Protein AF-A7RIS9-F1 (afdb_monomer)

InterPro domains:
  IPR000306 FYVE zinc finger [PF01363] (2-61)
  IPR000306 FYVE zinc finger [SM00064] (1-63)
  IPR011011 Zinc finger, FYVE/PHD-type [SSF57903] (1-67)
  IPR013083 Zinc finger, RING/FYVE/PHD-type [G3DSA:3.30.40.10] (2-71)
  IPR017455 Zinc finger, FYVE-related [PS50178] (3-62)
  IPR028730 Zinc finger FYVE domain-containing protein 26 [PTHR46591] (2-724)
  IPR057946 ZFYVE26-like, TPR repeats [PF25569] (591-714)

Sequence (731 aa):
MPDAQATACVICTEPFGMFNRRHHCRRCGRVVCSVCSPHSCVVHGYGKALVRVCSTCYERIYRSMAQESLTGSFTGSSYAHEQEAEDETPEIQWKLQLDPAANAAVREQFYYEQAPSSSLCMAILDLYSDNSACGRLILELCNTLSQILVPLLPGVRNEELDHNLIISMIRYLLFNAKLKMIKAGETQGLELCDTYLGHVDLMKFLVESNCGDIPSLQDLLHPESARRLRDRFIEDERLSLAMEVSTKCGLDPSGVWAAAGFASLSCGDFAAAREKFARCIKKVLDIIQTSPLISFTQVTVTPWLIPPQPTYNWLFMWICYYFLLAVLLCQTVSPGSFLDSRRFDECLYYLSAYGSSSAVVSFYVRHGHVKLACRYILDKKCSAEVFVESLLMRLVSRGSLSVLKSQLELTDPTLHSWVPYMTAACRYLHKKGYLNLLYDLQLFMRDYFRAAQTCIRFYESGATSYVELHSRLEHLNKACRHIEAIIAEKRPSGSKRNKEDSPNVPLTLSDLNNHLNTINLQVEVTKFMHKCAADAGSTSQLSPGDDGRLPTLFGNGQMRGEVATQVLLAGTSIQDGFTLTCRIIQDYNLPAARVYINTGRALARQYRYQHIQQLLRCVSDTGLVTDKCHDEIILACVRIISSDDSQTKHVDSLIRLLRNDSNKVNAYLLCGKLRSAYLIAVKEKRVEAIEQIAEEAMKVGQKKTLELCKKWLAQYQTMQESQHRKPEPKR

pLDDT: mean 72.2, std 16.54, range [22.92, 91.56]

Structure (mmCIF, N/CA/C/O backbone):
data_AF-A7RIS9-F1
#
_entry.id   AF-A7RIS9-F1
#
loop_
_atom_site.group_PDB
_atom_site.id
_atom_site.type_symbol
_atom_site.label_atom_id
_atom_site.label_alt_id
_atom_site.label_comp_id
_atom_site.label_asym_id
_atom_site.label_entity_id
_atom_site.label_seq_id
_atom_site.pdbx_PDB_ins_code
_atom_site.Cartn_x
_atom_site.Cartn_y
_atom_site.Cartn_z
_atom_site.occupancy
_atom_site.B_iso_or_equiv
_atom_site.auth_seq_id
_atom_site.auth_comp_id
_atom_site.auth_asym_id
_atom_site.auth_atom_id
_atom_site.pdbx_PDB_model_num
ATOM 1 N N . MET A 1 1 ? 42.365 1.903 -67.611 1.00 46.59 1 MET A N 1
ATOM 2 C CA . MET A 1 1 ? 42.159 0.445 -67.479 1.00 46.59 1 MET A CA 1
ATOM 3 C C . MET A 1 1 ? 43.367 -0.125 -66.752 1.00 46.59 1 MET A C 1
ATOM 5 O O . MET A 1 1 ? 44.463 0.073 -67.262 1.00 46.59 1 MET A O 1
ATOM 9 N N . PRO A 1 2 ? 43.215 -0.742 -65.569 1.00 54.41 2 PRO A N 1
ATOM 10 C CA . PRO A 1 2 ? 44.290 -1.501 -64.931 1.00 54.41 2 PRO A CA 1
ATOM 11 C C . PRO A 1 2 ? 44.664 -2.719 -65.793 1.00 54.41 2 PRO A C 1
ATOM 13 O O . PRO A 1 2 ? 43.774 -3.389 -66.319 1.00 54.41 2 PRO A O 1
ATOM 16 N N . ASP A 1 3 ? 45.958 -3.030 -65.916 1.00 54.91 3 ASP A N 1
ATOM 17 C CA . ASP A 1 3 ? 46.492 -4.092 -66.795 1.00 54.91 3 ASP A CA 1
ATOM 18 C C . ASP A 1 3 ? 45.830 -5.470 -66.615 1.00 54.91 3 ASP A C 1
ATOM 20 O O . ASP A 1 3 ? 45.756 -6.259 -67.558 1.00 54.91 3 ASP A O 1
ATOM 24 N N . ALA A 1 4 ? 45.328 -5.757 -65.411 1.00 58.53 4 ALA A N 1
ATOM 25 C CA . ALA A 1 4 ? 44.749 -7.045 -65.043 1.00 58.53 4 ALA A CA 1
ATOM 26 C C . ALA A 1 4 ? 43.381 -7.341 -65.692 1.00 58.53 4 ALA A C 1
ATOM 28 O O . ALA A 1 4 ? 42.964 -8.495 -65.701 1.00 58.53 4 ALA A O 1
ATOM 29 N N . GLN A 1 5 ? 42.684 -6.336 -66.237 1.00 61.19 5 GLN A N 1
ATOM 30 C CA . GLN A 1 5 ? 41.325 -6.498 -66.780 1.00 61.19 5 GLN A CA 1
ATOM 31 C C . GLN A 1 5 ? 41.279 -6.669 -68.309 1.00 61.19 5 GLN A C 1
ATOM 33 O O . GLN A 1 5 ? 40.258 -7.088 -68.848 1.00 61.19 5 GLN A O 1
ATOM 38 N N . ALA A 1 6 ? 42.372 -6.388 -69.028 1.00 75.69 6 ALA A N 1
ATOM 39 C CA . ALA A 1 6 ? 42.424 -6.536 -70.483 1.00 75.69 6 ALA A CA 1
ATOM 40 C C . ALA A 1 6 ? 42.952 -7.927 -70.880 1.00 75.69 6 ALA A C 1
ATOM 42 O O . ALA A 1 6 ? 44.151 -8.217 -70.765 1.00 75.69 6 ALA A O 1
ATOM 43 N N . THR A 1 7 ? 42.055 -8.790 -71.365 1.00 82.31 7 THR A N 1
ATOM 44 C CA . THR A 1 7 ? 42.371 -10.152 -71.837 1.00 82.31 7 THR A CA 1
ATOM 45 C C . THR A 1 7 ? 42.801 -10.200 -73.306 1.00 82.31 7 THR A C 1
ATOM 47 O O . THR A 1 7 ? 43.525 -11.117 -73.687 1.00 82.31 7 THR A O 1
ATOM 50 N N . ALA A 1 8 ? 42.444 -9.192 -74.110 1.00 87.31 8 ALA A N 1
ATOM 51 C CA . ALA A 1 8 ? 42.768 -9.098 -75.535 1.00 87.31 8 ALA A CA 1
ATOM 52 C C . ALA A 1 8 ? 43.017 -7.650 -75.997 1.00 87.31 8 ALA A C 1
ATOM 54 O O . ALA A 1 8 ? 42.636 -6.688 -75.325 1.00 87.31 8 ALA A O 1
ATOM 55 N N . CYS A 1 9 ? 43.668 -7.483 -77.151 1.00 87.56 9 CYS A N 1
ATOM 56 C CA . CYS A 1 9 ? 43.938 -6.177 -77.743 1.00 87.56 9 CYS A CA 1
ATOM 57 C C . CYS A 1 9 ? 42.643 -5.458 -78.144 1.00 87.56 9 CYS A C 1
ATOM 59 O O . CYS A 1 9 ? 41.841 -5.993 -78.896 1.00 87.56 9 CYS A O 1
ATOM 61 N N . VAL A 1 10 ? 42.483 -4.191 -77.749 1.00 85.94 10 VAL A N 1
ATOM 62 C CA . VAL A 1 10 ? 41.276 -3.398 -78.070 1.00 85.94 10 VAL A CA 1
ATOM 63 C C . VAL A 1 10 ? 41.119 -3.095 -79.576 1.00 85.94 10 VAL A C 1
ATOM 65 O O . VAL A 1 10 ? 40.052 -2.671 -80.001 1.00 85.94 10 VAL A O 1
ATOM 68 N N . ILE A 1 11 ? 42.167 -3.280 -80.391 1.00 85.12 11 ILE A N 1
ATOM 69 C CA . ILE A 1 11 ? 42.140 -2.985 -81.837 1.00 85.12 11 ILE A CA 1
ATOM 70 C C . ILE A 1 11 ? 41.965 -4.257 -82.667 1.00 85.12 11 ILE A C 1
ATOM 72 O O . ILE A 1 11 ? 41.025 -4.331 -83.447 1.00 85.12 11 ILE A O 1
ATOM 76 N N . CYS A 1 12 ? 42.848 -5.249 -82.515 1.00 88.25 12 CYS A N 1
ATOM 77 C CA . CYS A 1 12 ? 42.775 -6.487 -83.300 1.00 88.25 12 CYS A CA 1
ATOM 78 C C . CYS A 1 12 ? 42.045 -7.636 -82.593 1.00 88.25 12 CYS A C 1
ATOM 80 O O . CYS A 1 12 ? 41.894 -8.699 -83.181 1.00 88.25 12 CYS A O 1
ATOM 82 N N . THR A 1 13 ? 41.615 -7.461 -81.340 1.00 86.81 13 THR A N 1
ATOM 83 C CA . THR A 1 13 ? 40.936 -8.480 -80.513 1.00 86.81 13 THR A CA 1
ATOM 84 C C . THR A 1 13 ? 41.734 -9.759 -80.232 1.00 86.81 13 THR A C 1
ATOM 86 O O . THR A 1 13 ? 41.214 -10.669 -79.593 1.00 86.81 13 THR A O 1
ATOM 89 N N . GLU A 1 14 ? 43.017 -9.825 -80.608 1.00 86.75 14 GLU A N 1
ATOM 90 C CA . GLU A 1 14 ? 43.866 -10.969 -80.264 1.00 86.75 14 GLU A CA 1
ATOM 91 C C . GLU A 1 14 ? 44.142 -11.050 -78.754 1.00 86.75 14 GLU A C 1
ATOM 93 O O . GLU A 1 14 ? 44.455 -10.023 -78.134 1.00 86.75 14 GLU A O 1
ATOM 98 N N . PRO A 1 15 ? 44.086 -12.254 -78.156 1.00 87.12 15 PRO A N 1
ATOM 99 C CA . PRO A 1 15 ? 44.341 -12.448 -76.736 1.00 87.12 15 PRO A CA 1
ATOM 100 C C . PRO A 1 15 ? 45.796 -12.133 -76.373 1.00 87.12 15 PRO A C 1
ATOM 102 O O . PRO A 1 15 ? 46.733 -12.393 -77.135 1.00 87.12 15 PRO A O 1
ATOM 105 N N . PHE A 1 16 ? 45.998 -11.581 -75.178 1.00 88.50 16 PHE A N 1
ATOM 106 C CA . PHE A 1 16 ? 47.336 -11.360 -74.634 1.00 88.50 16 PHE A CA 1
ATOM 107 C C . PHE A 1 16 ? 47.902 -12.653 -74.037 1.00 88.50 16 PHE A C 1
ATOM 109 O O . PHE A 1 16 ? 47.196 -13.414 -73.380 1.00 88.50 16 PHE A O 1
ATOM 116 N N . GLY A 1 17 ? 49.202 -12.878 -74.217 1.00 80.94 17 GLY A N 1
ATOM 117 C CA . GLY A 1 17 ? 49.898 -14.086 -73.770 1.00 80.94 17 GLY A CA 1
ATOM 118 C C . GLY A 1 17 ? 51.409 -13.872 -73.681 1.00 80.94 17 GLY A C 1
ATOM 119 O O . GLY A 1 17 ? 51.885 -12.741 -73.743 1.00 80.94 17 GLY A O 1
ATOM 120 N N . MET A 1 18 ? 52.192 -14.949 -73.560 1.00 77.00 18 MET A N 1
ATOM 121 C CA . MET A 1 18 ? 53.656 -14.841 -73.413 1.00 77.00 18 MET A CA 1
ATOM 122 C C . MET A 1 18 ? 54.337 -14.145 -74.607 1.00 77.00 18 MET A C 1
ATOM 124 O O . MET A 1 18 ? 55.297 -13.396 -74.412 1.00 77.00 18 MET A O 1
ATOM 128 N N . PHE A 1 19 ? 53.812 -14.344 -75.821 1.00 78.12 19 PHE A N 1
ATOM 129 C CA . PHE A 1 19 ? 54.336 -13.753 -77.060 1.00 78.12 19 PHE A CA 1
ATOM 130 C C . PHE A 1 19 ? 53.626 -12.454 -77.477 1.00 78.12 19 PHE A C 1
ATOM 132 O O . PHE A 1 19 ? 54.200 -11.657 -78.212 1.00 78.12 19 PHE A O 1
ATOM 139 N N . ASN A 1 20 ? 52.419 -12.197 -76.961 1.00 85.56 20 ASN A N 1
ATOM 140 C CA . ASN A 1 20 ? 51.638 -10.991 -77.239 1.00 85.56 20 ASN A CA 1
ATOM 141 C C . ASN A 1 20 ? 51.472 -10.166 -75.953 1.00 85.56 20 ASN A C 1
ATOM 143 O O . ASN A 1 20 ? 50.570 -10.417 -75.149 1.00 85.56 20 ASN A O 1
ATOM 147 N N . ARG A 1 21 ? 52.388 -9.216 -75.726 1.00 83.44 21 ARG A N 1
ATOM 148 C CA . ARG A 1 21 ? 52.455 -8.411 -74.495 1.00 83.44 21 ARG A CA 1
ATOM 149 C C . ARG A 1 21 ? 51.532 -7.188 -74.552 1.00 83.44 21 ARG A C 1
ATOM 151 O O . ARG A 1 21 ? 51.236 -6.651 -75.6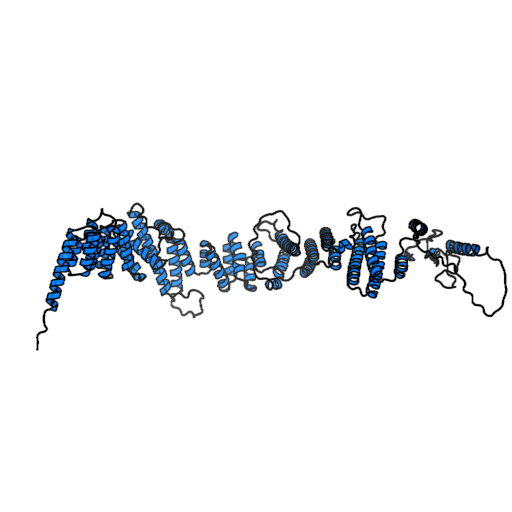18 1.00 83.44 21 ARG A O 1
ATOM 158 N N . ARG A 1 22 ? 51.113 -6.721 -73.373 1.00 86.56 22 ARG A N 1
ATOM 159 C CA . ARG A 1 22 ? 50.252 -5.541 -73.196 1.00 86.56 22 ARG A CA 1
ATOM 160 C C . ARG A 1 22 ? 51.051 -4.242 -73.332 1.00 86.56 22 ARG A C 1
ATOM 162 O O . ARG A 1 22 ? 52.110 -4.094 -72.723 1.00 86.56 22 ARG A O 1
ATOM 169 N N . HIS A 1 23 ? 50.521 -3.275 -74.082 1.00 88.81 23 HIS A N 1
ATOM 170 C CA . HIS A 1 23 ? 51.065 -1.920 -74.191 1.00 88.81 23 HIS A CA 1
ATOM 171 C C . HIS A 1 23 ? 49.965 -0.864 -74.067 1.00 88.81 23 HIS A C 1
ATOM 173 O O . HIS A 1 23 ? 48.875 -1.033 -74.593 1.00 88.81 23 HIS A O 1
ATOM 179 N N . HIS A 1 24 ? 50.265 0.271 -73.439 1.00 86.94 24 HIS A N 1
ATOM 180 C CA . HIS A 1 24 ? 49.320 1.385 -73.327 1.00 86.94 24 HIS A CA 1
ATOM 181 C C . HIS A 1 24 ? 49.509 2.416 -74.444 1.00 86.94 24 HIS A C 1
ATOM 183 O O . HIS A 1 24 ? 50.634 2.826 -74.738 1.00 86.94 24 HIS A O 1
ATOM 189 N N . CYS A 1 25 ? 48.422 2.909 -75.028 1.00 89.25 25 CYS A N 1
ATOM 190 C CA . CYS A 1 25 ? 48.464 4.131 -75.830 1.00 89.25 25 CYS A CA 1
ATOM 191 C C . CYS A 1 25 ? 48.510 5.350 -74.898 1.00 89.25 25 CYS A C 1
ATOM 193 O O . CYS A 1 25 ? 47.582 5.556 -74.122 1.00 89.25 25 CYS A O 1
ATOM 195 N N . ARG A 1 26 ? 49.550 6.188 -74.984 1.00 86.44 26 ARG A N 1
ATOM 196 C CA . ARG A 1 26 ? 49.711 7.357 -74.092 1.00 86.44 26 ARG A CA 1
ATOM 197 C C . ARG A 1 26 ? 48.765 8.518 -74.423 1.00 86.44 26 ARG A C 1
ATOM 199 O O . ARG A 1 26 ? 48.638 9.433 -73.626 1.00 86.44 26 ARG A O 1
ATOM 206 N N . ARG A 1 27 ? 48.063 8.455 -75.563 1.00 83.62 27 ARG A N 1
ATOM 207 C CA . ARG A 1 27 ? 47.027 9.428 -75.949 1.00 83.62 27 ARG A CA 1
ATOM 208 C C . ARG A 1 27 ? 45.626 9.051 -75.468 1.00 83.62 27 ARG A C 1
ATOM 210 O O . ARG A 1 27 ? 44.899 9.918 -75.012 1.00 83.62 27 ARG A O 1
ATOM 217 N N . CYS A 1 28 ? 45.221 7.786 -75.610 1.00 86.19 28 CYS A N 1
ATOM 218 C CA . CYS A 1 28 ? 43.846 7.350 -75.310 1.00 86.19 28 CYS A CA 1
ATOM 219 C C . CYS A 1 28 ? 43.731 6.330 -74.169 1.00 86.19 28 CYS A C 1
ATOM 221 O O . CYS A 1 28 ? 42.631 5.887 -73.858 1.00 86.19 28 CYS A O 1
ATOM 223 N N . GLY A 1 29 ? 44.848 5.896 -73.580 1.00 84.88 29 GLY A N 1
ATOM 224 C CA . GLY A 1 29 ? 44.879 4.987 -72.430 1.00 84.88 29 GLY A CA 1
ATOM 225 C C . GLY A 1 29 ? 44.504 3.525 -72.713 1.00 84.88 29 GLY A C 1
ATOM 226 O O . GLY A 1 29 ? 44.507 2.718 -71.786 1.00 84.88 29 GLY A O 1
ATOM 227 N N . ARG A 1 30 ? 44.182 3.152 -73.961 1.00 86.38 30 ARG A N 1
ATOM 228 C CA . ARG A 1 30 ? 43.795 1.775 -74.336 1.00 86.38 30 ARG A CA 1
ATOM 229 C C . ARG A 1 30 ? 44.973 0.798 -74.258 1.00 86.38 30 ARG A C 1
ATOM 231 O O . ARG A 1 30 ? 46.097 1.171 -74.603 1.00 86.38 30 ARG A O 1
ATOM 238 N N . VAL A 1 31 ? 44.681 -0.454 -73.890 1.00 90.38 31 VAL A N 1
ATOM 239 C CA . VAL A 1 31 ? 45.638 -1.572 -73.899 1.00 90.38 31 VAL A CA 1
ATOM 240 C C . VAL A 1 31 ? 45.637 -2.241 -75.279 1.00 90.38 31 VAL A C 1
ATOM 242 O O . VAL A 1 31 ? 44.607 -2.690 -75.782 1.00 90.38 31 VAL A O 1
ATOM 245 N N . VAL A 1 32 ? 46.796 -2.273 -75.923 1.00 90.94 32 VAL A N 1
ATOM 246 C CA . VAL A 1 32 ? 46.996 -2.694 -77.312 1.00 90.94 32 VAL A CA 1
ATOM 247 C C . VAL A 1 32 ? 48.234 -3.582 -77.438 1.00 90.94 32 VAL A C 1
ATOM 249 O O . VAL A 1 32 ? 49.138 -3.507 -76.607 1.00 90.94 32 VAL A O 1
ATOM 252 N N . CYS A 1 33 ? 48.281 -4.435 -78.462 1.00 91.56 33 CYS A N 1
ATOM 253 C CA . CYS A 1 33 ? 49.483 -5.201 -78.789 1.00 91.56 33 CYS A CA 1
ATOM 254 C C . CYS A 1 33 ? 50.537 -4.316 -79.477 1.00 9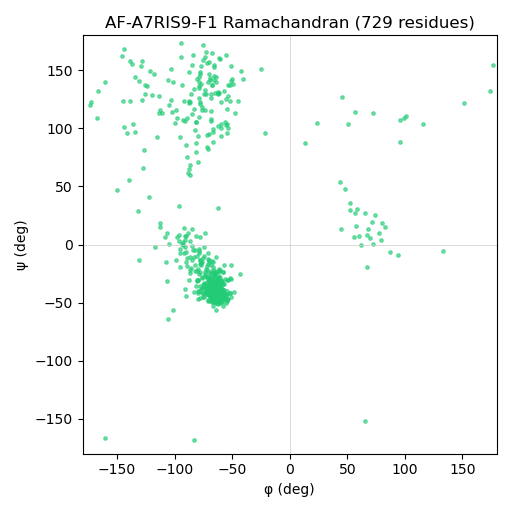1.56 33 CYS A C 1
ATOM 256 O O . CYS A 1 33 ? 50.282 -3.158 -79.835 1.00 91.56 33 CYS A O 1
ATOM 258 N N . SER A 1 34 ? 51.741 -4.858 -79.665 1.00 88.56 34 SER A N 1
ATOM 259 C CA . SER A 1 34 ? 52.840 -4.165 -80.346 1.00 88.56 34 SER A CA 1
ATOM 260 C C . SER A 1 34 ? 52.489 -3.822 -81.797 1.00 88.56 34 SER A C 1
ATOM 262 O O . SER A 1 34 ? 52.789 -2.716 -82.240 1.00 88.56 34 SER A O 1
ATOM 264 N N . VAL A 1 35 ? 51.785 -4.724 -82.490 1.00 89.94 35 VAL A N 1
ATOM 265 C CA . VAL A 1 35 ? 51.363 -4.576 -83.894 1.00 89.94 35 VAL A CA 1
ATOM 266 C C . VAL A 1 35 ? 50.367 -3.428 -84.071 1.00 89.94 35 VAL A C 1
ATOM 268 O O . VAL A 1 35 ? 50.471 -2.661 -85.020 1.00 89.94 35 VAL A O 1
ATOM 271 N N . CYS A 1 36 ? 49.439 -3.245 -83.128 1.00 90.06 36 CYS A N 1
ATOM 272 C CA . CYS A 1 36 ? 48.457 -2.155 -83.167 1.00 90.06 36 CYS A CA 1
ATOM 273 C C . CYS A 1 36 ? 48.964 -0.837 -82.546 1.00 90.06 36 CYS A C 1
ATOM 275 O O . CYS A 1 36 ? 48.206 0.132 -82.429 1.00 90.06 36 CYS A O 1
ATOM 277 N N . SER A 1 37 ? 50.227 -0.789 -82.111 1.00 91.19 37 SER A N 1
ATOM 278 C CA . SER A 1 37 ? 50.882 0.418 -81.591 1.00 91.19 37 SER A CA 1
ATOM 279 C C . SER A 1 37 ? 52.336 0.575 -82.055 1.00 91.19 37 SER A C 1
ATOM 281 O O . SER A 1 37 ? 53.233 0.706 -81.216 1.00 91.19 37 SER A O 1
ATOM 283 N N . PRO A 1 38 ? 52.601 0.573 -83.374 1.00 88.44 38 PRO A N 1
ATOM 284 C CA . PRO A 1 38 ? 53.966 0.638 -83.888 1.00 88.44 38 PRO A CA 1
ATOM 285 C C . PRO A 1 38 ? 54.561 2.054 -83.816 1.00 88.44 38 PRO A C 1
ATOM 287 O O . PRO A 1 38 ? 55.774 2.212 -83.923 1.00 88.44 38 PRO A O 1
ATOM 290 N N . HIS A 1 39 ? 53.735 3.085 -83.621 1.00 88.81 39 HIS A N 1
ATOM 291 C CA . HIS A 1 39 ? 54.153 4.482 -83.712 1.00 88.81 39 HIS A CA 1
ATOM 292 C C . HIS A 1 39 ? 54.328 5.151 -82.343 1.00 88.81 39 HIS A C 1
ATOM 294 O O . HIS A 1 39 ? 53.628 4.846 -81.372 1.00 88.81 39 HIS A O 1
ATOM 300 N N . SER A 1 40 ? 55.226 6.135 -82.300 1.00 88.94 40 SER A N 1
ATOM 301 C CA . SER A 1 40 ? 55.393 7.061 -81.180 1.00 88.94 40 SER A CA 1
ATOM 302 C C . SER A 1 40 ? 55.294 8.497 -81.689 1.00 88.94 40 SER A C 1
ATOM 304 O O . SER A 1 40 ? 55.853 8.815 -82.735 1.00 88.94 40 SER A O 1
ATOM 306 N N . CYS A 1 41 ? 54.589 9.365 -80.967 1.00 84.44 41 CYS A N 1
ATOM 307 C CA . CYS A 1 41 ? 54.424 10.776 -81.321 1.00 84.44 41 CYS A CA 1
ATOM 308 C C . CYS A 1 41 ? 54.407 11.653 -80.065 1.00 84.44 41 CYS A C 1
ATOM 310 O O . CYS A 1 41 ? 54.297 11.150 -78.945 1.00 84.44 41 CYS A O 1
ATOM 312 N N . VAL A 1 42 ? 54.510 12.967 -80.251 1.00 82.31 42 VAL A N 1
ATOM 313 C CA . VAL A 1 42 ? 54.355 13.931 -79.158 1.00 82.31 42 VAL A CA 1
ATOM 314 C C . VAL A 1 42 ? 52.875 14.003 -78.779 1.00 82.31 42 VAL A C 1
ATOM 316 O O . VAL A 1 42 ? 52.009 14.128 -79.645 1.00 82.31 42 VAL A O 1
ATOM 319 N N . VAL A 1 43 ? 52.575 13.875 -77.488 1.00 80.44 43 VAL A N 1
ATOM 320 C CA . VAL A 1 43 ? 51.211 13.920 -76.941 1.00 80.44 43 VAL A CA 1
ATOM 321 C C . VAL A 1 43 ? 51.157 15.009 -75.874 1.00 80.44 43 VAL A C 1
ATOM 323 O O . VAL A 1 43 ? 52.067 15.125 -75.052 1.00 80.44 43 VAL A O 1
ATOM 326 N N . HIS A 1 44 ? 50.090 15.810 -75.880 1.00 72.88 44 HIS A N 1
ATOM 327 C CA . HIS A 1 44 ? 49.889 16.873 -74.897 1.00 72.88 44 HIS A CA 1
ATOM 328 C C . HIS A 1 44 ? 49.894 16.302 -73.464 1.00 72.88 44 HIS A C 1
ATOM 330 O O . HIS A 1 44 ? 49.278 15.270 -73.207 1.00 72.88 44 HIS A O 1
ATOM 336 N N . GLY A 1 45 ? 50.646 16.933 -72.555 1.00 71.69 45 GLY A N 1
ATOM 337 C CA . GLY A 1 45 ? 50.873 16.445 -71.185 1.00 71.69 45 GLY A CA 1
ATOM 338 C C . GLY A 1 45 ? 52.145 15.606 -70.973 1.00 71.69 45 GLY A C 1
ATOM 339 O O . GLY A 1 45 ? 52.510 15.367 -69.828 1.00 71.69 45 GLY A O 1
ATOM 340 N N . TYR A 1 46 ? 52.866 15.216 -72.035 1.00 69.31 46 TYR A N 1
ATOM 341 C CA . TYR A 1 46 ? 54.131 14.455 -71.952 1.00 69.31 46 TYR A CA 1
ATOM 342 C C . TYR A 1 46 ? 55.374 15.247 -72.421 1.00 69.31 46 TYR A C 1
ATOM 344 O O . TYR A 1 46 ? 56.437 14.675 -72.668 1.00 69.31 46 TYR A O 1
ATOM 352 N N . GLY A 1 47 ? 55.263 16.575 -72.542 1.00 73.50 47 GLY A N 1
ATOM 353 C CA . GLY A 1 47 ? 56.336 17.437 -73.056 1.00 73.50 47 GLY A CA 1
ATOM 354 C C . GLY A 1 47 ? 56.658 17.165 -74.533 1.00 73.50 47 GLY A C 1
ATOM 355 O O . GLY A 1 47 ? 55.794 16.723 -75.281 1.00 73.50 47 GLY A O 1
ATOM 356 N N . LYS A 1 48 ? 57.907 17.412 -74.961 1.00 75.31 48 LYS A N 1
ATOM 357 C CA . LYS A 1 48 ? 58.393 17.138 -76.337 1.00 75.31 48 LYS A CA 1
ATOM 358 C C . LYS A 1 48 ? 58.805 15.669 -76.571 1.00 75.31 48 LYS A C 1
ATOM 360 O O . LYS A 1 48 ? 59.376 15.354 -77.611 1.00 75.31 48 LYS A O 1
ATOM 365 N N . ALA A 1 49 ? 58.568 14.770 -75.613 1.00 77.62 49 ALA A N 1
ATOM 366 C CA . ALA A 1 49 ? 58.991 13.375 -75.710 1.00 77.62 49 ALA A CA 1
ATOM 367 C C . ALA A 1 49 ? 58.073 12.557 -76.637 1.00 77.62 49 ALA A C 1
ATOM 369 O O . ALA A 1 49 ? 56.847 12.670 -76.583 1.00 77.62 49 ALA A O 1
ATOM 370 N N . LEU A 1 50 ? 58.668 11.691 -77.465 1.00 84.62 50 LEU A N 1
ATOM 371 C CA . LEU A 1 50 ? 57.926 10.744 -78.299 1.00 84.62 50 LEU A CA 1
ATOM 372 C C . LEU A 1 50 ? 57.416 9.586 -77.437 1.00 84.62 50 LEU A C 1
ATOM 374 O O . LEU A 1 50 ? 58.200 8.801 -76.904 1.00 84.62 50 LEU A O 1
ATOM 378 N N . VAL A 1 51 ? 56.096 9.454 -77.332 1.00 87.69 51 VAL A N 1
ATOM 379 C CA . VAL A 1 51 ? 55.440 8.405 -76.543 1.00 87.69 51 VAL A CA 1
ATOM 380 C C . VAL A 1 51 ? 54.596 7.493 -77.429 1.00 87.69 51 VAL A C 1
ATOM 382 O O . VAL A 1 51 ? 54.019 7.928 -78.423 1.00 87.69 51 VAL A O 1
ATOM 385 N N . ARG A 1 52 ? 54.517 6.207 -77.066 1.00 90.88 52 ARG A N 1
ATOM 386 C CA . ARG A 1 52 ? 53.801 5.183 -77.844 1.00 90.88 52 ARG A CA 1
ATOM 387 C C . ARG A 1 52 ? 52.312 5.507 -77.968 1.00 90.88 52 ARG A C 1
ATOM 389 O O . ARG A 1 52 ? 51.624 5.699 -76.959 1.00 90.88 52 ARG A O 1
ATOM 396 N N . VAL A 1 53 ? 51.799 5.444 -79.192 1.00 91.06 53 VAL A N 1
ATOM 397 C CA . VAL A 1 53 ? 50.380 5.614 -79.516 1.00 91.06 53 VAL A CA 1
ATOM 398 C C . VAL A 1 53 ? 49.870 4.467 -80.386 1.00 91.06 53 VAL A C 1
ATOM 400 O O . VAL A 1 53 ? 50.631 3.813 -81.093 1.00 91.06 53 VAL A O 1
ATOM 403 N N . CYS A 1 54 ? 48.570 4.183 -80.318 1.00 91.44 54 CYS A N 1
ATOM 404 C CA . CYS A 1 54 ? 47.957 3.216 -81.225 1.00 91.44 54 CYS A CA 1
ATOM 405 C C . CYS A 1 54 ? 47.775 3.798 -82.634 1.00 91.44 54 CYS A C 1
ATOM 407 O O . CYS A 1 54 ? 47.693 5.020 -82.787 1.00 91.44 54 CYS A O 1
ATOM 409 N N . SER A 1 55 ? 47.652 2.935 -83.645 1.00 88.94 55 SER A N 1
ATOM 410 C CA . SER A 1 55 ? 47.551 3.348 -85.056 1.00 88.94 55 SER A CA 1
ATOM 411 C C . SER A 1 55 ? 46.413 4.350 -85.302 1.00 88.94 55 SER A C 1
ATOM 413 O O . SER A 1 55 ? 46.628 5.393 -85.910 1.00 88.94 55 SER A O 1
ATOM 415 N N . THR A 1 56 ? 45.239 4.135 -84.696 1.00 86.31 56 THR A N 1
ATOM 416 C CA . THR A 1 56 ? 44.095 5.064 -84.783 1.00 86.31 56 THR A CA 1
ATOM 417 C C . THR A 1 56 ? 44.406 6.455 -84.217 1.00 86.31 56 THR A C 1
ATOM 419 O O . THR A 1 56 ? 43.941 7.472 -84.729 1.00 86.31 56 THR A O 1
ATOM 422 N N . CYS A 1 57 ? 45.175 6.524 -83.126 1.00 86.56 57 CYS A N 1
ATOM 423 C CA . CYS A 1 57 ? 45.574 7.794 -82.524 1.00 86.56 57 CYS A CA 1
ATOM 424 C C . CYS A 1 57 ? 46.652 8.500 -83.344 1.00 86.56 57 CYS A C 1
ATOM 426 O O . CYS A 1 57 ? 46.645 9.730 -83.376 1.00 86.56 57 CYS A O 1
ATOM 428 N N . TYR A 1 58 ? 47.546 7.742 -83.977 1.00 87.75 58 TYR A N 1
ATOM 429 C CA . TYR A 1 58 ? 48.594 8.269 -84.842 1.00 87.75 58 TYR A CA 1
ATOM 430 C C . TYR A 1 58 ? 48.006 8.911 -86.107 1.00 87.75 58 TYR A C 1
ATOM 432 O O . TYR A 1 58 ? 48.272 10.081 -86.372 1.00 87.75 58 TYR A O 1
ATOM 440 N N . GLU A 1 59 ? 47.107 8.217 -86.813 1.00 85.81 59 GLU A N 1
ATOM 441 C CA . GLU A 1 59 ? 46.443 8.744 -88.018 1.00 85.81 59 GLU A CA 1
ATOM 442 C C . GLU A 1 59 ? 45.672 10.042 -87.753 1.00 85.81 59 GLU A C 1
ATOM 444 O O . GLU A 1 59 ? 45.715 10.972 -88.554 1.00 85.81 59 GLU A O 1
ATOM 449 N N . ARG A 1 60 ? 44.996 10.141 -86.601 1.00 82.19 60 ARG A N 1
ATOM 450 C CA . ARG A 1 60 ? 44.268 11.358 -86.215 1.00 82.19 60 ARG A CA 1
ATOM 451 C C . ARG A 1 60 ? 45.186 12.557 -85.962 1.00 82.19 60 ARG A C 1
ATOM 453 O O . ARG A 1 60 ? 44.753 13.673 -86.203 1.00 82.19 60 ARG A O 1
ATOM 460 N N . ILE A 1 61 ? 46.405 12.346 -85.451 1.00 79.44 61 ILE A N 1
ATOM 461 C CA . ILE A 1 61 ? 47.396 13.432 -85.282 1.00 79.44 61 ILE A CA 1
ATOM 462 C C . ILE A 1 61 ? 47.950 13.841 -86.643 1.00 79.44 61 ILE A C 1
ATOM 464 O O . ILE A 1 61 ? 48.081 15.023 -86.936 1.00 79.44 61 ILE A O 1
ATOM 468 N N . TYR A 1 62 ? 48.246 12.863 -87.496 1.00 74.75 62 TYR A N 1
ATOM 469 C CA . TYR A 1 62 ? 48.796 13.150 -88.812 1.00 74.75 62 TYR A CA 1
ATOM 470 C C . TYR A 1 62 ? 47.791 13.893 -89.708 1.00 74.75 62 TYR A C 1
ATOM 472 O O . TYR A 1 62 ? 48.164 14.832 -90.403 1.00 74.75 62 TYR A O 1
ATOM 480 N N . ARG A 1 63 ? 46.494 13.549 -89.637 1.00 71.19 63 ARG A N 1
ATOM 481 C CA . ARG A 1 63 ? 45.438 14.280 -90.360 1.00 71.19 63 ARG A CA 1
ATOM 482 C C . ARG A 1 63 ? 45.263 15.725 -89.890 1.00 71.19 63 ARG A C 1
ATOM 484 O O . ARG A 1 63 ? 45.010 16.568 -90.740 1.00 71.19 63 ARG A O 1
ATOM 491 N N . SER A 1 64 ? 45.411 16.021 -88.594 1.00 61.19 64 SER A N 1
ATOM 492 C CA . SER A 1 64 ? 45.324 17.410 -88.116 1.00 61.19 64 SER A CA 1
ATOM 493 C C . SER A 1 64 ? 46.523 18.246 -88.578 1.00 61.19 64 SER A C 1
ATOM 495 O O . SER A 1 64 ? 46.342 19.382 -88.988 1.00 61.19 64 SER A O 1
ATOM 497 N N . MET A 1 65 ? 47.728 17.662 -88.617 1.00 61.59 65 MET A N 1
ATOM 498 C CA . MET A 1 65 ? 48.935 18.336 -89.130 1.00 61.59 65 MET A CA 1
ATOM 499 C C . MET A 1 65 ? 48.902 18.561 -90.652 1.00 61.59 65 MET A C 1
ATOM 501 O O . MET A 1 65 ? 49.456 19.538 -91.143 1.00 61.59 65 MET A O 1
ATOM 505 N N . ALA A 1 66 ? 48.241 17.681 -91.411 1.00 54.44 66 ALA A N 1
ATOM 506 C CA . ALA A 1 66 ? 48.091 17.822 -92.863 1.00 54.44 66 ALA A CA 1
ATOM 507 C C . ALA A 1 66 ? 47.043 18.875 -93.284 1.00 54.44 66 ALA A C 1
ATOM 509 O O . ALA A 1 66 ? 47.014 19.265 -94.448 1.00 54.44 66 ALA A O 1
ATOM 510 N N . GLN A 1 67 ? 46.179 19.328 -92.367 1.00 50.97 67 GLN A N 1
ATOM 511 C CA . GLN A 1 67 ? 45.200 20.394 -92.626 1.00 50.97 67 GLN A CA 1
ATOM 512 C C . GLN A 1 67 ? 45.758 21.802 -92.340 1.00 50.97 67 GLN A C 1
ATOM 514 O O . GLN A 1 67 ? 45.247 22.766 -92.899 1.00 50.97 67 GLN A O 1
ATOM 519 N N . GLU A 1 68 ? 46.842 21.922 -91.563 1.00 51.47 68 GLU A N 1
ATOM 520 C CA . GLU A 1 68 ? 47.548 23.190 -91.288 1.00 51.47 68 GLU A CA 1
ATOM 521 C C . GLU A 1 68 ? 48.557 23.587 -92.392 1.00 51.47 68 GLU A C 1
ATOM 523 O O . GLU A 1 68 ? 49.037 24.716 -92.419 1.00 51.47 68 GLU A O 1
ATOM 528 N N . SER A 1 69 ? 48.868 22.694 -93.341 1.00 42.41 69 SER A N 1
ATOM 529 C CA . SER A 1 69 ? 49.874 22.909 -94.398 1.00 42.41 69 SER A CA 1
ATOM 530 C C . SER A 1 69 ? 49.323 23.394 -95.751 1.00 42.41 69 SER A C 1
ATOM 532 O O . SER A 1 69 ? 50.099 23.576 -96.688 1.00 42.41 69 SER A O 1
ATOM 534 N N . LEU A 1 70 ? 48.010 23.646 -95.871 1.00 44.47 70 LEU A N 1
ATOM 535 C CA . LEU A 1 70 ? 47.362 24.135 -97.106 1.00 44.47 70 LEU A CA 1
ATOM 536 C C . LEU A 1 70 ? 46.981 25.626 -97.082 1.00 44.47 70 LEU A C 1
ATOM 538 O O . LEU A 1 70 ? 46.478 26.144 -98.076 1.00 44.47 70 LEU A O 1
ATOM 542 N N . THR A 1 71 ? 47.269 26.342 -95.995 1.00 40.62 71 THR A N 1
ATOM 543 C CA . THR A 1 71 ? 47.045 27.793 -95.887 1.00 40.62 71 THR A CA 1
ATOM 544 C C . THR A 1 71 ? 48.324 28.492 -95.441 1.00 40.62 71 THR A C 1
ATOM 546 O O . THR A 1 71 ? 48.412 29.030 -94.343 1.00 40.62 71 THR A O 1
ATOM 549 N N . GLY A 1 72 ? 49.351 28.454 -96.287 1.00 37.22 72 GLY A N 1
ATOM 550 C CA . GLY A 1 72 ? 50.573 29.225 -96.087 1.00 37.22 72 GLY A CA 1
ATOM 551 C C . GLY A 1 72 ? 51.029 29.868 -97.388 1.00 37.22 72 GLY A C 1
ATOM 552 O O . GLY A 1 72 ? 51.587 29.176 -98.232 1.00 37.22 72 GLY A O 1
ATOM 553 N N . SER A 1 73 ? 50.813 31.179 -97.545 1.00 30.48 73 SER A N 1
ATOM 554 C CA . SER A 1 73 ? 51.669 32.037 -98.377 1.00 30.48 73 SER A CA 1
ATOM 555 C C . SER A 1 73 ? 51.369 33.520 -98.131 1.00 30.48 73 SER A C 1
ATOM 557 O O . SER A 1 73 ? 50.313 33.999 -98.531 1.00 30.48 73 SER A O 1
ATOM 559 N N . PHE A 1 74 ? 52.280 34.248 -97.480 1.00 29.25 74 PHE A N 1
ATOM 560 C CA . PHE A 1 74 ? 53.140 35.231 -98.157 1.00 29.25 74 PHE A CA 1
ATOM 561 C C . PHE A 1 74 ? 54.197 35.795 -97.180 1.00 29.25 74 PHE A C 1
ATOM 563 O O . PHE A 1 74 ? 53.847 36.364 -96.155 1.00 29.25 74 PHE A O 1
ATOM 570 N N . THR A 1 75 ? 55.475 35.582 -97.541 1.00 30.72 75 THR A N 1
ATOM 571 C CA . THR A 1 75 ? 56.689 36.426 -97.350 1.00 30.72 75 THR A CA 1
ATOM 572 C C . THR A 1 75 ? 56.943 37.088 -95.980 1.00 30.72 75 THR A C 1
ATOM 574 O O . THR A 1 75 ? 56.128 37.853 -95.502 1.00 30.72 75 THR A O 1
ATOM 577 N N . GLY A 1 76 ? 58.087 36.966 -95.304 1.00 26.14 76 GLY A N 1
ATOM 578 C CA . GLY A 1 76 ? 59.449 36.711 -95.768 1.00 26.14 76 GLY A CA 1
ATOM 579 C C . GLY A 1 76 ? 60.368 37.907 -95.458 1.00 26.14 76 GLY A C 1
ATOM 580 O O . GLY A 1 76 ? 60.386 38.863 -96.219 1.00 26.14 76 GLY A O 1
ATOM 581 N N . SER A 1 77 ? 61.196 37.749 -94.414 1.00 26.30 77 SER A N 1
ATOM 582 C CA . SER A 1 77 ? 62.516 38.375 -94.178 1.00 26.30 77 SER A CA 1
ATOM 583 C C . SER A 1 77 ? 62.652 39.648 -93.310 1.00 26.30 77 SER A C 1
ATOM 585 O O . SER A 1 77 ? 62.431 40.761 -93.762 1.00 26.30 77 SER A O 1
ATOM 587 N N . SER A 1 78 ? 63.205 39.411 -92.108 1.00 27.88 78 SER A N 1
ATOM 588 C CA . SER A 1 78 ? 64.409 40.030 -91.510 1.00 27.88 78 SER A CA 1
ATOM 589 C C . SER A 1 78 ? 64.487 41.556 -91.356 1.00 27.88 78 SER A C 1
ATOM 591 O O . SER A 1 78 ? 64.704 42.266 -92.326 1.00 27.88 78 SER A O 1
ATOM 593 N N . TYR A 1 79 ? 64.508 42.058 -90.120 1.00 25.84 79 TYR A N 1
ATOM 594 C CA . TYR A 1 79 ? 65.708 42.404 -89.335 1.00 25.84 79 TYR A CA 1
ATOM 595 C C . TYR A 1 79 ? 65.256 43.037 -88.006 1.00 25.84 79 TYR A C 1
ATOM 597 O O . TYR A 1 79 ? 64.143 43.534 -87.883 1.00 25.84 79 TYR A O 1
ATOM 605 N N . ALA A 1 80 ? 66.107 42.932 -86.991 1.00 31.41 80 ALA A N 1
ATOM 606 C CA . ALA A 1 80 ? 65.867 43.396 -85.634 1.00 31.41 80 ALA A CA 1
ATOM 607 C C . ALA A 1 80 ? 65.630 44.917 -85.509 1.00 31.41 80 ALA A C 1
ATOM 609 O O . ALA A 1 80 ? 66.125 45.694 -86.322 1.00 31.41 80 ALA A O 1
ATOM 610 N N . HIS A 1 81 ? 65.015 45.259 -84.370 1.00 26.75 81 HIS A N 1
ATOM 611 C CA . HIS A 1 81 ? 64.837 46.558 -83.705 1.00 26.75 81 HIS A CA 1
ATOM 612 C C . HIS A 1 81 ? 63.483 47.281 -83.861 1.00 26.75 81 HIS A C 1
ATOM 614 O O . HIS A 1 81 ? 63.146 47.801 -84.914 1.00 26.75 81 HIS A O 1
ATOM 620 N N . GLU A 1 82 ? 62.790 47.312 -82.712 1.00 29.12 82 GLU A N 1
ATOM 621 C CA . GLU A 1 82 ? 61.807 48.282 -82.200 1.00 29.12 82 GLU A CA 1
ATOM 622 C C . GLU A 1 82 ? 60.628 48.694 -83.088 1.00 29.12 82 GLU A C 1
ATOM 624 O O . GLU A 1 82 ? 60.733 49.599 -83.908 1.00 29.12 82 GLU A O 1
ATOM 629 N N . GLN A 1 83 ? 59.454 48.138 -82.766 1.00 26.62 83 GLN A N 1
ATOM 630 C CA . GLN A 1 83 ? 58.199 48.888 -82.716 1.00 26.62 83 GLN A CA 1
ATOM 631 C C . GLN A 1 83 ? 57.150 48.151 -81.874 1.00 26.62 83 GLN A C 1
ATOM 633 O O . GLN A 1 83 ? 57.055 46.924 -81.895 1.00 26.62 83 GLN A O 1
ATOM 638 N N . GLU A 1 84 ? 56.412 48.941 -81.097 1.00 40.75 84 GLU A N 1
ATOM 639 C CA . GLU A 1 84 ? 55.208 48.576 -80.359 1.00 40.75 84 GLU A CA 1
ATOM 640 C C . GLU A 1 84 ? 54.184 47.934 -81.304 1.00 40.75 84 GLU A C 1
ATOM 642 O O . GLU A 1 84 ? 53.852 48.500 -82.345 1.00 40.75 84 GLU A O 1
ATOM 647 N N . ALA A 1 85 ? 53.688 46.757 -80.930 1.00 28.53 85 ALA A N 1
ATOM 648 C CA . ALA A 1 85 ? 52.541 46.123 -81.560 1.00 28.53 85 ALA A CA 1
ATOM 649 C C . ALA A 1 85 ? 51.708 45.452 -80.465 1.00 28.53 85 ALA A C 1
ATOM 651 O O . ALA A 1 85 ? 51.994 44.343 -80.006 1.00 28.53 85 ALA A O 1
ATOM 652 N N . GLU A 1 86 ? 50.696 46.191 -80.018 1.00 42.56 86 GLU A N 1
ATOM 653 C CA . GLU A 1 86 ? 49.386 45.614 -79.753 1.00 42.56 86 GLU A CA 1
ATOM 654 C C . GLU A 1 86 ? 49.032 44.709 -80.938 1.00 42.56 86 GLU A C 1
ATOM 656 O O . GLU A 1 86 ? 49.054 45.163 -82.080 1.00 42.56 86 GLU A O 1
ATOM 661 N N . ASP A 1 87 ? 48.745 43.435 -80.677 1.00 29.34 87 ASP A N 1
ATOM 662 C CA . ASP A 1 87 ? 48.060 42.603 -81.659 1.00 29.34 87 ASP A CA 1
ATOM 663 C C . ASP A 1 87 ? 46.954 41.818 -80.958 1.00 29.34 87 ASP A C 1
ATOM 665 O O . ASP A 1 87 ? 47.144 40.815 -80.262 1.00 29.34 87 ASP A O 1
ATOM 669 N N . GLU A 1 88 ? 45.790 42.438 -81.092 1.00 46.31 88 GLU A N 1
ATOM 670 C CA . GLU A 1 88 ? 44.442 41.909 -81.094 1.00 46.31 88 GLU A CA 1
ATOM 671 C C . GLU A 1 88 ? 44.373 40.411 -81.439 1.00 46.31 88 GLU A C 1
ATOM 673 O O . GLU A 1 88 ? 44.220 39.988 -82.583 1.00 46.31 88 GLU A O 1
ATOM 678 N N . THR A 1 89 ? 44.322 39.569 -80.408 1.00 36.12 89 THR A N 1
ATOM 679 C CA . THR A 1 89 ? 43.433 38.409 -80.499 1.00 36.12 89 THR A CA 1
ATOM 680 C C . THR A 1 89 ? 42.013 38.962 -80.626 1.00 36.12 89 THR A C 1
ATOM 682 O O . THR A 1 89 ? 41.674 39.807 -79.792 1.00 36.12 89 THR A O 1
ATOM 685 N N . PRO A 1 90 ? 41.164 38.534 -81.584 1.00 39.53 90 PRO A N 1
ATOM 686 C CA . PRO A 1 90 ? 39.770 38.949 -81.585 1.00 39.53 90 PRO A CA 1
ATOM 687 C C . PRO A 1 90 ? 39.171 38.483 -80.263 1.00 39.53 90 PRO A C 1
ATOM 689 O O . PRO A 1 90 ? 38.945 37.292 -80.040 1.00 39.53 90 PRO A O 1
ATOM 692 N N . GLU A 1 91 ? 38.988 39.430 -79.350 1.00 40.72 91 GLU A N 1
ATOM 693 C CA . GLU A 1 91 ? 38.240 39.237 -78.129 1.00 40.72 91 GLU A CA 1
ATOM 694 C C . GLU A 1 91 ? 36.841 38.844 -78.601 1.00 40.72 91 GLU A C 1
ATOM 696 O O . GLU A 1 91 ? 36.058 39.685 -79.046 1.00 40.72 91 GLU A O 1
ATOM 701 N N . ILE A 1 92 ? 36.516 37.551 -78.581 1.00 49.47 92 ILE A N 1
ATOM 702 C CA . ILE A 1 92 ? 35.127 37.143 -78.735 1.00 49.47 92 ILE A CA 1
ATOM 703 C C . ILE A 1 92 ? 34.446 37.557 -77.429 1.00 49.47 92 ILE A C 1
ATOM 705 O O . ILE A 1 92 ? 34.324 36.781 -76.482 1.00 49.47 92 ILE A O 1
ATOM 709 N N . GLN A 1 93 ? 34.077 38.835 -77.348 1.00 45.56 93 GLN A N 1
ATOM 710 C CA . GLN A 1 93 ? 33.305 39.401 -76.257 1.00 45.56 93 GLN A CA 1
ATOM 711 C C . GLN A 1 93 ? 31.873 38.890 -76.385 1.00 45.56 93 GLN A C 1
ATOM 713 O O . GLN A 1 93 ? 30.988 39.547 -76.933 1.00 45.56 93 GLN A O 1
ATOM 718 N N . TRP A 1 94 ? 31.636 37.695 -75.855 1.00 57.94 94 TRP A N 1
ATOM 719 C CA . TRP A 1 94 ? 30.296 37.185 -75.613 1.00 57.94 94 TRP A CA 1
ATOM 720 C C . TRP A 1 94 ? 29.635 38.030 -74.517 1.00 57.94 94 TRP A C 1
ATOM 722 O O . TRP A 1 94 ? 29.745 37.742 -73.327 1.00 57.94 94 TRP A O 1
ATOM 732 N N . LYS A 1 95 ? 28.979 39.124 -74.911 1.00 59.03 95 LYS A N 1
ATOM 733 C CA . LYS A 1 95 ? 28.236 40.008 -74.007 1.00 59.03 95 LYS A CA 1
ATOM 734 C C . LYS A 1 95 ? 26.744 39.744 -74.156 1.00 59.03 95 LYS A C 1
ATOM 736 O O . LYS A 1 95 ? 26.203 39.844 -75.254 1.00 59.03 95 LYS A O 1
ATOM 741 N N . LEU A 1 96 ? 26.079 39.433 -73.043 1.00 63.47 96 LEU A N 1
ATOM 742 C CA . LEU A 1 96 ? 24.618 39.404 -72.991 1.00 63.47 96 LEU A CA 1
ATOM 743 C C . LEU A 1 96 ? 24.092 40.817 -73.278 1.00 63.47 96 LEU A C 1
ATOM 745 O O . LEU A 1 96 ? 24.556 41.792 -72.686 1.00 63.47 96 LEU A O 1
ATOM 749 N N . GLN A 1 97 ? 23.149 40.924 -74.207 1.00 68.81 97 GLN A N 1
ATOM 750 C CA . GLN A 1 97 ? 22.538 42.185 -74.619 1.00 68.81 97 GLN A CA 1
ATOM 751 C C . GLN A 1 97 ? 21.242 42.439 -73.834 1.00 68.81 97 GLN A C 1
ATOM 753 O O . GLN A 1 97 ? 20.781 41.589 -73.078 1.00 68.81 97 GLN A O 1
ATOM 758 N N . LEU A 1 98 ? 20.628 43.613 -73.990 1.00 70.38 98 LEU A N 1
ATOM 759 C CA . LEU A 1 98 ? 19.328 43.907 -73.366 1.00 70.38 98 LEU A CA 1
ATOM 760 C C . LEU A 1 98 ? 18.159 43.137 -74.004 1.00 70.38 98 LEU A C 1
ATOM 762 O O . LEU A 1 98 ? 17.079 43.107 -73.421 1.00 70.38 98 LEU A O 1
ATOM 766 N N . ASP A 1 99 ? 18.366 42.506 -75.164 1.00 71.81 99 ASP A N 1
ATOM 767 C CA . ASP A 1 99 ? 17.357 41.678 -75.824 1.00 71.81 99 ASP A CA 1
ATOM 768 C C . ASP A 1 99 ? 17.328 40.243 -75.246 1.00 71.81 99 ASP A C 1
ATOM 770 O O . ASP A 1 99 ? 18.312 39.499 -75.370 1.00 71.81 99 ASP A O 1
ATOM 774 N N . PRO A 1 100 ? 16.212 39.808 -74.627 1.00 74.56 100 PRO A N 1
ATOM 775 C CA . PRO A 1 100 ? 16.078 38.461 -74.079 1.00 74.56 100 PRO A CA 1
ATOM 776 C C . PRO A 1 100 ? 16.153 37.361 -75.144 1.00 74.56 100 PRO A C 1
ATOM 778 O O . PRO A 1 100 ? 16.629 36.266 -74.838 1.00 74.56 100 PRO A O 1
ATOM 781 N N . ALA A 1 101 ? 15.705 37.635 -76.375 1.00 72.56 101 ALA A N 1
ATOM 782 C CA . ALA A 1 101 ? 15.657 36.643 -77.446 1.00 72.56 101 ALA A CA 1
ATOM 783 C C . ALA A 1 101 ? 17.056 36.346 -78.007 1.00 72.56 101 ALA A C 1
ATOM 785 O O . ALA A 1 101 ? 17.437 35.179 -78.114 1.00 72.56 101 ALA A O 1
ATOM 786 N N . ALA A 1 102 ? 17.866 37.381 -78.259 1.00 67.44 102 ALA A N 1
ATOM 787 C CA . ALA A 1 102 ? 19.274 37.225 -78.626 1.00 67.44 102 ALA A CA 1
ATOM 788 C C . ALA A 1 102 ? 20.072 36.464 -77.554 1.00 67.44 102 ALA A C 1
ATOM 790 O O . ALA A 1 102 ? 20.841 35.555 -77.863 1.00 67.44 102 ALA A O 1
ATOM 791 N N . ASN A 1 103 ? 19.834 36.765 -76.275 1.00 73.75 103 ASN A N 1
ATOM 792 C CA . ASN A 1 103 ? 20.478 36.058 -75.168 1.00 73.75 103 ASN A CA 1
ATOM 793 C C . ASN A 1 103 ? 20.062 34.584 -75.064 1.00 73.75 103 ASN A C 1
ATOM 795 O O . ASN A 1 103 ? 20.860 33.757 -74.625 1.00 73.75 103 ASN A O 1
ATOM 799 N N . ALA A 1 104 ? 18.819 34.245 -75.417 1.00 71.25 104 ALA A N 1
ATOM 800 C CA . ALA A 1 104 ? 18.355 32.861 -75.467 1.00 71.25 104 ALA A CA 1
ATOM 801 C C . ALA A 1 104 ? 19.012 32.098 -76.627 1.00 71.25 104 ALA A C 1
ATOM 803 O O . ALA A 1 104 ? 19.526 31.004 -76.412 1.00 71.25 104 ALA A O 1
ATOM 804 N N . ALA A 1 105 ? 19.107 32.715 -77.808 1.00 71.00 105 ALA A N 1
ATOM 805 C CA . ALA A 1 105 ? 19.765 32.127 -78.974 1.00 71.00 105 ALA A CA 1
ATOM 806 C C . ALA A 1 105 ? 21.268 31.873 -78.742 1.00 71.00 105 ALA A C 1
ATOM 808 O O . ALA A 1 105 ? 21.774 30.809 -79.092 1.00 71.00 105 ALA A O 1
ATOM 809 N N . VAL A 1 106 ? 21.976 32.806 -78.090 1.00 69.19 106 VAL A N 1
ATOM 810 C CA . VAL A 1 106 ? 23.392 32.626 -77.708 1.00 69.19 106 VAL A CA 1
ATOM 811 C C . VAL A 1 106 ? 23.566 31.456 -76.729 1.00 69.19 106 VAL A C 1
ATOM 813 O O . VAL A 1 106 ? 24.541 30.715 -76.823 1.00 69.19 106 VAL A O 1
ATOM 816 N N . ARG A 1 107 ? 22.611 31.250 -75.812 1.00 67.12 107 ARG A N 1
ATOM 817 C CA . ARG A 1 107 ? 22.629 30.120 -74.866 1.00 67.12 107 ARG A CA 1
ATOM 818 C C . ARG A 1 107 ? 22.282 28.783 -75.525 1.00 67.12 107 ARG A C 1
ATOM 820 O O . ARG A 1 107 ? 22.872 27.776 -75.157 1.00 67.12 107 ARG A O 1
ATOM 827 N N . GLU A 1 108 ? 21.367 28.760 -76.494 1.00 66.31 108 GLU A N 1
ATOM 828 C CA . GLU A 1 108 ? 21.028 27.546 -77.257 1.00 66.31 108 GLU A CA 1
ATOM 829 C C . GLU A 1 108 ? 22.157 27.102 -78.194 1.00 66.31 108 GLU A C 1
ATOM 831 O O . GLU A 1 108 ? 22.390 25.906 -78.358 1.00 66.31 108 GLU A O 1
ATOM 836 N N . GLN A 1 109 ? 22.889 28.050 -78.785 1.00 61.03 109 GLN A N 1
ATOM 837 C CA . GLN A 1 109 ? 24.016 27.747 -79.673 1.00 61.03 109 GLN A CA 1
ATOM 838 C C . GLN A 1 109 ? 25.250 27.215 -78.933 1.00 61.03 109 GLN A C 1
ATOM 840 O O . GLN A 1 109 ? 26.112 26.604 -79.563 1.00 61.03 109 GLN A O 1
ATOM 845 N N . PHE A 1 110 ? 25.345 27.421 -77.615 1.00 55.75 110 PHE A N 1
ATOM 846 C CA . PHE A 1 110 ? 26.502 27.024 -76.818 1.00 55.75 110 PHE A CA 1
ATOM 847 C C . PHE A 1 110 ? 26.091 26.153 -75.624 1.00 55.75 110 PHE A C 1
ATOM 849 O O . PHE A 1 110 ? 25.999 26.614 -74.486 1.00 55.75 110 PHE A O 1
ATOM 856 N N . TYR A 1 111 ? 25.883 24.861 -75.879 1.00 53.91 111 TYR A N 1
ATOM 857 C CA . TYR A 1 111 ? 25.833 23.834 -74.840 1.00 53.91 111 TYR A CA 1
ATOM 858 C C . TYR A 1 111 ? 27.120 23.002 -74.883 1.00 53.91 111 TYR A C 1
ATOM 860 O O . TYR A 1 111 ? 27.659 22.704 -75.948 1.00 53.91 111 TYR A O 1
ATOM 868 N N . TYR A 1 112 ? 27.644 22.625 -73.719 1.00 54.44 112 TYR A N 1
ATOM 869 C CA . TYR A 1 112 ? 28.759 21.684 -73.658 1.00 54.44 112 TYR A CA 1
ATOM 870 C C . TYR A 1 112 ? 28.211 20.274 -73.928 1.00 54.44 112 TYR A C 1
ATOM 872 O O . TYR A 1 112 ? 27.387 19.783 -73.164 1.00 54.44 112 TYR A O 1
ATOM 880 N N . GLU A 1 113 ? 28.667 19.611 -74.999 1.00 47.78 113 GLU A N 1
ATOM 881 C CA . GLU A 1 113 ? 28.283 18.220 -75.327 1.00 47.78 113 GLU A CA 1
ATOM 882 C C . GLU A 1 113 ? 28.668 17.215 -74.224 1.00 47.78 113 GLU A C 1
ATOM 884 O O . GLU A 1 113 ? 28.106 16.124 -74.134 1.00 47.78 113 GLU A O 1
ATOM 889 N N . GLN A 1 114 ? 29.641 17.565 -73.379 1.00 53.31 114 GLN A N 1
ATOM 890 C CA . GLN A 1 114 ? 30.030 16.762 -72.226 1.00 53.31 114 GLN A CA 1
ATOM 891 C C . GLN A 1 114 ? 29.235 17.217 -70.999 1.00 53.31 114 GLN A C 1
ATOM 893 O O . GLN A 1 114 ? 29.275 18.392 -70.641 1.00 53.31 114 GLN A O 1
ATOM 898 N N . ALA A 1 115 ? 28.531 16.250 -70.396 1.00 55.69 115 ALA A N 1
ATOM 899 C CA . ALA A 1 115 ? 27.812 16.265 -69.116 1.00 55.69 115 ALA A CA 1
ATOM 900 C C . ALA A 1 115 ? 28.326 17.302 -68.087 1.00 55.69 115 ALA A C 1
ATOM 902 O O . ALA A 1 115 ? 29.519 17.609 -68.071 1.00 55.69 115 ALA A O 1
ATOM 903 N N . PRO A 1 116 ? 27.462 17.824 -67.192 1.00 62.75 116 PRO A N 1
ATOM 904 C CA . PRO A 1 116 ? 27.718 19.046 -66.427 1.00 62.75 116 PRO A CA 1
ATOM 905 C C . PRO A 1 116 ? 29.110 19.081 -65.778 1.00 62.75 116 PRO A C 1
ATOM 907 O O . PRO A 1 116 ? 29.425 18.313 -64.870 1.00 62.75 116 PRO A O 1
ATOM 910 N N . SER A 1 117 ? 29.952 20.005 -66.247 1.00 71.50 117 SER A N 1
ATOM 911 C CA . SER A 1 117 ? 31.301 20.208 -65.722 1.00 71.50 117 SER A CA 1
ATOM 912 C C . SER A 1 117 ? 31.245 21.053 -64.450 1.00 71.50 117 SER A C 1
ATOM 914 O O . SER A 1 117 ? 31.036 22.268 -64.491 1.00 71.50 117 SER A O 1
ATOM 916 N N . SER A 1 118 ? 31.445 20.413 -63.296 1.00 73.31 118 SER A N 1
ATOM 917 C CA . SER A 1 118 ? 31.489 21.104 -62.003 1.00 73.31 118 SER A CA 1
ATOM 918 C C . SER A 1 118 ? 32.656 22.095 -61.908 1.00 73.31 118 SER A C 1
ATOM 920 O O . SER A 1 118 ? 32.535 23.120 -61.242 1.00 73.31 118 SER A O 1
ATOM 922 N N . SER A 1 119 ? 33.765 21.837 -62.608 1.00 74.88 119 SER A N 1
ATOM 923 C CA . SER A 1 119 ? 34.910 22.750 -62.684 1.00 74.88 119 SER A CA 1
ATOM 924 C C . SER A 1 119 ? 34.604 23.998 -63.509 1.00 74.88 119 SER A C 1
ATOM 926 O O . SER A 1 119 ? 35.009 25.091 -63.123 1.00 74.88 119 SER A O 1
ATOM 928 N N . LEU A 1 120 ? 33.845 23.864 -64.600 1.00 75.25 120 LEU A N 1
ATOM 929 C CA . LEU A 1 120 ? 33.383 25.007 -65.386 1.00 75.25 120 LEU A CA 1
ATOM 930 C C . LEU A 1 120 ? 32.384 25.860 -64.596 1.00 75.25 120 LEU A C 1
ATOM 932 O O . LEU A 1 120 ? 32.486 27.082 -64.605 1.00 75.25 120 LEU A O 1
ATOM 936 N N . CYS A 1 121 ? 31.452 25.219 -63.882 1.00 78.31 121 CYS A N 1
ATOM 937 C CA . CYS A 1 121 ? 30.529 25.914 -62.984 1.00 78.31 121 CYS A CA 1
ATOM 938 C C . CYS A 1 121 ? 31.299 26.771 -61.967 1.00 78.31 121 CYS A C 1
ATOM 940 O O . CYS A 1 121 ? 31.017 27.959 -61.832 1.00 78.31 121 CYS A O 1
ATOM 942 N N . MET A 1 122 ? 32.335 26.209 -61.334 1.00 80.19 122 MET A N 1
ATOM 943 C CA . MET A 1 122 ? 33.184 26.965 -60.411 1.00 80.19 122 MET A CA 1
ATOM 944 C C . MET A 1 122 ? 33.966 28.089 -61.096 1.00 80.19 122 MET A C 1
ATOM 946 O O . MET A 1 122 ? 34.008 29.188 -60.556 1.00 80.19 122 MET A O 1
ATOM 950 N N . ALA A 1 123 ? 34.513 27.860 -62.293 1.00 77.88 123 ALA A N 1
ATOM 951 C CA . ALA A 1 123 ? 35.224 28.893 -63.047 1.00 77.88 123 ALA A CA 1
ATOM 952 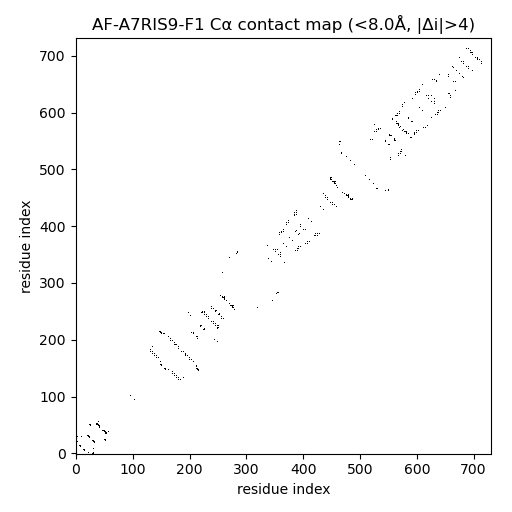C C . ALA A 1 123 ? 34.325 30.096 -63.388 1.00 77.88 123 ALA A C 1
ATOM 954 O O . ALA A 1 123 ? 34.775 31.234 -63.306 1.00 77.88 123 ALA A O 1
ATOM 955 N N . ILE A 1 124 ? 33.048 29.863 -63.713 1.00 77.81 124 ILE A N 1
ATOM 956 C CA . ILE A 1 124 ? 32.061 30.931 -63.946 1.00 77.81 124 ILE A CA 1
ATOM 957 C C . ILE A 1 124 ? 31.736 31.660 -62.636 1.00 77.81 124 ILE A C 1
ATOM 959 O O . ILE A 1 124 ? 31.689 32.887 -62.597 1.00 77.81 124 ILE A O 1
ATOM 963 N N . LEU A 1 125 ? 31.536 30.915 -61.549 1.00 77.62 125 LEU A N 1
ATOM 964 C CA . LEU A 1 125 ? 31.227 31.471 -60.232 1.00 77.62 125 LEU A CA 1
ATOM 965 C C . LEU A 1 125 ? 32.400 32.235 -59.598 1.00 77.62 125 LEU A C 1
ATOM 967 O O . LEU A 1 125 ? 32.178 33.116 -58.769 1.00 77.62 125 LEU A O 1
ATOM 971 N N . ASP A 1 126 ? 33.636 31.926 -59.990 1.00 76.25 126 ASP A N 1
ATOM 972 C CA . ASP A 1 126 ? 34.843 32.652 -59.592 1.00 76.25 126 ASP A CA 1
ATOM 973 C C . ASP A 1 126 ? 34.969 34.026 -60.268 1.00 76.25 126 ASP A C 1
ATOM 975 O O . ASP A 1 126 ? 35.649 34.897 -59.727 1.00 76.25 126 ASP A O 1
ATOM 979 N N . LEU A 1 127 ? 34.282 34.252 -61.396 1.00 77.81 127 LEU A N 1
ATOM 980 C CA . LEU A 1 127 ? 34.190 35.567 -62.047 1.00 77.81 127 LEU A CA 1
ATOM 981 C C . LEU A 1 127 ? 33.191 36.505 -61.348 1.00 77.81 127 LEU A C 1
ATOM 983 O O . LEU A 1 127 ? 33.176 37.705 -61.625 1.00 77.81 127 LEU A O 1
ATOM 987 N N . TYR A 1 128 ? 32.352 35.981 -60.448 1.00 74.56 128 TYR A N 1
ATOM 988 C CA . TYR A 1 128 ? 31.407 36.774 -59.664 1.00 74.56 128 TYR A CA 1
ATOM 989 C C . TYR A 1 128 ? 32.094 37.374 -58.427 1.00 74.56 128 TYR A C 1
ATOM 991 O O . TYR A 1 128 ? 32.810 36.687 -57.699 1.00 74.56 128 TYR A O 1
ATOM 999 N N . SER A 1 129 ? 31.871 38.662 -58.168 1.00 64.00 129 SER A N 1
ATOM 1000 C CA . SER A 1 129 ? 32.602 39.429 -57.149 1.00 64.00 129 SER A CA 1
ATOM 1001 C C . SER A 1 129 ? 32.124 39.205 -55.706 1.00 64.00 129 SER A C 1
ATOM 1003 O O . SER A 1 129 ? 32.898 39.433 -54.777 1.00 64.00 129 SER A O 1
ATOM 1005 N N . ASP A 1 130 ? 30.892 38.730 -55.490 1.00 81.31 130 ASP A N 1
ATOM 1006 C CA . ASP A 1 130 ? 30.355 38.461 -54.147 1.00 81.31 130 ASP A CA 1
ATOM 1007 C C . ASP A 1 130 ? 30.471 36.975 -53.757 1.00 81.31 130 ASP A C 1
ATOM 1009 O O . ASP A 1 130 ? 29.746 36.107 -54.254 1.00 81.31 130 ASP A O 1
ATOM 1013 N N . ASN A 1 131 ? 31.372 36.687 -52.812 1.00 81.00 131 ASN A N 1
ATOM 1014 C CA . ASN A 1 131 ? 31.614 35.339 -52.294 1.00 81.00 131 ASN A CA 1
ATOM 1015 C C . ASN A 1 131 ? 30.440 34.781 -51.463 1.00 81.00 131 ASN A C 1
ATOM 1017 O O . ASN A 1 131 ? 30.253 33.564 -51.446 1.00 81.00 131 ASN A O 1
ATOM 1021 N N . SER A 1 132 ? 29.648 35.631 -50.797 1.00 80.25 132 SER A N 1
ATOM 1022 C CA . SER A 1 132 ? 28.528 35.199 -49.943 1.00 80.25 132 SER A CA 1
ATOM 1023 C C . SER A 1 132 ? 27.310 34.806 -50.788 1.00 80.25 132 SER A C 1
ATOM 1025 O O . SER A 1 132 ? 26.746 33.722 -50.612 1.00 80.25 132 SER A O 1
ATOM 1027 N N . ALA A 1 133 ? 26.947 35.620 -51.788 1.00 81.88 133 ALA A N 1
ATOM 1028 C CA . ALA A 1 133 ? 25.911 35.251 -52.758 1.00 81.88 133 ALA A CA 1
ATOM 1029 C C . ALA A 1 133 ? 26.291 34.002 -53.569 1.00 81.88 133 ALA A C 1
ATOM 1031 O O . ALA A 1 133 ? 25.448 33.129 -53.775 1.00 81.88 133 ALA A O 1
ATOM 1032 N N . CYS A 1 134 ? 27.563 33.880 -53.961 1.00 82.50 134 CYS A N 1
ATOM 1033 C CA . CYS A 1 134 ? 28.091 32.694 -54.635 1.00 82.50 134 CYS A CA 1
ATOM 1034 C C . CYS A 1 134 ? 27.933 31.431 -53.770 1.00 82.50 134 CYS A C 1
ATOM 1036 O O . CYS A 1 134 ? 27.403 30.424 -54.236 1.00 82.50 134 CYS A O 1
ATOM 1038 N N . GLY A 1 135 ? 28.295 31.497 -52.485 1.00 82.50 135 GLY A N 1
ATOM 1039 C CA . GLY A 1 135 ? 28.097 30.388 -51.551 1.00 82.50 135 GLY A CA 1
ATOM 1040 C C . GLY A 1 135 ? 26.626 29.967 -51.413 1.00 82.50 135 GLY A C 1
ATOM 1041 O O . GLY A 1 135 ? 26.333 28.772 -51.450 1.00 82.50 135 GLY A O 1
ATOM 1042 N N . ARG A 1 136 ? 25.691 30.925 -51.302 1.00 83.94 136 ARG A N 1
ATOM 1043 C CA . ARG A 1 136 ? 24.243 30.637 -51.222 1.00 83.94 136 ARG A CA 1
ATOM 1044 C C . ARG A 1 136 ? 23.697 30.000 -52.499 1.00 83.94 136 ARG A C 1
ATOM 1046 O O . ARG A 1 136 ? 22.944 29.035 -52.417 1.00 83.94 136 ARG A O 1
ATOM 1053 N N . LEU A 1 137 ? 24.121 30.488 -53.663 1.00 84.69 137 LEU A N 1
ATOM 1054 C CA . LEU A 1 137 ? 23.721 29.931 -54.954 1.00 84.69 137 LEU A CA 1
ATOM 1055 C C . LEU A 1 137 ? 24.230 28.493 -55.138 1.00 84.69 137 LEU A C 1
ATOM 1057 O O . LEU A 1 137 ? 23.500 27.635 -55.628 1.00 84.69 137 LEU A O 1
ATOM 1061 N N . ILE A 1 138 ? 25.456 28.193 -54.695 1.00 85.44 138 ILE A N 1
ATOM 1062 C CA . ILE A 1 138 ? 25.978 26.820 -54.735 1.00 85.44 138 ILE A CA 1
ATOM 1063 C C . ILE A 1 138 ? 25.160 25.894 -53.822 1.00 85.44 138 ILE A C 1
ATOM 1065 O O . ILE A 1 138 ? 24.892 24.754 -54.200 1.00 85.44 138 ILE A O 1
ATOM 1069 N N . LEU A 1 139 ? 24.728 26.362 -52.646 1.00 85.25 139 LEU A N 1
ATOM 1070 C CA . LEU A 1 139 ? 23.857 25.586 -51.753 1.00 85.25 139 LEU A CA 1
ATOM 1071 C C . LEU A 1 139 ? 22.485 25.304 -52.381 1.00 85.25 139 LEU A C 1
ATOM 1073 O O . LEU A 1 139 ? 21.986 24.183 -52.282 1.00 85.25 139 LEU A O 1
ATOM 1077 N N . GLU A 1 140 ? 21.894 26.288 -53.059 1.00 85.44 140 GLU A N 1
ATOM 1078 C CA . GLU A 1 140 ? 20.649 26.113 -53.811 1.00 85.44 140 GLU A CA 1
ATOM 1079 C C . GLU A 1 140 ? 20.822 25.100 -54.950 1.00 85.44 140 GLU A C 1
ATOM 1081 O O . GLU A 1 140 ? 20.025 24.172 -55.078 1.00 85.44 140 GLU A O 1
ATOM 1086 N N . LEU A 1 141 ? 21.926 25.186 -55.699 1.00 84.31 141 LEU A N 1
ATOM 1087 C CA . LEU A 1 141 ? 22.263 24.220 -56.743 1.00 84.31 141 LEU A CA 1
ATOM 1088 C C . LEU A 1 141 ? 22.432 22.801 -56.179 1.00 84.31 141 LEU A C 1
ATOM 1090 O O . LEU A 1 141 ? 21.941 21.842 -56.770 1.00 84.31 141 LEU A O 1
ATOM 1094 N N . CYS A 1 142 ? 23.083 22.654 -55.021 1.00 85.94 142 CYS A N 1
ATOM 1095 C CA . CYS A 1 142 ? 23.224 21.364 -54.342 1.00 85.94 142 CYS A CA 1
ATOM 1096 C C . CYS A 1 142 ? 21.866 20.784 -53.923 1.00 85.94 142 CYS A C 1
ATOM 1098 O O . CYS A 1 142 ? 21.657 19.579 -54.060 1.00 85.94 142 CYS A O 1
ATOM 1100 N N . ASN A 1 143 ? 20.926 21.622 -53.472 1.00 84.81 143 ASN A N 1
ATOM 1101 C CA . ASN A 1 143 ? 19.562 21.189 -53.167 1.00 84.81 143 ASN A CA 1
ATOM 1102 C C . ASN A 1 143 ? 18.835 20.700 -54.424 1.00 84.81 143 ASN A C 1
ATOM 1104 O O . ASN A 1 143 ? 18.282 19.601 -54.403 1.00 84.81 143 ASN A O 1
ATOM 1108 N N . THR A 1 144 ? 18.897 21.451 -55.526 1.00 83.88 144 THR A N 1
ATOM 1109 C CA . THR A 1 144 ? 18.292 21.061 -56.810 1.00 83.88 144 THR A CA 1
ATOM 1110 C C . THR A 1 144 ? 18.876 19.748 -57.329 1.00 83.88 144 THR A C 1
ATOM 1112 O O . THR A 1 144 ? 18.136 18.844 -57.708 1.00 83.88 144 THR A O 1
ATOM 1115 N N . LEU A 1 145 ? 20.201 19.584 -57.267 1.00 83.62 145 LEU A N 1
ATOM 1116 C CA . LEU A 1 145 ? 20.863 18.326 -57.629 1.00 83.62 145 LEU A CA 1
ATOM 1117 C C . LEU A 1 145 ? 20.441 17.168 -56.714 1.00 83.62 145 LEU A C 1
ATOM 1119 O O . LEU A 1 145 ? 20.292 16.042 -57.181 1.00 83.62 145 LEU A O 1
ATOM 1123 N N . SER A 1 146 ? 20.210 17.429 -55.424 1.00 84.56 146 SER A N 1
ATOM 1124 C CA . SER A 1 146 ? 19.730 16.406 -54.490 1.00 84.56 146 SER A CA 1
ATOM 1125 C C . SER A 1 146 ? 18.275 15.992 -54.733 1.00 84.56 146 SER A C 1
ATOM 1127 O O . SER A 1 146 ? 17.931 14.848 -54.466 1.00 84.56 146 SER A O 1
ATOM 1129 N N . GLN A 1 147 ? 17.433 16.876 -55.279 1.00 83.12 147 GLN A N 1
ATOM 1130 C CA . GLN A 1 147 ? 16.049 16.549 -55.648 1.00 83.12 147 GLN A CA 1
ATOM 1131 C C . GLN A 1 147 ? 15.986 15.604 -56.853 1.00 83.12 147 GLN A C 1
ATOM 1133 O O . GLN A 1 147 ? 15.104 14.756 -56.915 1.00 83.12 147 GLN A O 1
ATOM 1138 N N . ILE A 1 148 ? 16.955 15.688 -57.770 1.00 79.25 148 ILE A N 1
ATOM 1139 C CA . ILE A 1 148 ? 17.076 14.773 -58.920 1.00 79.25 148 ILE A CA 1
ATOM 1140 C C . ILE A 1 148 ? 17.390 13.334 -58.466 1.00 79.25 148 ILE A C 1
ATOM 1142 O O . ILE A 1 148 ? 17.049 12.372 -59.151 1.00 79.25 148 ILE A O 1
ATOM 1146 N N . LEU A 1 149 ? 18.020 13.178 -57.296 1.00 75.19 149 LEU A N 1
ATOM 1147 C CA . LEU A 1 149 ? 18.320 11.874 -56.696 1.00 75.19 149 LEU A CA 1
ATOM 1148 C C . LEU A 1 149 ? 17.109 11.221 -56.013 1.00 75.19 149 LEU A C 1
ATOM 1150 O O . LEU A 1 149 ? 17.177 10.034 -55.694 1.00 75.19 149 LEU A O 1
ATOM 1154 N N . VAL A 1 150 ? 16.022 11.964 -55.784 1.00 75.50 150 VAL A N 1
ATOM 1155 C CA . VAL A 1 150 ? 14.802 11.420 -55.178 1.00 75.50 150 VAL A CA 1
ATOM 1156 C C . VAL A 1 150 ? 14.076 10.557 -56.218 1.00 75.50 150 VAL A C 1
ATOM 1158 O O . VAL A 1 150 ? 13.861 11.005 -57.350 1.00 75.50 150 VAL A O 1
ATOM 1161 N N . PRO A 1 151 ? 13.699 9.312 -55.886 1.00 70.00 151 PRO A N 1
ATOM 1162 C CA . PRO A 1 151 ? 13.027 8.437 -56.835 1.00 70.00 151 PRO A CA 1
ATOM 1163 C C . PRO A 1 151 ? 11.609 8.931 -57.145 1.00 70.00 151 PRO A C 1
ATOM 1165 O O . PRO A 1 151 ? 10.888 9.405 -56.265 1.00 70.00 151 PRO A O 1
ATOM 1168 N N . LEU A 1 152 ? 11.185 8.782 -58.403 1.00 64.50 152 LEU A N 1
ATOM 1169 C CA . LEU A 1 152 ? 9.841 9.171 -58.856 1.00 64.50 152 LEU A CA 1
ATOM 1170 C C . LEU A 1 152 ? 8.736 8.259 -58.287 1.00 64.50 152 LEU A C 1
ATOM 1172 O O . LEU A 1 152 ? 7.587 8.684 -58.163 1.00 64.50 152 LEU A O 1
ATOM 1176 N N . LEU A 1 153 ? 9.081 7.018 -57.924 1.00 56.81 153 LEU A N 1
ATOM 1177 C CA . LEU A 1 153 ? 8.231 6.092 -57.174 1.00 56.81 153 LEU A CA 1
ATOM 1178 C C . LEU A 1 153 ? 9.007 5.490 -55.992 1.00 56.81 153 LEU A C 1
ATOM 1180 O O . LEU A 1 153 ? 10.166 5.114 -56.171 1.00 56.81 153 LEU A O 1
ATOM 1184 N N . PRO A 1 154 ? 8.375 5.311 -54.815 1.00 60.41 154 PRO A N 1
ATOM 1185 C CA . PRO A 1 154 ? 9.015 4.666 -53.671 1.00 60.41 154 PRO A CA 1
ATOM 1186 C C . PRO A 1 154 ? 9.552 3.274 -54.036 1.00 60.41 154 PRO A C 1
ATOM 1188 O O . PRO A 1 154 ? 8.808 2.423 -54.524 1.00 60.41 154 PRO A O 1
ATOM 1191 N N . GLY A 1 155 ? 10.839 3.038 -53.794 1.00 59.03 155 GLY A N 1
ATOM 1192 C CA . GLY A 1 155 ? 11.517 1.759 -53.994 1.00 59.03 155 GLY A CA 1
ATOM 1193 C C . GLY A 1 155 ? 12.082 1.509 -55.396 1.00 59.03 155 GLY A C 1
ATOM 1194 O O . GLY A 1 155 ? 12.792 0.518 -55.571 1.00 59.03 155 GLY A O 1
ATOM 1195 N N . VAL A 1 156 ? 11.831 2.383 -56.380 1.00 61.47 156 VAL A N 1
ATOM 1196 C CA . VAL A 1 156 ? 12.345 2.231 -57.754 1.00 61.47 156 VAL A CA 1
ATOM 1197 C C . VAL A 1 156 ? 13.498 3.202 -57.989 1.00 61.47 156 VAL A C 1
ATOM 1199 O O . VAL A 1 156 ? 13.333 4.413 -57.893 1.00 61.47 156 VAL A O 1
ATOM 1202 N N . ARG A 1 157 ? 14.680 2.668 -58.314 1.00 61.44 157 ARG A N 1
ATOM 1203 C CA . ARG A 1 157 ? 15.850 3.482 -58.674 1.00 61.44 157 ARG A CA 1
ATOM 1204 C C . ARG A 1 157 ? 15.646 4.122 -60.044 1.00 61.44 157 ARG A C 1
ATOM 1206 O O . ARG A 1 157 ? 15.191 3.456 -60.969 1.00 61.44 157 ARG A O 1
ATOM 1213 N N . ASN A 1 158 ? 16.057 5.378 -60.194 1.00 67.88 158 ASN A N 1
ATOM 1214 C CA . ASN A 1 158 ? 16.087 6.043 -61.495 1.00 67.88 158 ASN A CA 1
ATOM 1215 C C . ASN A 1 158 ? 17.216 5.420 -62.349 1.00 67.88 158 ASN A C 1
ATOM 1217 O O . ASN A 1 158 ? 18.378 5.791 -62.202 1.00 67.88 158 ASN A O 1
ATOM 1221 N N . GLU A 1 159 ? 16.899 4.441 -63.204 1.00 59.97 159 GLU A N 1
ATOM 1222 C CA . GLU A 1 159 ? 17.890 3.668 -63.985 1.00 59.97 159 GLU A CA 1
ATOM 1223 C C . GLU A 1 159 ? 18.733 4.526 -64.947 1.00 59.97 159 GLU A C 1
ATOM 1225 O O . GLU A 1 159 ? 19.844 4.144 -65.310 1.00 59.97 159 GLU A O 1
ATOM 1230 N N . GLU A 1 160 ? 18.243 5.711 -65.315 1.00 65.12 160 GLU A N 1
ATOM 1231 C CA . GLU A 1 160 ? 18.901 6.638 -66.244 1.00 65.12 160 GLU A CA 1
ATOM 1232 C C . GLU A 1 160 ? 19.950 7.551 -65.576 1.00 65.12 160 GLU A C 1
ATOM 1234 O O . GLU A 1 160 ? 20.642 8.303 -66.264 1.00 65.12 160 GLU A O 1
ATOM 1239 N N . LEU A 1 161 ? 20.093 7.502 -64.243 1.00 71.88 161 LEU A N 1
ATOM 1240 C CA . LEU A 1 161 ? 20.952 8.413 -63.480 1.00 71.88 161 LEU A CA 1
ATOM 1241 C C . LEU A 1 161 ? 22.145 7.700 -62.827 1.00 71.88 161 LEU A C 1
ATOM 1243 O O . LEU A 1 161 ? 21.990 6.769 -62.030 1.00 71.88 161 LEU A O 1
ATOM 1247 N N . ASP A 1 162 ? 23.355 8.218 -63.063 1.00 76.62 162 ASP A N 1
ATOM 1248 C CA . ASP A 1 162 ? 24.530 7.853 -62.266 1.00 76.62 162 ASP A CA 1
ATOM 1249 C C . ASP A 1 162 ? 24.519 8.620 -60.934 1.00 76.62 162 ASP A C 1
ATOM 1251 O O . ASP A 1 162 ? 25.000 9.751 -60.806 1.00 76.62 162 ASP A O 1
ATOM 1255 N N . HIS A 1 163 ? 23.958 7.972 -59.917 1.00 76.75 163 HIS A N 1
ATOM 1256 C CA . HIS A 1 163 ? 23.826 8.527 -58.575 1.00 76.75 163 HIS A CA 1
ATOM 1257 C C . HIS A 1 163 ? 25.195 8.836 -57.940 1.00 76.75 163 HIS A C 1
ATOM 1259 O O . HIS A 1 163 ? 25.319 9.814 -57.205 1.00 76.75 163 HIS A O 1
ATOM 1265 N N . ASN A 1 164 ? 26.245 8.063 -58.251 1.00 80.62 164 ASN A N 1
ATOM 1266 C CA . ASN A 1 164 ? 27.589 8.302 -57.714 1.00 80.62 164 ASN A CA 1
ATOM 1267 C C . ASN A 1 164 ? 28.227 9.553 -58.321 1.00 80.62 164 ASN A C 1
ATOM 1269 O O . ASN A 1 164 ? 28.917 10.297 -57.615 1.00 80.62 164 ASN A O 1
ATOM 1273 N N . LEU A 1 165 ? 27.987 9.801 -59.611 1.00 81.44 165 LEU A N 1
ATOM 1274 C CA . LEU A 1 165 ? 28.453 11.007 -60.288 1.00 81.44 165 LEU A CA 1
ATOM 1275 C C . LEU A 1 165 ? 27.795 12.255 -59.690 1.00 81.44 165 LEU A C 1
ATOM 1277 O O . LEU A 1 165 ? 28.500 13.187 -59.308 1.00 81.44 165 LEU A O 1
ATOM 1281 N N . ILE A 1 166 ? 26.470 12.246 -59.523 1.00 82.75 166 ILE A N 1
ATOM 1282 C CA . ILE A 1 166 ? 25.725 13.381 -58.955 1.00 82.75 166 ILE A CA 1
ATOM 1283 C C . ILE A 1 166 ? 26.144 13.637 -57.499 1.00 82.75 166 ILE A C 1
ATOM 1285 O O . ILE A 1 166 ? 26.441 14.774 -57.140 1.00 82.75 166 ILE A O 1
ATOM 1289 N N . ILE A 1 167 ? 26.263 12.596 -56.667 1.00 84.44 167 ILE A N 1
ATOM 1290 C CA . ILE A 1 167 ? 26.758 12.719 -55.283 1.00 84.44 167 ILE A CA 1
ATOM 1291 C C . ILE A 1 167 ? 28.179 13.304 -55.253 1.00 84.44 167 ILE A C 1
ATOM 1293 O O . ILE A 1 167 ? 28.480 14.169 -54.428 1.00 84.44 167 ILE A O 1
ATOM 1297 N N . SER A 1 168 ? 29.051 12.888 -56.177 1.00 84.69 168 SER A N 1
ATOM 1298 C CA . SER A 1 168 ? 30.415 13.427 -56.290 1.00 84.69 168 SER A CA 1
ATOM 1299 C C . SER A 1 168 ? 30.423 14.899 -56.712 1.00 84.69 168 SER A C 1
ATOM 1301 O O . SER A 1 168 ? 31.213 15.684 -56.183 1.00 84.69 168 SER A O 1
ATOM 1303 N N . MET A 1 169 ? 29.520 15.293 -57.613 1.00 83.62 169 MET A N 1
ATOM 1304 C CA . MET A 1 169 ? 29.330 16.688 -58.012 1.00 83.62 169 MET A CA 1
ATOM 1305 C C . MET A 1 169 ? 28.830 17.545 -56.847 1.00 83.62 169 MET A C 1
ATOM 1307 O O . MET A 1 169 ? 29.418 18.591 -56.581 1.00 83.62 169 MET A O 1
ATOM 1311 N N . ILE A 1 170 ? 27.810 17.087 -56.111 1.00 86.31 170 ILE A N 1
ATOM 1312 C CA . ILE A 1 170 ? 27.286 17.778 -54.923 1.00 86.31 170 ILE A CA 1
ATOM 1313 C C . ILE A 1 170 ? 28.396 17.938 -53.877 1.00 86.31 170 ILE A C 1
ATOM 1315 O O . ILE A 1 170 ? 28.604 19.036 -53.368 1.00 86.31 170 ILE A O 1
ATOM 1319 N N . ARG A 1 171 ? 29.178 16.885 -53.597 1.00 88.75 171 ARG A N 1
ATOM 1320 C CA . ARG A 1 171 ? 30.312 16.955 -52.658 1.00 88.75 171 ARG A CA 1
ATOM 1321 C C . ARG A 1 171 ? 31.349 17.999 -53.081 1.00 88.75 171 ARG A C 1
ATOM 1323 O O . ARG A 1 171 ? 31.825 18.764 -52.244 1.00 88.75 171 ARG A O 1
ATOM 1330 N N . TYR A 1 172 ? 31.709 18.028 -54.365 1.00 87.31 172 TYR A N 1
ATOM 1331 C CA . TYR A 1 172 ? 32.671 18.992 -54.904 1.00 87.31 172 TYR A CA 1
ATOM 1332 C C . TYR A 1 172 ? 32.149 20.432 -54.813 1.00 87.31 172 TYR A C 1
ATOM 1334 O O . TYR A 1 172 ? 32.883 21.329 -54.396 1.00 87.31 172 TYR A O 1
ATOM 1342 N N . LEU A 1 173 ? 30.879 20.653 -55.155 1.00 87.12 173 LEU A N 1
ATOM 1343 C CA . LEU A 1 173 ? 30.230 21.958 -55.065 1.00 87.12 173 LEU A CA 1
ATOM 1344 C C . LEU A 1 173 ? 30.135 22.438 -53.609 1.00 87.12 173 LEU A C 1
ATOM 1346 O O . LEU A 1 173 ? 30.564 23.550 -53.315 1.00 87.12 173 LEU A O 1
ATOM 1350 N N . LEU A 1 174 ? 29.701 21.588 -52.673 1.00 88.19 174 LEU A N 1
ATOM 1351 C CA . LEU A 1 174 ? 29.646 21.916 -51.242 1.00 88.19 174 LEU A CA 1
ATOM 1352 C C . LEU A 1 174 ? 31.022 22.239 -50.649 1.00 88.19 174 LEU A C 1
ATOM 1354 O O . LEU A 1 174 ? 31.144 23.158 -49.841 1.00 88.19 174 LEU A O 1
ATOM 1358 N N . PHE A 1 175 ? 32.075 21.528 -51.061 1.00 87.69 175 PHE A N 1
ATOM 1359 C CA . PHE A 1 175 ? 33.435 21.834 -50.614 1.00 87.69 175 PHE A CA 1
ATOM 1360 C C . PHE A 1 175 ? 33.887 23.226 -51.078 1.00 87.69 175 PHE A C 1
ATOM 1362 O O . PHE A 1 175 ? 34.488 23.979 -50.311 1.00 87.69 175 PHE A O 1
ATOM 1369 N N . ASN A 1 176 ? 33.556 23.607 -52.312 1.00 85.81 176 ASN A N 1
ATOM 1370 C CA . ASN A 1 176 ? 33.853 24.943 -52.821 1.00 85.81 176 ASN A CA 1
ATOM 1371 C C . ASN A 1 176 ? 32.967 26.027 -52.183 1.00 85.81 176 ASN A C 1
ATOM 1373 O O . ASN A 1 176 ? 33.475 27.100 -51.856 1.00 85.81 176 ASN A O 1
ATOM 1377 N N . ALA A 1 177 ? 31.686 25.739 -51.925 1.00 86.31 177 ALA A N 1
ATOM 1378 C CA . ALA A 1 177 ? 30.800 26.621 -51.164 1.00 86.31 177 ALA A CA 1
ATOM 1379 C C . ALA A 1 177 ? 31.379 26.900 -49.773 1.00 86.31 177 ALA A C 1
ATOM 1381 O O . ALA A 1 177 ? 31.502 28.057 -49.380 1.00 86.31 177 ALA A O 1
ATOM 1382 N N . LYS A 1 178 ? 31.855 25.859 -49.077 1.00 87.62 178 LYS A N 1
ATOM 1383 C CA . LYS A 1 178 ? 32.544 25.984 -47.788 1.00 87.62 178 LYS A CA 1
ATOM 1384 C C . LYS A 1 178 ? 33.739 26.941 -47.867 1.00 87.62 178 LYS A C 1
ATOM 1386 O O . LYS A 1 178 ? 33.859 27.838 -47.036 1.00 87.62 178 LYS A O 1
ATOM 1391 N N . LEU A 1 179 ? 34.600 26.803 -48.879 1.00 86.19 179 LEU A N 1
ATOM 1392 C CA . LEU A 1 179 ? 35.747 27.701 -49.081 1.00 86.19 179 LEU A CA 1
ATOM 1393 C C . LEU A 1 179 ? 35.324 29.156 -49.346 1.00 86.19 179 LEU A C 1
ATOM 1395 O O . LEU A 1 179 ? 35.981 30.080 -48.864 1.00 86.19 179 LEU A O 1
ATOM 1399 N N . LYS A 1 180 ? 34.238 29.374 -50.095 1.00 84.00 180 LYS A N 1
ATOM 1400 C CA . LYS A 1 180 ? 33.686 30.710 -50.376 1.00 84.00 180 LYS A CA 1
ATOM 1401 C C . LYS A 1 180 ? 33.060 31.349 -49.131 1.00 84.00 180 LYS A C 1
ATOM 1403 O O . LYS A 1 180 ? 33.332 32.519 -48.871 1.00 84.00 180 LYS A O 1
ATOM 1408 N N . MET A 1 181 ? 32.339 30.579 -48.313 1.00 84.75 181 MET A N 1
ATOM 1409 C CA . MET A 1 181 ? 31.769 31.045 -47.039 1.00 84.75 181 MET A CA 1
ATOM 1410 C C . MET A 1 181 ? 32.853 31.420 -46.019 1.00 84.75 181 MET A C 1
ATOM 1412 O O . MET A 1 181 ? 32.730 32.440 -45.342 1.00 84.75 181 MET A O 1
ATOM 1416 N N . ILE A 1 182 ? 33.963 30.668 -45.966 1.00 86.56 182 ILE A N 1
ATOM 1417 C CA . ILE A 1 182 ? 35.130 31.013 -45.133 1.00 86.56 182 ILE A CA 1
ATOM 1418 C C . ILE A 1 182 ? 35.734 32.353 -45.572 1.00 86.56 182 ILE A C 1
ATOM 1420 O O . ILE A 1 182 ? 36.031 33.197 -44.730 1.00 86.56 182 ILE A O 1
ATOM 1424 N N . LYS A 1 183 ? 35.884 32.576 -46.885 1.00 83.50 183 LYS A N 1
ATOM 1425 C CA . LYS A 1 183 ? 36.387 33.848 -47.434 1.00 83.50 183 LYS A CA 1
ATOM 1426 C C . LYS A 1 183 ? 35.444 35.027 -47.168 1.00 83.50 183 LYS A C 1
ATOM 1428 O O . LYS A 1 183 ? 35.916 36.155 -47.079 1.00 83.50 183 LYS A O 1
ATOM 1433 N N . ALA A 1 184 ? 34.141 34.774 -47.049 1.00 82.31 184 ALA A N 1
ATOM 1434 C CA . ALA A 1 184 ? 33.124 35.779 -46.741 1.00 82.31 184 ALA A CA 1
ATOM 1435 C C . ALA A 1 184 ? 32.920 36.023 -45.230 1.00 82.31 184 ALA A C 1
ATOM 1437 O O . ALA A 1 184 ? 32.237 36.975 -44.863 1.00 82.31 184 ALA A O 1
ATOM 1438 N N . GLY A 1 185 ? 33.493 35.189 -44.352 1.00 80.88 185 GLY A N 1
ATOM 1439 C CA . GLY A 1 185 ? 33.308 35.286 -42.898 1.00 80.88 185 GLY A CA 1
ATOM 1440 C C . GLY A 1 185 ? 31.913 34.875 -42.400 1.00 80.88 185 GLY A C 1
ATOM 1441 O O . GLY A 1 185 ? 31.527 35.252 -41.296 1.00 80.88 185 GLY A O 1
ATOM 1442 N N . GLU A 1 186 ? 31.146 34.115 -43.190 1.00 82.50 186 GLU A N 1
ATOM 1443 C CA . GLU A 1 186 ? 29.765 33.720 -42.877 1.00 82.50 186 GLU A CA 1
ATOM 1444 C C . GLU A 1 186 ? 29.731 32.397 -42.087 1.00 82.50 186 GLU A C 1
ATOM 1446 O O . GLU A 1 186 ? 30.011 31.323 -42.621 1.00 82.50 186 GLU A O 1
ATOM 1451 N N . THR A 1 187 ? 29.385 32.458 -40.797 1.00 82.94 187 THR A N 1
ATOM 1452 C CA . THR A 1 187 ? 29.421 31.295 -39.888 1.00 82.94 187 THR A CA 1
ATOM 1453 C C . THR A 1 187 ? 28.242 30.336 -40.076 1.00 82.94 187 THR A C 1
ATOM 1455 O O . THR A 1 187 ? 28.432 29.124 -40.057 1.00 82.94 187 THR A O 1
ATOM 1458 N N . GLN A 1 188 ? 27.036 30.852 -40.328 1.00 81.31 188 GLN A N 1
ATOM 1459 C CA . GLN A 1 188 ? 25.831 30.028 -40.520 1.00 81.31 188 GLN A CA 1
ATOM 1460 C C . GLN A 1 188 ? 25.910 29.170 -41.793 1.00 81.31 188 GLN A C 1
ATOM 1462 O O . GLN A 1 188 ? 25.568 27.989 -41.781 1.00 81.31 188 GLN A O 1
ATOM 1467 N N . GLY A 1 189 ? 26.417 29.742 -42.891 1.00 80.50 189 GLY A N 1
ATOM 1468 C CA . GLY A 1 189 ? 26.636 29.008 -44.140 1.00 80.50 189 GLY A CA 1
ATOM 1469 C C . GLY A 1 189 ? 27.695 27.910 -44.007 1.00 80.50 189 GLY A C 1
ATOM 1470 O O . GLY A 1 189 ? 27.582 26.866 -44.648 1.00 80.50 189 GLY A O 1
ATOM 1471 N N . LEU A 1 190 ? 28.697 28.112 -43.146 1.00 85.31 190 LEU A N 1
ATOM 1472 C CA . LEU A 1 190 ? 29.750 27.136 -42.869 1.00 85.31 190 LEU A CA 1
ATOM 1473 C C . LEU A 1 190 ? 29.210 25.893 -42.140 1.00 85.31 190 LEU A C 1
ATOM 1475 O O . LEU A 1 190 ? 29.474 24.774 -42.578 1.00 85.31 190 LEU A O 1
ATOM 1479 N N . GLU A 1 191 ? 28.414 26.084 -41.085 1.00 83.69 191 GLU A N 1
ATOM 1480 C CA . GLU A 1 191 ? 27.774 24.989 -40.335 1.00 83.69 191 GLU A CA 1
ATOM 1481 C C . GLU A 1 191 ? 26.811 24.173 -41.214 1.00 83.69 191 GLU A C 1
ATOM 1483 O O . GLU A 1 191 ? 26.780 22.938 -41.150 1.00 83.69 191 GLU A O 1
ATOM 1488 N N . LEU A 1 192 ? 26.064 24.852 -42.090 1.00 84.94 192 LEU A N 1
ATOM 1489 C CA . LEU A 1 192 ? 25.171 24.200 -43.047 1.00 84.94 192 LEU A CA 1
ATOM 1490 C C . LEU A 1 192 ? 25.949 23.370 -44.079 1.00 84.94 192 LEU A C 1
ATOM 1492 O O . LEU A 1 192 ? 25.555 22.244 -44.376 1.00 84.94 192 LEU A O 1
ATOM 1496 N N . CYS A 1 193 ? 27.078 23.882 -44.587 1.00 85.44 193 CYS A N 1
ATOM 1497 C CA . CYS A 1 193 ? 27.952 23.127 -45.489 1.00 85.44 193 CYS A CA 1
ATOM 1498 C C . CYS A 1 193 ? 28.500 21.859 -44.821 1.00 85.44 193 CYS A C 1
ATOM 1500 O O . CYS A 1 193 ? 28.535 20.807 -45.455 1.00 85.44 193 CYS A O 1
ATOM 1502 N N . ASP A 1 194 ? 28.907 21.936 -43.551 1.00 85.38 194 ASP A N 1
ATOM 1503 C CA . ASP A 1 194 ? 29.413 20.776 -42.809 1.00 85.38 194 ASP A CA 1
ATOM 1504 C C . ASP A 1 194 ? 28.322 19.729 -42.548 1.00 85.38 194 ASP A C 1
ATOM 1506 O O . ASP A 1 194 ? 28.556 18.530 -42.726 1.00 85.38 194 ASP A O 1
ATOM 1510 N N . THR A 1 195 ? 27.105 20.176 -42.233 1.00 86.12 195 THR A N 1
ATOM 1511 C CA . THR A 1 195 ? 25.931 19.301 -42.097 1.00 86.12 195 THR A CA 1
ATOM 1512 C C . THR A 1 195 ? 25.595 18.615 -43.425 1.00 86.12 195 THR A C 1
ATOM 1514 O O . THR A 1 195 ? 25.441 17.394 -43.480 1.00 86.12 195 THR A O 1
ATOM 1517 N N . TYR A 1 196 ? 25.558 19.369 -44.529 1.00 87.06 196 TYR A N 1
ATOM 1518 C CA . TYR A 1 196 ? 25.297 18.818 -45.860 1.00 87.06 196 TYR A CA 1
ATOM 1519 C C . TYR A 1 196 ? 26.391 17.865 -46.332 1.00 87.06 196 TYR A C 1
ATOM 1521 O O . TYR A 1 196 ? 26.067 16.841 -46.921 1.00 87.06 196 TYR A O 1
ATOM 1529 N N . LEU A 1 197 ? 27.667 18.119 -46.034 1.00 86.44 197 LEU A N 1
ATOM 1530 C CA . LEU A 1 197 ? 28.735 17.157 -46.322 1.00 86.44 197 LEU A CA 1
ATOM 1531 C C . LEU A 1 197 ? 28.525 15.835 -45.566 1.00 86.44 197 LEU A C 1
ATOM 1533 O O . LEU A 1 197 ? 28.693 14.768 -46.157 1.00 86.44 197 LEU A O 1
ATOM 1537 N N . GLY A 1 198 ? 28.084 15.894 -44.304 1.00 85.31 198 GLY A N 1
ATOM 1538 C CA . GLY A 1 198 ? 27.685 14.710 -43.538 1.00 85.31 198 GLY A CA 1
ATOM 1539 C C . GLY A 1 198 ? 26.505 13.956 -44.164 1.00 85.31 198 GLY A C 1
ATOM 1540 O O . GLY A 1 198 ? 26.537 12.727 -44.248 1.00 85.31 198 GLY A O 1
ATOM 1541 N N . HIS A 1 199 ? 25.497 14.676 -44.663 1.00 87.25 199 HIS A N 1
ATOM 1542 C CA . HIS A 1 199 ? 24.349 14.093 -45.366 1.00 87.25 199 HIS A CA 1
ATOM 1543 C C . HIS A 1 199 ? 24.731 13.485 -46.721 1.00 87.25 199 HIS A C 1
ATOM 1545 O O . HIS A 1 199 ? 24.240 12.416 -47.064 1.00 87.25 199 HIS A O 1
ATOM 1551 N N . VAL A 1 200 ? 25.643 14.104 -47.473 1.00 87.06 200 VAL A N 1
ATOM 1552 C CA . VAL A 1 200 ? 26.153 13.558 -48.741 1.00 87.06 200 VAL A CA 1
ATOM 1553 C C . VAL A 1 200 ? 26.928 12.261 -48.514 1.00 87.06 200 VAL A C 1
ATOM 1555 O O . VAL A 1 200 ? 26.785 11.321 -49.296 1.00 87.06 200 VAL A O 1
ATOM 1558 N N . ASP A 1 201 ? 27.704 12.168 -47.432 1.00 85.31 201 ASP A N 1
ATOM 1559 C CA . ASP A 1 201 ? 28.371 10.920 -47.051 1.00 85.31 201 ASP A CA 1
ATOM 1560 C C . ASP A 1 201 ? 27.352 9.819 -46.706 1.00 85.31 201 ASP A C 1
ATOM 1562 O O . ASP A 1 201 ? 27.521 8.675 -47.132 1.00 85.31 201 ASP A O 1
ATOM 1566 N N . LEU A 1 202 ? 26.254 10.167 -46.021 1.00 85.38 202 LEU A N 1
ATOM 1567 C CA . LEU A 1 202 ? 25.136 9.250 -45.781 1.00 85.38 202 LEU A CA 1
ATOM 1568 C C . LEU A 1 202 ? 24.465 8.820 -47.098 1.00 85.38 202 LEU A C 1
ATOM 1570 O O . LEU A 1 202 ? 24.254 7.630 -47.307 1.00 85.38 202 LEU A O 1
ATOM 1574 N N . MET A 1 203 ? 24.179 9.749 -48.016 1.00 84.19 203 MET A N 1
ATOM 1575 C CA . MET A 1 203 ? 23.603 9.439 -49.334 1.00 84.19 203 MET A CA 1
ATOM 1576 C C . MET A 1 203 ? 24.508 8.501 -50.138 1.00 84.19 203 MET A C 1
ATOM 1578 O O . MET A 1 203 ? 24.026 7.542 -50.740 1.00 84.19 203 MET A O 1
ATOM 1582 N N . LYS A 1 204 ? 25.827 8.722 -50.100 1.00 83.94 204 LYS A N 1
ATOM 1583 C CA . LYS A 1 204 ? 26.808 7.828 -50.721 1.00 83.94 204 LYS A CA 1
ATOM 1584 C C . LYS A 1 204 ? 26.741 6.426 -50.116 1.00 83.94 204 LYS A C 1
ATOM 1586 O O . LYS A 1 204 ? 26.661 5.445 -50.851 1.00 83.94 204 LYS A O 1
ATOM 1591 N N . PHE A 1 205 ? 26.703 6.334 -48.788 1.00 81.94 205 PHE A N 1
ATOM 1592 C CA . PHE A 1 205 ? 26.592 5.062 -48.077 1.00 81.94 205 PHE A CA 1
ATOM 1593 C C . PHE A 1 205 ? 25.278 4.321 -48.391 1.00 81.94 205 PHE A C 1
ATOM 1595 O O . PHE A 1 205 ? 25.275 3.097 -48.538 1.00 81.94 205 PHE A O 1
ATOM 1602 N N . LEU A 1 206 ? 24.167 5.048 -48.564 1.00 82.25 206 LEU A N 1
ATOM 1603 C CA . LEU A 1 206 ? 22.879 4.493 -48.999 1.00 82.25 206 LEU A CA 1
ATOM 1604 C C . LEU A 1 206 ? 22.951 3.918 -50.422 1.00 82.25 206 LEU A C 1
ATOM 1606 O O . LEU A 1 206 ? 22.431 2.826 -50.668 1.00 82.25 206 LEU A O 1
ATOM 1610 N N . VAL A 1 207 ? 23.626 4.610 -51.346 1.00 81.56 207 VAL A N 1
ATOM 1611 C CA . VAL A 1 207 ? 23.837 4.132 -52.722 1.00 81.56 207 VAL A CA 1
ATOM 1612 C C . VAL A 1 207 ? 24.699 2.872 -52.741 1.00 81.56 207 VAL A C 1
ATOM 1614 O O . VAL A 1 207 ? 24.289 1.878 -53.348 1.00 81.56 207 VAL A O 1
ATOM 1617 N N . GLU A 1 208 ? 25.836 2.887 -52.033 1.00 81.69 208 GLU A N 1
ATOM 1618 C CA . GLU A 1 208 ? 26.752 1.744 -51.883 1.00 81.69 208 GLU A CA 1
ATOM 1619 C C . GLU A 1 208 ? 26.053 0.529 -51.250 1.00 81.69 208 GLU A C 1
ATOM 1621 O O . GLU A 1 208 ? 26.307 -0.613 -51.629 1.00 81.69 208 GLU A O 1
ATOM 1626 N N . SER A 1 209 ? 25.108 0.772 -50.337 1.00 78.50 209 SER A N 1
ATOM 1627 C CA . SER A 1 209 ? 24.310 -0.258 -49.662 1.00 78.50 209 SER A CA 1
ATOM 1628 C C . SER A 1 209 ? 23.075 -0.709 -50.451 1.00 78.50 209 SER A C 1
ATOM 1630 O O . SER A 1 209 ? 22.202 -1.380 -49.899 1.00 78.50 209 SER A O 1
ATOM 1632 N N . ASN A 1 210 ? 22.964 -0.368 -51.735 1.00 74.50 210 ASN A N 1
ATOM 1633 C CA . ASN A 1 210 ? 21.838 -0.741 -52.592 1.00 74.50 210 ASN A CA 1
ATOM 1634 C C . ASN A 1 210 ? 20.447 -0.262 -52.115 1.00 74.50 210 ASN A C 1
ATOM 1636 O O . ASN A 1 210 ? 19.438 -0.905 -52.396 1.00 74.50 210 ASN A O 1
ATOM 1640 N N . CYS A 1 211 ? 20.358 0.874 -51.416 1.00 68.38 211 CYS A N 1
ATOM 1641 C CA . CYS A 1 211 ? 19.066 1.474 -51.072 1.00 68.38 211 CYS A CA 1
ATOM 1642 C C . CYS A 1 211 ? 18.414 2.111 -52.313 1.00 68.38 211 CYS A C 1
ATOM 1644 O O . CYS A 1 211 ? 19.085 2.804 -53.084 1.00 68.38 211 CYS A O 1
ATOM 1646 N N . GLY A 1 212 ? 17.123 1.837 -52.527 1.00 64.81 212 GLY A N 1
ATOM 1647 C CA . GLY A 1 212 ? 16.336 2.408 -53.629 1.00 64.81 212 GLY A CA 1
ATOM 1648 C C . GLY A 1 212 ? 15.835 3.828 -53.356 1.00 64.81 212 GLY A C 1
ATOM 1649 O O . GLY A 1 212 ? 15.775 4.631 -54.277 1.00 64.81 212 GLY A O 1
ATOM 1650 N N . ASP A 1 213 ? 15.560 4.150 -52.089 1.00 70.00 213 ASP A N 1
ATOM 1651 C CA . ASP A 1 213 ? 15.061 5.463 -51.676 1.00 70.00 213 ASP A CA 1
ATOM 1652 C C . ASP A 1 213 ? 16.190 6.325 -51.124 1.00 70.00 213 ASP A C 1
ATOM 1654 O O . ASP A 1 213 ? 16.661 6.112 -50.003 1.00 70.00 213 ASP A O 1
ATOM 1658 N N . ILE A 1 214 ? 16.629 7.295 -51.923 1.00 78.50 214 ILE A N 1
ATOM 1659 C CA . ILE A 1 214 ? 17.634 8.277 -51.523 1.00 78.50 214 ILE A CA 1
ATOM 1660 C C . ILE A 1 214 ? 16.892 9.584 -51.205 1.00 78.50 214 ILE A C 1
ATOM 1662 O O . ILE A 1 214 ? 16.276 10.160 -52.101 1.00 78.50 214 ILE A O 1
ATOM 1666 N N . PRO A 1 215 ? 16.895 10.043 -49.942 1.00 80.00 215 PRO A N 1
ATOM 1667 C CA . PRO A 1 215 ? 16.253 11.299 -49.557 1.00 80.00 215 PRO A CA 1
ATOM 1668 C C . PRO A 1 215 ? 17.039 12.507 -50.084 1.00 80.00 215 PRO A C 1
ATOM 1670 O O . PRO A 1 215 ? 18.251 12.419 -50.292 1.00 80.00 215 PRO A O 1
ATOM 1673 N N . SER A 1 216 ? 16.373 13.653 -50.253 1.00 82.69 216 SER A N 1
ATOM 1674 C CA . SER A 1 216 ? 17.061 14.901 -50.606 1.00 82.69 216 SER A CA 1
ATOM 1675 C C . SER A 1 216 ? 17.864 15.465 -49.423 1.00 82.69 216 SER A C 1
ATOM 1677 O O . SER A 1 216 ? 17.664 15.087 -48.263 1.00 82.69 216 SER A O 1
ATOM 1679 N N . LEU A 1 217 ? 18.757 16.428 -49.690 1.00 79.31 217 LEU A N 1
ATOM 1680 C CA . LEU A 1 217 ? 19.506 17.113 -48.626 1.00 79.31 217 LEU A CA 1
ATOM 1681 C C . LEU A 1 217 ? 18.587 17.882 -47.665 1.00 79.31 217 LEU A C 1
ATOM 1683 O O . LEU A 1 217 ? 18.886 17.968 -46.473 1.00 79.31 217 LEU A O 1
ATOM 1687 N N . GLN A 1 218 ? 17.462 18.395 -48.172 1.00 79.94 218 GLN A N 1
ATOM 1688 C CA . GLN A 1 218 ? 16.441 19.083 -47.379 1.00 79.94 218 GLN A CA 1
ATOM 1689 C C . GLN A 1 218 ? 15.649 18.100 -46.510 1.00 79.94 218 GLN A C 1
ATOM 1691 O O . GLN A 1 218 ? 15.390 18.382 -45.341 1.00 79.94 218 GLN A O 1
ATOM 1696 N N . ASP A 1 219 ? 15.345 16.909 -47.030 1.00 80.56 219 ASP A N 1
ATOM 1697 C CA . ASP A 1 219 ? 14.671 15.865 -46.254 1.00 80.56 219 ASP A CA 1
ATOM 1698 C C . ASP A 1 219 ? 15.552 15.361 -45.110 1.00 80.56 219 ASP A C 1
ATOM 1700 O O . ASP A 1 219 ? 15.052 15.110 -44.019 1.00 80.56 219 ASP A O 1
ATOM 1704 N N . LEU A 1 220 ? 16.865 15.239 -45.307 1.00 81.56 220 LEU A N 1
ATOM 1705 C CA . LEU A 1 220 ? 17.791 14.839 -44.240 1.00 81.56 220 LEU A CA 1
ATOM 1706 C C . LEU A 1 220 ? 18.009 15.934 -43.185 1.00 81.56 220 LEU A C 1
ATOM 1708 O O . LEU A 1 220 ? 18.382 15.623 -42.055 1.00 81.56 220 LEU A O 1
ATOM 1712 N N . LEU A 1 221 ? 17.754 17.202 -43.526 1.00 81.94 221 LEU A N 1
ATOM 1713 C CA . LEU A 1 221 ? 17.793 18.315 -42.573 1.00 81.94 221 LEU A CA 1
ATOM 1714 C C . LEU A 1 221 ? 16.622 18.260 -41.582 1.00 81.94 221 LEU A C 1
ATOM 1716 O O . LEU A 1 221 ? 16.752 18.688 -40.433 1.00 81.94 221 LEU A O 1
ATOM 1720 N N . HIS A 1 222 ? 15.480 17.709 -42.000 1.00 82.00 222 HIS A N 1
ATOM 1721 C CA . HIS A 1 222 ? 14.336 17.524 -41.122 1.00 82.00 222 HIS A CA 1
ATOM 1722 C C . HIS A 1 222 ? 14.539 16.301 -40.200 1.00 82.00 222 HIS A C 1
ATOM 1724 O O . HIS A 1 222 ? 14.696 15.167 -40.659 1.00 82.00 222 HIS A O 1
ATOM 1730 N N . PRO A 1 223 ? 14.481 16.473 -38.865 1.00 78.69 223 PRO A N 1
ATOM 1731 C CA . PRO A 1 223 ? 14.743 15.377 -37.931 1.00 78.69 223 PRO A CA 1
ATOM 1732 C C . PRO A 1 223 ? 13.666 14.281 -37.967 1.00 78.69 223 PRO A C 1
ATOM 1734 O O . PRO A 1 223 ? 13.927 13.151 -37.564 1.00 78.69 223 PRO A O 1
ATOM 1737 N N . GLU A 1 224 ? 12.446 14.582 -38.422 1.00 78.25 224 GLU A N 1
ATOM 1738 C CA . GLU A 1 224 ? 11.343 13.613 -38.490 1.00 78.25 224 GLU A CA 1
ATOM 1739 C C . GLU A 1 224 ? 11.483 12.625 -39.652 1.00 78.25 224 GLU A C 1
ATOM 1741 O O . GLU A 1 224 ? 11.267 11.428 -39.469 1.00 78.25 224 GLU A O 1
ATOM 1746 N N . SER A 1 225 ? 11.881 13.094 -40.830 1.00 81.50 225 SER A N 1
ATOM 1747 C CA . SER A 1 225 ? 12.195 12.265 -42.001 1.00 81.50 225 SER A CA 1
ATOM 1748 C C . SER A 1 225 ? 13.413 11.387 -41.738 1.00 81.50 225 SER A C 1
ATOM 1750 O O . SER A 1 225 ? 13.360 10.189 -42.013 1.00 81.50 225 SER A O 1
ATOM 1752 N N . ALA A 1 226 ? 14.461 11.931 -41.110 1.00 81.75 226 ALA A N 1
ATOM 1753 C CA . ALA A 1 226 ? 15.615 11.142 -40.681 1.00 81.75 226 ALA A CA 1
ATOM 1754 C C . ALA A 1 226 ? 15.221 10.037 -39.674 1.00 81.75 226 ALA A C 1
ATOM 1756 O O . ALA A 1 226 ? 15.696 8.905 -39.780 1.00 81.75 226 ALA A O 1
ATOM 1757 N N . ARG A 1 227 ? 14.299 10.316 -38.734 1.00 81.88 227 ARG A N 1
ATOM 1758 C CA . ARG A 1 227 ? 13.750 9.290 -37.821 1.00 81.88 227 ARG A CA 1
ATOM 1759 C C . ARG A 1 227 ? 12.962 8.218 -38.564 1.00 81.88 227 ARG A C 1
ATOM 1761 O O . ARG A 1 227 ? 13.214 7.045 -38.329 1.00 81.88 227 ARG A O 1
ATOM 1768 N N . ARG A 1 228 ? 12.061 8.597 -39.476 1.00 81.19 228 ARG A N 1
ATOM 1769 C CA . ARG A 1 228 ? 11.285 7.634 -40.282 1.00 81.19 228 ARG A CA 1
ATOM 1770 C C . ARG A 1 228 ? 12.195 6.726 -41.105 1.00 81.19 228 ARG A C 1
ATOM 1772 O O . ARG A 1 228 ? 11.963 5.525 -41.162 1.00 81.19 228 ARG A O 1
ATOM 1779 N N . LEU A 1 229 ? 13.245 7.290 -41.701 1.00 81.31 229 LEU A N 1
ATOM 1780 C CA . LEU A 1 229 ? 14.237 6.531 -42.458 1.00 81.31 229 LEU A CA 1
ATOM 1781 C C . LEU A 1 229 ? 14.994 5.539 -41.565 1.00 81.31 229 LEU A C 1
ATOM 1783 O O . LEU A 1 229 ? 15.131 4.370 -41.916 1.00 81.31 229 LEU A O 1
ATOM 1787 N N . ARG A 1 230 ? 15.450 5.989 -40.390 1.00 84.00 230 ARG A N 1
ATOM 1788 C CA . ARG A 1 230 ? 16.089 5.125 -39.390 1.00 84.00 230 ARG A CA 1
ATOM 1789 C C . ARG A 1 230 ? 15.160 3.995 -38.950 1.00 84.00 230 ARG A C 1
ATOM 1791 O O . ARG A 1 230 ? 15.595 2.851 -38.908 1.00 84.00 230 ARG A O 1
ATOM 1798 N N . ASP A 1 231 ? 13.914 4.311 -38.617 1.00 80.06 231 ASP A N 1
ATOM 1799 C CA . ASP A 1 231 ? 12.946 3.342 -38.100 1.00 80.06 231 ASP A CA 1
ATOM 1800 C C . ASP A 1 231 ? 12.594 2.299 -39.174 1.00 80.06 231 ASP A C 1
ATOM 1802 O O . ASP A 1 231 ? 12.570 1.110 -38.872 1.00 80.06 231 ASP A O 1
ATOM 1806 N N . ARG A 1 232 ? 12.498 2.701 -40.449 1.00 80.50 232 ARG A N 1
ATOM 1807 C CA . ARG A 1 232 ? 12.372 1.761 -41.573 1.00 80.50 232 ARG A CA 1
ATOM 1808 C C . ARG A 1 232 ? 13.574 0.820 -41.691 1.00 80.50 232 ARG A C 1
ATOM 1810 O O . ARG A 1 232 ? 13.401 -0.376 -41.873 1.00 80.50 232 ARG A O 1
ATOM 1817 N N . PHE A 1 233 ? 14.802 1.322 -41.535 1.00 81.62 233 PHE A N 1
ATOM 1818 C CA . PHE A 1 233 ? 15.987 0.453 -41.532 1.00 81.62 233 PHE A CA 1
ATOM 1819 C C . PHE A 1 233 ? 16.061 -0.476 -40.319 1.00 81.62 233 PHE A C 1
ATOM 1821 O O . PHE A 1 233 ? 16.671 -1.539 -40.414 1.00 81.62 233 PHE A O 1
ATOM 1828 N N . ILE A 1 234 ? 15.470 -0.087 -39.188 1.00 78.06 234 ILE A N 1
ATOM 1829 C CA . ILE A 1 234 ? 15.317 -0.970 -38.030 1.00 78.06 234 ILE A CA 1
ATOM 1830 C C . ILE A 1 234 ? 14.326 -2.095 -38.358 1.00 78.06 234 ILE A C 1
ATOM 1832 O O . ILE A 1 234 ? 14.628 -3.249 -38.065 1.00 78.06 234 ILE A O 1
ATOM 1836 N N . GLU A 1 235 ? 13.189 -1.772 -38.982 1.00 75.50 235 GLU A N 1
ATOM 1837 C CA . GLU A 1 235 ? 12.185 -2.750 -39.432 1.00 75.50 235 GLU A CA 1
ATOM 1838 C C . GLU A 1 235 ? 12.746 -3.719 -40.486 1.00 75.50 235 GLU A C 1
ATOM 1840 O O . GLU A 1 235 ? 12.500 -4.918 -40.402 1.00 75.50 235 GLU A O 1
ATOM 1845 N N . ASP A 1 236 ? 13.577 -3.224 -41.408 1.00 76.81 236 ASP A N 1
ATOM 1846 C CA . ASP A 1 236 ? 14.258 -4.022 -42.441 1.00 76.81 236 ASP A CA 1
ATOM 1847 C C . ASP A 1 236 ? 15.486 -4.807 -41.909 1.00 76.81 236 ASP A C 1
ATOM 1849 O O . ASP A 1 236 ? 16.256 -5.367 -42.692 1.00 76.81 236 ASP A O 1
ATOM 1853 N N . GLU A 1 237 ? 15.739 -4.800 -40.593 1.00 75.81 237 GLU A N 1
ATOM 1854 C CA . GLU A 1 237 ? 16.906 -5.404 -39.919 1.00 75.81 237 GLU A CA 1
ATOM 1855 C C . GLU A 1 237 ? 18.286 -4.892 -40.403 1.00 75.81 237 GLU A C 1
ATOM 1857 O O . GLU A 1 237 ? 19.341 -5.454 -40.088 1.00 75.81 237 GLU A O 1
ATOM 1862 N N . ARG A 1 238 ? 18.333 -3.758 -41.113 1.00 81.69 238 ARG A N 1
ATOM 1863 C CA . ARG A 1 238 ? 19.568 -3.133 -41.622 1.00 81.69 238 ARG A CA 1
ATOM 1864 C C . ARG A 1 238 ? 20.174 -2.176 -40.593 1.00 81.69 238 ARG A C 1
ATOM 1866 O O . ARG A 1 238 ? 20.340 -0.978 -40.824 1.00 81.69 238 ARG A O 1
ATOM 1873 N N . LEU A 1 239 ? 20.549 -2.720 -39.439 1.00 82.75 239 LEU A N 1
ATOM 1874 C CA . LEU A 1 239 ? 20.964 -1.958 -38.251 1.00 82.75 239 LEU A CA 1
ATOM 1875 C C . LEU A 1 239 ? 22.217 -1.081 -38.452 1.00 82.75 239 LEU A C 1
ATOM 1877 O O . LEU A 1 239 ? 22.360 -0.058 -37.785 1.00 82.75 239 LEU A O 1
ATOM 1881 N N . SER A 1 240 ? 23.117 -1.447 -39.372 1.00 83.50 240 SER A N 1
ATOM 1882 C CA . SER A 1 240 ? 24.286 -0.626 -39.727 1.00 83.50 240 SER A CA 1
ATOM 1883 C C . SER A 1 240 ? 23.890 0.672 -40.435 1.00 83.50 240 SER A C 1
ATOM 1885 O O . SER A 1 240 ? 24.439 1.725 -40.121 1.00 83.50 240 SER A O 1
ATOM 1887 N N . LEU A 1 241 ? 22.898 0.615 -41.331 1.00 82.69 241 LEU A N 1
ATOM 1888 C CA . LEU A 1 241 ? 22.346 1.793 -42.005 1.00 82.69 241 LEU A CA 1
ATOM 1889 C C . LEU A 1 241 ? 21.593 2.680 -41.020 1.00 82.69 241 LEU A C 1
ATOM 1891 O O . LEU A 1 241 ? 21.790 3.890 -41.013 1.00 82.69 241 LEU A O 1
ATOM 1895 N N . ALA A 1 242 ? 20.793 2.079 -40.136 1.00 83.94 242 ALA A N 1
ATOM 1896 C CA . ALA A 1 242 ? 20.108 2.816 -39.080 1.00 83.94 242 ALA A CA 1
ATOM 1897 C C . ALA A 1 242 ? 21.095 3.560 -38.158 1.00 83.94 242 ALA A C 1
ATOM 1899 O O . ALA A 1 242 ? 20.829 4.696 -37.763 1.00 83.94 242 ALA A O 1
ATOM 1900 N N . MET A 1 243 ? 22.249 2.954 -37.845 1.00 85.06 243 MET A N 1
ATOM 1901 C CA . MET A 1 243 ? 23.293 3.597 -37.042 1.00 85.06 243 MET A CA 1
ATOM 1902 C C . MET A 1 243 ? 23.905 4.800 -37.763 1.00 85.06 243 MET A C 1
ATOM 1904 O O . MET A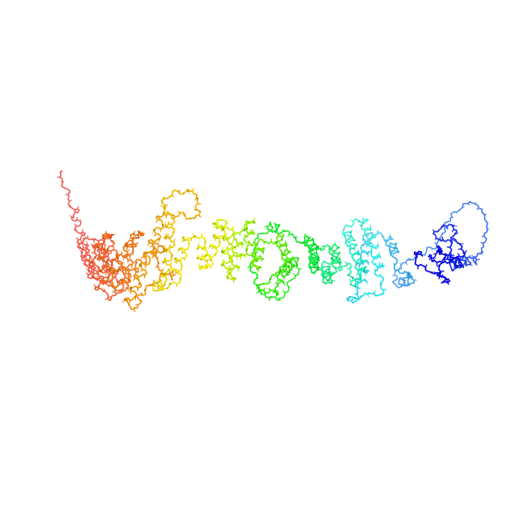 1 243 ? 24.050 5.853 -37.149 1.00 85.06 243 MET A O 1
ATOM 1908 N N . GLU A 1 244 ? 24.216 4.668 -39.053 1.00 84.06 244 GLU A N 1
ATOM 1909 C CA . GLU A 1 244 ? 24.805 5.755 -39.842 1.00 84.06 244 GLU A CA 1
ATOM 1910 C C . GLU A 1 244 ? 23.832 6.932 -40.021 1.00 84.06 244 GLU A C 1
ATOM 1912 O O . GLU A 1 244 ? 24.227 8.090 -39.906 1.00 84.06 244 GLU A O 1
ATOM 1917 N N . VAL A 1 245 ? 22.534 6.659 -40.206 1.00 84.62 245 VAL A N 1
ATOM 1918 C CA . VAL A 1 245 ? 21.494 7.705 -40.201 1.00 84.62 245 VAL A CA 1
ATOM 1919 C C . VAL A 1 245 ? 21.461 8.416 -38.845 1.00 84.62 245 VAL A C 1
ATOM 1921 O O . VAL A 1 245 ? 21.412 9.643 -38.786 1.00 84.62 245 VAL A O 1
ATOM 1924 N N . SER A 1 246 ? 21.536 7.667 -37.741 1.00 84.75 246 SER A N 1
ATOM 1925 C CA . SER A 1 246 ? 21.555 8.252 -36.399 1.00 84.75 246 SER A CA 1
ATOM 1926 C C . SER A 1 246 ? 22.774 9.146 -36.152 1.00 84.75 246 SER A C 1
ATOM 1928 O O . SER A 1 246 ? 22.618 10.253 -35.640 1.00 84.75 246 SER A O 1
ATOM 1930 N N . THR A 1 247 ? 23.977 8.707 -36.527 1.00 85.88 247 THR A N 1
ATOM 1931 C CA . THR A 1 247 ? 25.217 9.463 -36.287 1.00 85.88 247 THR A CA 1
ATOM 1932 C C . THR A 1 247 ? 25.332 10.696 -37.179 1.00 85.88 247 THR A C 1
ATOM 1934 O O . THR A 1 247 ? 25.755 11.746 -36.698 1.00 85.88 247 THR A O 1
ATOM 1937 N N . LYS A 1 248 ? 24.938 10.599 -38.456 1.00 82.25 248 LYS A N 1
ATOM 1938 C CA . LYS A 1 248 ? 25.070 11.690 -39.434 1.00 82.25 248 LYS A CA 1
ATOM 1939 C C . LYS A 1 248 ? 23.964 12.738 -39.338 1.00 82.25 248 LYS A C 1
ATOM 1941 O O . LYS A 1 248 ? 24.246 13.903 -39.585 1.00 82.25 248 LYS A O 1
ATOM 1946 N N . CYS A 1 249 ? 22.754 12.357 -38.923 1.00 82.56 249 CYS A N 1
ATOM 1947 C CA . CYS A 1 249 ? 21.632 13.286 -38.726 1.00 82.56 249 CYS A CA 1
ATOM 1948 C C . CYS A 1 249 ? 21.468 13.748 -37.263 1.00 82.56 249 CYS A C 1
ATOM 1950 O O . CYS A 1 249 ? 20.462 14.367 -36.921 1.00 82.56 249 CYS A O 1
ATOM 1952 N N . GLY A 1 250 ? 22.415 13.418 -36.373 1.00 77.00 250 GLY A N 1
ATOM 1953 C CA . GLY A 1 250 ? 22.387 13.844 -34.967 1.00 77.00 250 GLY A CA 1
ATOM 1954 C C . GLY A 1 250 ? 21.219 13.271 -34.150 1.00 77.00 250 GLY A C 1
ATOM 1955 O O . GLY A 1 250 ? 20.765 13.898 -33.192 1.00 77.00 250 GLY A O 1
ATOM 1956 N N . LEU A 1 251 ? 20.702 12.097 -34.522 1.00 81.94 251 LEU A N 1
ATOM 1957 C CA . LEU A 1 251 ? 19.639 11.415 -33.782 1.00 81.94 251 LEU A CA 1
ATOM 1958 C C . LEU A 1 251 ? 20.230 10.527 -32.684 1.00 81.94 251 LEU A C 1
ATOM 1960 O O . LEU A 1 251 ? 21.278 9.910 -32.862 1.00 81.94 251 LEU A O 1
ATOM 1964 N N . ASP A 1 252 ? 19.507 10.372 -31.575 1.00 77.88 252 ASP A N 1
ATOM 1965 C CA . ASP A 1 252 ? 19.914 9.461 -30.506 1.00 77.88 252 ASP A CA 1
ATOM 1966 C C . ASP A 1 252 ? 20.032 8.006 -31.020 1.00 77.88 252 ASP A C 1
ATOM 1968 O O . ASP A 1 252 ? 19.055 7.461 -31.558 1.00 77.88 252 ASP A O 1
ATOM 1972 N N . PRO A 1 253 ? 21.209 7.361 -30.883 1.00 77.75 253 PRO A N 1
ATOM 1973 C CA . PRO A 1 253 ? 21.440 5.997 -31.354 1.00 77.75 253 PRO A CA 1
ATOM 1974 C C . PRO A 1 253 ? 20.863 4.925 -30.417 1.00 77.75 253 PRO A C 1
ATOM 1976 O O . PRO A 1 253 ? 20.916 3.739 -30.749 1.00 77.75 253 PRO A O 1
ATOM 1979 N N . SER A 1 254 ? 20.323 5.296 -29.249 1.00 75.69 254 SER A N 1
ATOM 1980 C CA . SER A 1 254 ? 19.823 4.344 -28.244 1.00 75.69 254 SER A CA 1
ATOM 1981 C C . SER A 1 254 ? 18.788 3.352 -28.801 1.00 75.69 254 SER A C 1
ATOM 1983 O O . SER A 1 254 ? 18.867 2.158 -28.505 1.00 75.69 254 SER A O 1
ATOM 1985 N N . GLY A 1 255 ? 17.875 3.814 -29.664 1.00 72.62 255 GLY A N 1
ATOM 1986 C CA . GLY A 1 255 ? 16.857 2.976 -30.307 1.00 72.62 255 GLY A CA 1
ATOM 1987 C C . GLY A 1 255 ? 17.446 1.912 -31.240 1.00 72.62 255 GLY A C 1
ATOM 1988 O O . GLY A 1 255 ? 16.983 0.773 -31.243 1.00 72.62 255 GLY A O 1
ATOM 1989 N N . VAL A 1 256 ? 18.523 2.245 -31.960 1.00 75.81 256 VAL A N 1
ATOM 1990 C CA . VAL A 1 256 ? 19.223 1.307 -32.856 1.00 75.81 256 VAL A CA 1
ATOM 1991 C C . VAL A 1 256 ? 19.976 0.252 -32.046 1.00 75.81 256 VAL A C 1
ATOM 1993 O O . VAL A 1 256 ? 19.910 -0.936 -32.358 1.00 75.81 256 VAL A O 1
ATOM 1996 N N . TRP A 1 257 ? 20.650 0.660 -30.964 1.00 77.50 257 TRP A N 1
ATOM 1997 C CA . TRP A 1 257 ? 21.323 -0.270 -30.049 1.00 77.50 257 TRP A CA 1
ATOM 1998 C C . TRP A 1 257 ? 20.347 -1.245 -29.385 1.00 77.50 257 TRP A C 1
ATOM 2000 O O . TRP A 1 257 ? 20.670 -2.426 -29.257 1.00 77.50 257 TRP A O 1
ATOM 2010 N N . ALA A 1 258 ? 19.150 -0.781 -29.014 1.00 69.81 258 ALA A N 1
ATOM 2011 C CA . ALA A 1 258 ? 18.105 -1.636 -28.460 1.00 69.81 258 ALA A CA 1
ATOM 2012 C C . ALA A 1 258 ? 17.631 -2.682 -29.482 1.00 69.81 258 ALA A C 1
ATOM 2014 O O . ALA A 1 258 ? 17.645 -3.875 -29.177 1.00 69.81 258 ALA A O 1
ATOM 2015 N N . ALA A 1 259 ? 17.293 -2.262 -30.707 1.00 71.88 259 ALA A N 1
ATOM 2016 C CA . ALA A 1 259 ? 16.901 -3.175 -31.784 1.00 71.88 259 ALA A CA 1
ATOM 2017 C C . ALA A 1 259 ? 18.002 -4.205 -32.100 1.00 71.88 259 ALA A C 1
ATOM 2019 O O . ALA A 1 259 ? 17.739 -5.404 -32.193 1.00 71.88 259 ALA A O 1
ATOM 2020 N N . ALA A 1 260 ? 19.262 -3.763 -32.148 1.00 74.19 260 ALA A N 1
ATOM 2021 C CA . ALA A 1 260 ? 20.411 -4.642 -32.337 1.00 74.19 260 ALA A CA 1
ATOM 2022 C C . ALA A 1 260 ? 20.611 -5.635 -31.180 1.00 74.19 260 ALA A C 1
ATOM 2024 O O . ALA A 1 260 ? 21.012 -6.783 -31.402 1.00 74.19 260 ALA A O 1
ATOM 2025 N N . GLY A 1 261 ? 20.335 -5.215 -29.944 1.00 72.50 261 GLY A N 1
ATOM 2026 C CA . GLY A 1 261 ? 20.321 -6.085 -28.770 1.00 72.50 261 GLY A CA 1
ATOM 2027 C C . GLY A 1 261 ? 19.268 -7.188 -28.891 1.00 72.50 261 GLY A C 1
ATOM 2028 O O . GLY A 1 261 ? 19.588 -8.358 -28.683 1.00 72.50 261 GLY A O 1
ATOM 2029 N N . PHE A 1 262 ? 18.046 -6.846 -29.309 1.00 66.75 262 PHE A N 1
ATOM 2030 C CA . PHE A 1 262 ? 16.960 -7.813 -29.515 1.00 66.75 262 PHE A CA 1
ATOM 2031 C C . PHE A 1 262 ? 17.230 -8.800 -30.655 1.00 66.75 262 PHE A C 1
ATOM 2033 O O . PHE A 1 262 ? 16.993 -9.999 -30.488 1.00 66.75 262 PHE A O 1
ATOM 2040 N N . ALA A 1 263 ? 17.787 -8.335 -31.775 1.00 69.81 263 ALA A N 1
ATOM 2041 C CA . ALA A 1 263 ? 18.219 -9.219 -32.857 1.00 69.81 263 ALA A CA 1
ATOM 2042 C C . ALA A 1 263 ? 19.276 -10.225 -32.359 1.00 69.81 263 ALA A C 1
ATOM 2044 O O . ALA A 1 263 ? 19.186 -11.422 -32.616 1.00 69.81 263 ALA A O 1
ATOM 2045 N N . SER A 1 264 ? 20.225 -9.762 -31.537 1.00 71.06 264 SER A N 1
ATOM 2046 C CA . SER A 1 264 ? 21.268 -10.623 -30.954 1.00 71.06 264 SER A CA 1
ATOM 2047 C C . SER A 1 264 ? 20.704 -11.656 -29.969 1.00 71.06 264 SER A C 1
ATOM 2049 O O . SER A 1 264 ? 21.139 -12.806 -29.977 1.00 71.06 264 SER A O 1
ATOM 2051 N N . LEU A 1 265 ? 19.699 -11.278 -29.165 1.00 70.44 265 LEU A N 1
ATOM 2052 C CA . LEU A 1 265 ? 18.978 -12.212 -28.290 1.00 70.44 265 LEU A CA 1
ATOM 2053 C C . LEU A 1 265 ? 18.235 -13.288 -29.087 1.00 70.44 265 LEU A C 1
ATOM 2055 O O . LEU A 1 265 ? 18.262 -14.456 -28.703 1.00 70.44 265 LEU A O 1
ATOM 2059 N N . SER A 1 266 ? 17.599 -12.901 -30.193 1.00 69.06 266 SER A N 1
ATOM 2060 C CA . SER A 1 266 ? 16.851 -13.818 -31.063 1.00 69.06 266 SER A CA 1
ATOM 2061 C C . SER A 1 266 ? 17.776 -14.839 -31.735 1.00 69.06 266 SER A C 1
ATOM 2063 O O . SER A 1 266 ? 17.416 -16.006 -31.865 1.00 69.06 266 SER A O 1
ATOM 2065 N N . CYS A 1 267 ? 19.008 -14.432 -32.052 1.00 69.62 267 CYS A N 1
ATOM 2066 C CA . CYS A 1 267 ? 20.066 -15.307 -32.560 1.00 69.62 267 CYS A CA 1
ATOM 2067 C C . CYS A 1 267 ? 20.769 -16.150 -31.475 1.00 69.62 267 CYS A C 1
ATOM 2069 O O . CYS A 1 267 ? 21.625 -16.970 -31.803 1.00 69.62 267 CYS A O 1
ATOM 2071 N N . GLY A 1 268 ? 20.441 -15.967 -30.189 1.00 65.25 268 GLY A N 1
ATOM 2072 C CA . GLY A 1 268 ? 21.046 -16.706 -29.074 1.00 65.25 268 GLY A CA 1
ATOM 2073 C C . GLY A 1 268 ? 22.450 -16.243 -28.660 1.00 65.25 268 GLY A C 1
ATOM 2074 O O . GLY A 1 268 ? 23.091 -16.913 -27.848 1.00 65.25 268 GLY A O 1
ATOM 2075 N N . ASP A 1 269 ? 22.929 -15.104 -29.173 1.00 76.31 269 ASP A N 1
ATOM 2076 C CA . ASP A 1 269 ? 24.209 -14.502 -28.786 1.00 76.31 269 ASP A CA 1
ATOM 2077 C C . ASP A 1 269 ? 24.018 -13.524 -27.617 1.00 76.31 269 ASP A C 1
ATOM 2079 O O . ASP A 1 269 ? 23.844 -12.309 -27.773 1.00 76.31 269 ASP A O 1
ATOM 2083 N N . PHE A 1 270 ? 24.049 -14.081 -26.408 1.00 75.06 270 PHE A N 1
ATOM 2084 C CA . PHE A 1 270 ? 23.858 -13.325 -25.172 1.00 75.06 270 PHE A CA 1
ATOM 2085 C C . PHE A 1 270 ? 25.006 -12.349 -24.881 1.00 75.06 270 PHE A C 1
ATOM 2087 O O . PHE A 1 270 ? 24.775 -11.277 -24.325 1.00 75.06 270 PHE A O 1
ATOM 2094 N N . ALA A 1 271 ? 26.245 -12.668 -25.270 1.00 76.81 271 ALA A N 1
ATOM 2095 C CA . ALA A 1 271 ? 27.390 -11.802 -24.993 1.00 76.81 271 ALA A CA 1
ATOM 2096 C C . ALA A 1 271 ? 27.293 -10.503 -25.801 1.00 76.81 271 ALA A C 1
ATOM 2098 O O . ALA A 1 271 ? 27.392 -9.406 -25.240 1.00 76.81 271 ALA A O 1
ATOM 2099 N N . ALA A 1 272 ? 26.999 -10.628 -27.097 1.00 74.06 272 ALA A N 1
ATOM 2100 C CA . ALA A 1 272 ? 26.814 -9.475 -27.961 1.00 74.06 272 ALA A CA 1
ATOM 2101 C C . ALA A 1 272 ? 25.536 -8.693 -27.616 1.00 74.06 272 ALA A C 1
ATOM 2103 O O . ALA A 1 272 ? 25.513 -7.471 -27.769 1.00 74.06 272 ALA A O 1
ATOM 2104 N N . ALA A 1 273 ? 24.483 -9.354 -27.124 1.00 72.25 273 ALA A N 1
ATOM 2105 C CA . ALA A 1 273 ? 23.290 -8.674 -26.623 1.00 72.25 273 ALA A CA 1
ATOM 2106 C C . ALA A 1 273 ? 23.599 -7.800 -25.394 1.00 72.25 273 ALA A C 1
ATOM 2108 O O . ALA A 1 273 ? 23.209 -6.634 -25.356 1.00 72.25 273 ALA A O 1
ATOM 2109 N N . ARG A 1 274 ? 24.337 -8.318 -24.401 1.00 73.75 274 ARG A N 1
ATOM 2110 C CA . ARG A 1 274 ? 24.716 -7.566 -23.187 1.00 73.75 274 ARG A CA 1
ATOM 2111 C C . ARG A 1 274 ? 25.525 -6.313 -23.500 1.00 73.75 274 ARG A C 1
ATOM 2113 O O . ARG A 1 274 ? 25.237 -5.264 -22.931 1.00 73.75 274 ARG A O 1
ATOM 2120 N N . GLU A 1 275 ? 26.494 -6.400 -24.410 1.00 80.50 275 GLU A N 1
ATOM 2121 C CA . GLU A 1 275 ? 27.281 -5.234 -24.825 1.00 80.50 275 GLU A CA 1
ATOM 2122 C C . GLU A 1 275 ? 26.392 -4.153 -25.455 1.00 80.50 275 GLU A C 1
ATOM 2124 O O . GLU A 1 275 ? 26.482 -2.979 -25.093 1.00 80.50 275 GLU A O 1
ATOM 2129 N N . LYS A 1 276 ? 25.489 -4.552 -26.358 1.00 77.50 276 LYS A N 1
ATOM 2130 C CA . LYS A 1 276 ? 24.565 -3.635 -27.036 1.00 77.50 276 LYS A CA 1
ATOM 2131 C C . LYS A 1 276 ? 23.587 -2.989 -26.050 1.00 77.50 276 LYS A C 1
ATOM 2133 O O . LYS A 1 276 ? 23.430 -1.770 -26.067 1.00 77.50 276 LYS A O 1
ATOM 2138 N N . PHE A 1 277 ? 23.015 -3.765 -25.124 1.00 70.25 277 PHE A N 1
ATOM 2139 C CA . PHE A 1 277 ? 22.135 -3.229 -24.082 1.00 70.25 277 PHE A CA 1
ATOM 2140 C C . PHE A 1 277 ? 22.864 -2.333 -23.077 1.00 70.25 277 PHE A C 1
ATOM 2142 O O . PHE A 1 277 ? 22.281 -1.363 -22.603 1.00 70.25 277 PHE A O 1
ATOM 2149 N N . ALA A 1 278 ? 24.144 -2.576 -22.786 1.00 72.94 278 ALA A N 1
ATOM 2150 C CA . ALA A 1 278 ? 24.930 -1.693 -21.926 1.00 72.94 278 ALA A CA 1
ATOM 2151 C C . ALA A 1 278 ? 25.138 -0.293 -22.528 1.00 72.94 278 ALA A C 1
ATOM 2153 O O . ALA A 1 278 ? 25.313 0.668 -21.781 1.00 72.94 278 ALA A O 1
ATOM 2154 N N . ARG A 1 279 ? 25.087 -0.164 -23.860 1.00 72.50 279 ARG A N 1
ATOM 2155 C CA . ARG A 1 279 ? 25.200 1.125 -24.559 1.00 72.50 279 ARG A CA 1
ATOM 2156 C C . ARG A 1 279 ? 23.891 1.920 -24.571 1.00 72.50 279 ARG A C 1
ATOM 2158 O O . ARG A 1 279 ? 23.948 3.138 -24.710 1.00 72.50 279 ARG A O 1
ATOM 2165 N N . CYS A 1 280 ? 22.732 1.271 -24.407 1.00 70.12 280 CYS A N 1
ATOM 2166 C CA . CYS A 1 280 ? 21.426 1.947 -24.397 1.00 70.12 280 CYS A CA 1
ATOM 2167 C C . CYS A 1 280 ? 20.771 2.047 -23.010 1.00 70.12 280 CYS A C 1
ATOM 2169 O O . CYS A 1 280 ? 20.060 3.014 -22.743 1.00 70.12 280 CYS A O 1
ATOM 2171 N N . ILE A 1 281 ? 21.000 1.086 -22.110 1.00 64.88 281 ILE A N 1
ATOM 2172 C CA . ILE A 1 281 ? 20.380 1.045 -20.781 1.00 64.88 281 ILE A CA 1
ATOM 2173 C C . ILE A 1 281 ? 21.353 1.605 -19.740 1.00 64.88 281 ILE A C 1
ATOM 2175 O O . ILE A 1 281 ? 22.394 1.015 -19.447 1.00 64.88 281 ILE A O 1
ATOM 2179 N N . LYS A 1 282 ? 20.986 2.732 -19.122 1.00 60.75 282 LYS A N 1
ATOM 2180 C CA . LYS A 1 282 ? 21.688 3.268 -17.946 1.00 60.75 282 LYS A CA 1
ATOM 2181 C C . LYS A 1 282 ? 21.270 2.498 -16.688 1.00 60.75 282 LYS A C 1
ATOM 2183 O O . LYS A 1 282 ? 20.112 2.102 -16.552 1.00 60.75 282 LYS A O 1
ATOM 2188 N N . LYS A 1 283 ? 22.200 2.277 -15.750 1.00 52.97 283 LYS A N 1
ATOM 2189 C CA . LYS A 1 283 ? 21.894 1.617 -14.468 1.00 52.97 283 LYS A CA 1
ATOM 2190 C C . LYS A 1 283 ? 20.891 2.469 -13.679 1.00 52.97 283 LYS A C 1
ATOM 2192 O O . LYS A 1 283 ? 21.110 3.658 -13.480 1.00 52.97 283 LYS A O 1
ATOM 2197 N N . VAL A 1 284 ? 19.821 1.845 -13.177 1.00 48.59 284 VAL A N 1
ATOM 2198 C CA . VAL A 1 284 ? 18.711 2.509 -12.453 1.00 48.59 284 VAL A CA 1
ATOM 2199 C C . VAL A 1 284 ? 19.155 3.301 -11.213 1.00 48.59 284 VAL A C 1
ATOM 2201 O O . VAL A 1 284 ? 18.431 4.193 -10.774 1.00 48.59 284 VAL A O 1
ATOM 2204 N N . LEU A 1 285 ? 20.360 3.050 -10.691 1.00 43.06 285 LEU A N 1
ATOM 2205 C CA . LEU A 1 285 ? 20.959 3.839 -9.609 1.00 43.06 285 LEU A CA 1
ATOM 2206 C C . LEU A 1 285 ? 20.996 5.354 -9.907 1.00 43.06 285 LEU A C 1
ATOM 2208 O O . LEU A 1 285 ? 20.819 6.132 -8.973 1.00 43.06 285 LEU A O 1
ATOM 2212 N N . ASP A 1 286 ? 21.104 5.766 -11.175 1.00 32.41 286 ASP A N 1
ATOM 2213 C CA . ASP A 1 286 ? 21.153 7.189 -11.557 1.00 32.41 286 ASP A CA 1
ATOM 2214 C C . ASP A 1 286 ? 19.761 7.835 -11.731 1.00 32.41 286 ASP A C 1
ATOM 2216 O O . ASP A 1 286 ? 19.616 9.055 -11.639 1.00 32.41 286 ASP A O 1
ATOM 2220 N N . ILE A 1 287 ? 18.705 7.039 -11.941 1.00 42.53 287 ILE A N 1
ATOM 2221 C CA . ILE A 1 287 ? 17.336 7.557 -12.149 1.00 42.53 287 ILE A CA 1
ATOM 2222 C C . ILE A 1 287 ? 16.685 7.930 -10.810 1.00 42.53 287 ILE A C 1
ATOM 2224 O O . ILE A 1 287 ? 15.916 8.885 -10.730 1.00 42.53 287 ILE A O 1
ATOM 2228 N N . ILE A 1 288 ? 17.049 7.241 -9.724 1.00 39.66 288 ILE A N 1
ATOM 2229 C CA . ILE A 1 288 ? 16.513 7.515 -8.379 1.00 39.66 288 ILE A CA 1
ATOM 2230 C C . ILE A 1 288 ? 17.005 8.875 -7.835 1.00 39.66 288 ILE A C 1
ATOM 2232 O O . ILE A 1 288 ? 16.386 9.434 -6.934 1.00 39.66 288 ILE A O 1
ATOM 2236 N N . GLN A 1 289 ? 18.071 9.454 -8.401 1.00 34.41 289 GLN A N 1
ATOM 2237 C CA . GLN A 1 289 ? 18.604 10.751 -7.966 1.00 34.41 289 GLN A CA 1
ATOM 2238 C C . GLN A 1 289 ? 18.000 11.969 -8.689 1.00 34.41 289 GLN A C 1
ATOM 2240 O O . GLN A 1 289 ? 18.287 13.095 -8.290 1.00 34.41 289 GLN A O 1
ATOM 2245 N N . THR A 1 290 ? 17.155 11.792 -9.714 1.00 29.81 290 THR A N 1
ATOM 2246 C CA . THR A 1 290 ? 16.704 12.913 -10.571 1.00 29.81 290 THR A CA 1
ATOM 2247 C C . THR A 1 290 ? 15.198 12.983 -10.823 1.00 29.81 290 THR A C 1
ATOM 2249 O O . THR A 1 290 ? 14.760 13.514 -11.839 1.00 29.81 290 THR A O 1
ATOM 2252 N N . SER A 1 291 ? 14.358 12.503 -9.906 1.00 25.09 291 SER A N 1
ATOM 2253 C CA . SER A 1 291 ? 12.956 12.955 -9.856 1.00 25.09 291 SER A CA 1
ATOM 2254 C C . SER A 1 291 ? 12.260 12.543 -8.557 1.00 25.09 291 SER A C 1
ATOM 2256 O O . SER A 1 291 ? 12.325 11.378 -8.162 1.00 25.09 291 SER A O 1
ATOM 2258 N N . PRO A 1 292 ? 11.558 13.467 -7.877 1.00 29.80 292 PRO A N 1
ATOM 2259 C CA . PRO A 1 292 ? 10.626 13.087 -6.838 1.00 29.80 292 PRO A CA 1
ATOM 2260 C C . PRO A 1 292 ? 9.322 12.612 -7.496 1.00 29.80 292 PRO A C 1
ATOM 2262 O O . PRO A 1 292 ? 8.815 13.262 -8.403 1.00 29.80 292 PRO A O 1
ATOM 2265 N N . LEU A 1 293 ? 8.734 11.550 -6.933 1.00 27.91 293 LEU A N 1
ATOM 2266 C CA . LEU A 1 293 ? 7.293 11.256 -6.969 1.00 27.91 293 LEU A CA 1
ATOM 2267 C C . LEU A 1 293 ? 6.684 10.772 -8.314 1.00 27.91 293 LEU A C 1
ATOM 2269 O O . LEU A 1 293 ? 6.496 11.543 -9.242 1.00 27.91 293 LEU A O 1
ATOM 2273 N N . ILE A 1 294 ? 6.230 9.503 -8.343 1.00 26.52 294 ILE A N 1
ATOM 2274 C CA . ILE A 1 294 ? 4.799 9.090 -8.437 1.00 26.52 294 ILE A CA 1
ATOM 2275 C C . ILE A 1 294 ? 4.601 7.721 -9.136 1.00 26.52 294 ILE A C 1
ATOM 2277 O O . ILE A 1 294 ? 4.985 7.494 -10.275 1.00 26.52 294 ILE A O 1
ATOM 2281 N N . SER A 1 295 ? 3.972 6.813 -8.378 1.00 26.27 295 SER A N 1
ATOM 2282 C CA . SER A 1 295 ? 3.151 5.647 -8.757 1.00 26.27 295 SER A CA 1
ATOM 2283 C C . SER A 1 295 ? 3.330 4.999 -10.144 1.00 26.27 295 SER A C 1
ATOM 2285 O O . SER A 1 295 ? 2.707 5.408 -11.119 1.00 26.27 295 SER A O 1
ATOM 2287 N N . PHE A 1 296 ? 3.990 3.841 -10.187 1.00 30.20 296 PHE A N 1
ATOM 2288 C CA . PHE A 1 296 ? 3.818 2.858 -11.272 1.00 30.20 296 PHE A CA 1
ATOM 2289 C C . PHE A 1 296 ? 3.368 1.486 -10.742 1.00 30.20 296 PHE A C 1
ATOM 2291 O O . PHE A 1 296 ? 3.808 0.434 -11.193 1.00 30.20 296 PHE A O 1
ATOM 2298 N N . THR A 1 297 ? 2.454 1.489 -9.768 1.00 25.75 297 THR A N 1
ATOM 2299 C CA . THR A 1 297 ? 1.723 0.290 -9.313 1.00 25.75 297 THR A CA 1
ATOM 2300 C C . THR A 1 297 ? 0.258 0.272 -9.767 1.00 25.75 297 THR A C 1
ATOM 2302 O O . THR A 1 297 ? -0.502 -0.590 -9.336 1.00 25.75 297 THR A O 1
ATOM 2305 N N . GLN A 1 298 ? -0.161 1.180 -10.660 1.00 26.22 298 GLN A N 1
ATOM 2306 C CA . GLN A 1 298 ? -1.578 1.317 -11.018 1.00 26.22 298 GLN A CA 1
ATOM 2307 C C . GLN A 1 298 ? -1.842 1.805 -12.454 1.00 26.22 298 GLN A C 1
ATOM 2309 O O . GLN A 1 298 ? -2.690 2.660 -12.668 1.00 26.22 298 GLN A O 1
ATOM 2314 N N . VAL A 1 299 ? -1.169 1.235 -13.461 1.00 25.80 299 VAL A N 1
ATOM 2315 C CA . VAL A 1 299 ? -1.707 1.281 -14.835 1.00 25.80 299 VAL A CA 1
ATOM 2316 C C . VAL A 1 299 ? -2.474 -0.011 -15.060 1.00 25.80 299 VAL A C 1
ATOM 2318 O O . VAL A 1 299 ? -1.928 -1.069 -15.366 1.00 25.80 299 VAL A O 1
ATOM 2321 N N . THR A 1 300 ? -3.765 0.095 -14.775 1.00 22.92 300 THR A N 1
ATOM 2322 C CA . THR A 1 300 ? -4.803 -0.855 -15.143 1.00 22.92 300 THR A CA 1
ATOM 2323 C C . THR A 1 300 ? -4.738 -1.180 -16.626 1.00 22.92 300 THR A C 1
ATOM 2325 O O . THR A 1 300 ? -4.538 -0.309 -17.467 1.00 22.92 300 THR A O 1
ATOM 2328 N N . VAL A 1 301 ? -4.972 -2.455 -16.916 1.00 27.86 301 VAL A N 1
ATOM 2329 C CA . VAL A 1 301 ? -5.363 -2.975 -18.221 1.00 27.86 301 VAL A CA 1
ATOM 2330 C C . VAL A 1 301 ? -6.594 -2.201 -18.705 1.00 27.86 301 VAL A C 1
ATOM 2332 O O . VAL A 1 301 ? -7.707 -2.485 -18.275 1.00 27.86 301 VAL A O 1
ATOM 2335 N N . THR A 1 302 ? -6.406 -1.232 -19.594 1.00 24.34 302 THR A N 1
ATOM 2336 C CA . THR A 1 302 ? -7.460 -0.730 -20.481 1.00 24.34 302 THR A CA 1
ATOM 2337 C C . THR A 1 302 ? -6.864 -0.504 -21.874 1.00 24.34 302 THR A C 1
ATOM 2339 O O . THR A 1 302 ? -5.882 0.226 -22.008 1.00 24.34 302 THR A O 1
ATOM 2342 N N . PRO A 1 303 ? -7.419 -1.133 -22.925 1.00 33.34 303 PRO A N 1
ATOM 2343 C CA . PRO A 1 303 ? -7.002 -0.903 -24.298 1.00 33.34 303 PRO A CA 1
ATOM 2344 C C . PRO A 1 303 ? -7.693 0.366 -24.800 1.00 33.34 303 PRO A C 1
ATOM 2346 O O . PRO A 1 303 ? -8.893 0.354 -25.060 1.00 33.34 303 PRO A O 1
ATOM 2349 N N . TRP A 1 304 ? -6.952 1.465 -24.918 1.00 25.58 304 TRP A N 1
ATOM 2350 C CA . TRP A 1 304 ? -7.429 2.640 -25.641 1.00 25.58 304 TRP A CA 1
ATOM 2351 C C . TRP A 1 304 ? -6.588 2.860 -26.890 1.00 25.58 304 TRP A C 1
ATOM 2353 O O . TRP A 1 304 ? -5.390 3.129 -26.836 1.00 25.58 304 TRP A O 1
ATOM 2363 N N . LEU A 1 305 ? -7.285 2.678 -28.012 1.00 32.62 305 LEU A N 1
ATOM 2364 C CA . LEU A 1 305 ? -6.956 3.179 -29.331 1.00 32.62 305 LEU A CA 1
ATOM 2365 C C . LEU A 1 305 ? -6.672 4.691 -29.273 1.00 32.62 305 LEU A C 1
ATOM 2367 O O . LEU A 1 305 ? -7.279 5.406 -28.477 1.00 32.62 305 LEU A O 1
ATOM 2371 N N . ILE A 1 306 ? -5.853 5.137 -30.232 1.00 27.30 306 ILE A N 1
ATOM 2372 C CA . ILE A 1 306 ? -5.402 6.504 -30.564 1.00 27.30 306 ILE A CA 1
ATOM 2373 C C . ILE A 1 306 ? -3.994 6.825 -30.009 1.00 27.30 306 ILE A C 1
ATOM 2375 O O . ILE A 1 306 ? -3.830 7.001 -28.802 1.00 27.30 306 ILE A O 1
ATOM 2379 N N . PRO A 1 307 ? -2.964 6.935 -30.876 1.00 28.14 307 PRO A N 1
ATOM 2380 C CA . PRO A 1 307 ? -1.620 7.323 -30.460 1.00 28.14 307 PRO A CA 1
ATOM 2381 C C . PRO A 1 307 ? -1.536 8.849 -30.263 1.00 28.14 307 PRO A C 1
ATOM 2383 O O . PRO A 1 307 ? -1.853 9.595 -31.193 1.00 28.14 307 PRO A O 1
ATOM 2386 N N . PRO A 1 308 ? -1.080 9.355 -29.101 1.00 29.62 308 PRO A N 1
ATOM 2387 C CA . PRO A 1 308 ? -0.581 10.716 -29.017 1.00 29.62 308 PRO A CA 1
ATOM 2388 C C . PRO A 1 308 ? 0.844 10.765 -29.594 1.00 29.62 308 PRO A C 1
ATOM 2390 O O . PRO A 1 308 ? 1.612 9.810 -29.501 1.00 29.62 308 PRO A O 1
ATOM 2393 N N . GLN A 1 309 ? 1.160 11.895 -30.220 1.00 30.38 309 GLN A N 1
ATOM 2394 C CA . GLN A 1 309 ? 2.388 12.222 -30.956 1.00 30.38 309 GLN A CA 1
ATOM 2395 C C . GLN A 1 309 ? 3.708 11.717 -30.313 1.00 30.38 309 GLN A C 1
ATOM 2397 O O . GLN A 1 309 ? 3.873 11.806 -29.090 1.00 30.38 309 GLN A O 1
ATOM 2402 N N . PRO A 1 310 ? 4.692 11.256 -31.116 1.00 36.91 310 PRO A N 1
ATOM 2403 C CA . PRO A 1 310 ? 5.911 10.631 -30.617 1.00 36.91 310 PRO A CA 1
ATOM 2404 C C . PRO A 1 310 ? 6.943 11.689 -30.206 1.00 36.91 310 PRO A C 1
ATOM 2406 O O . PRO A 1 310 ? 7.702 12.219 -31.016 1.00 36.91 310 PRO A O 1
ATOM 2409 N N . THR A 1 311 ? 7.016 11.977 -28.910 1.00 34.72 311 THR A N 1
ATOM 2410 C CA . THR A 1 311 ? 8.195 12.616 -28.302 1.00 34.72 311 THR A CA 1
ATOM 2411 C C . THR A 1 311 ? 9.128 11.548 -27.725 1.00 34.72 311 THR A C 1
ATOM 2413 O O . THR A 1 311 ? 8.709 10.415 -27.496 1.00 34.72 311 THR A O 1
ATOM 2416 N N . TYR A 1 312 ? 10.399 11.900 -27.491 1.00 38.44 312 TYR A N 1
ATOM 2417 C CA . TYR A 1 312 ? 11.498 11.038 -27.002 1.00 38.44 312 TYR A CA 1
ATOM 2418 C C . TYR A 1 312 ? 11.130 10.076 -25.851 1.00 38.44 312 TYR A C 1
ATOM 2420 O O . TYR A 1 312 ? 11.729 9.012 -25.707 1.00 38.44 312 TYR A O 1
ATOM 2428 N N . ASN A 1 313 ? 10.115 10.418 -25.056 1.00 42.06 313 ASN A N 1
ATOM 2429 C CA . ASN A 1 313 ? 9.633 9.595 -23.953 1.00 42.06 313 ASN A CA 1
ATOM 2430 C C . ASN A 1 313 ? 8.833 8.360 -24.408 1.00 42.06 313 ASN A C 1
ATOM 2432 O O . ASN A 1 313 ? 8.768 7.380 -23.673 1.00 42.06 313 ASN A O 1
ATOM 2436 N N . TRP A 1 314 ? 8.248 8.374 -25.610 1.00 42.03 314 TRP A N 1
ATOM 2437 C CA . TRP A 1 314 ? 7.454 7.263 -26.135 1.00 42.03 314 TRP A CA 1
ATOM 2438 C C . TRP A 1 314 ? 8.333 6.090 -26.553 1.00 42.03 314 TRP A C 1
ATOM 2440 O O . TRP A 1 314 ? 8.003 4.975 -26.197 1.00 42.03 314 TRP A O 1
ATOM 2450 N N . LEU A 1 315 ? 9.488 6.310 -27.194 1.00 41.03 315 LEU A N 1
ATOM 2451 C CA . LEU A 1 315 ? 10.397 5.217 -27.567 1.00 41.03 315 LEU A CA 1
ATOM 2452 C C . LEU A 1 315 ? 11.047 4.577 -26.331 1.00 41.03 315 LEU A C 1
ATOM 2454 O O . LEU A 1 315 ? 11.174 3.364 -26.270 1.00 41.03 315 LEU A O 1
ATOM 2458 N N . PHE A 1 316 ? 11.401 5.369 -25.313 1.00 43.28 316 PHE A N 1
ATOM 2459 C CA . PHE A 1 316 ? 11.927 4.849 -24.047 1.00 43.28 316 PHE A CA 1
ATOM 2460 C C . PHE A 1 316 ? 10.850 4.103 -23.247 1.00 43.28 316 PHE A C 1
ATOM 2462 O O . PHE A 1 316 ? 11.095 2.999 -22.771 1.00 43.28 316 PHE A O 1
ATOM 2469 N N . MET A 1 317 ? 9.627 4.641 -23.162 1.00 38.59 317 MET A N 1
ATOM 2470 C CA . MET A 1 317 ? 8.492 3.938 -22.554 1.00 38.59 317 MET A CA 1
ATOM 2471 C C . MET A 1 317 ? 8.064 2.722 -23.370 1.00 38.59 317 MET A C 1
ATOM 2473 O O . MET A 1 317 ? 7.665 1.736 -22.773 1.00 38.59 317 MET A O 1
ATOM 2477 N N . TRP A 1 318 ? 8.186 2.745 -24.696 1.00 43.22 318 TRP A N 1
ATOM 2478 C CA . TRP A 1 318 ? 7.866 1.639 -25.591 1.00 43.22 318 TRP A CA 1
ATOM 2479 C C . TRP A 1 318 ? 8.947 0.566 -25.551 1.00 43.22 318 TRP A C 1
ATOM 2481 O O . TRP A 1 318 ? 8.584 -0.591 -25.495 1.00 43.22 318 TRP A O 1
ATOM 2491 N N . ILE A 1 319 ? 10.236 0.907 -25.439 1.00 43.66 319 ILE A N 1
ATOM 2492 C CA . ILE A 1 319 ? 11.345 -0.032 -25.201 1.00 43.66 319 ILE A CA 1
ATOM 2493 C C . ILE A 1 319 ? 11.281 -0.590 -23.781 1.00 43.66 319 ILE A C 1
ATOM 2495 O O . ILE A 1 319 ? 11.480 -1.779 -23.609 1.00 43.66 319 ILE A O 1
ATOM 2499 N N . CYS A 1 320 ? 10.953 0.194 -22.753 1.00 42.97 320 CYS A N 1
ATOM 2500 C CA . CYS A 1 320 ? 10.723 -0.335 -21.406 1.00 42.97 320 CYS A CA 1
ATOM 2501 C C . CYS A 1 320 ? 9.454 -1.191 -21.348 1.00 42.97 320 CYS A C 1
ATOM 2503 O O . CYS A 1 320 ? 9.466 -2.241 -20.713 1.00 42.97 320 CYS A O 1
ATOM 2505 N N . TYR A 1 321 ? 8.387 -0.786 -22.040 1.00 43.41 321 TYR A N 1
ATOM 2506 C CA . TYR A 1 321 ? 7.151 -1.546 -22.172 1.00 43.41 321 TYR A CA 1
ATOM 2507 C C . TYR A 1 321 ? 7.393 -2.821 -22.960 1.00 43.41 321 TYR A C 1
ATOM 2509 O O . TYR A 1 321 ? 6.964 -3.835 -22.462 1.00 43.41 321 TYR A O 1
ATOM 2517 N N . TYR A 1 322 ? 8.136 -2.828 -24.075 1.00 41.78 322 TYR A N 1
ATOM 2518 C CA . TYR A 1 322 ? 8.483 -4.014 -24.870 1.00 41.78 322 TYR A CA 1
ATOM 2519 C C . TYR A 1 322 ? 9.620 -4.837 -24.277 1.00 41.78 322 TYR A C 1
ATOM 2521 O O . TYR A 1 322 ? 9.664 -6.022 -24.529 1.00 41.78 322 TYR A O 1
ATOM 2529 N N . PHE A 1 323 ? 10.527 -4.288 -23.475 1.00 46.59 323 PHE A N 1
ATOM 2530 C CA . PHE A 1 323 ? 11.517 -5.065 -22.722 1.00 46.59 323 PHE A CA 1
ATOM 2531 C C . PHE A 1 323 ? 10.815 -5.773 -21.566 1.00 46.59 323 PHE A C 1
ATOM 2533 O O . PHE A 1 323 ? 11.012 -6.965 -21.352 1.00 46.59 323 PHE A O 1
ATOM 2540 N N . LEU A 1 324 ? 9.896 -5.080 -20.888 1.00 44.41 324 LEU A N 1
ATOM 2541 C CA . LEU A 1 324 ? 9.002 -5.686 -19.914 1.00 44.41 324 LEU A CA 1
ATOM 2542 C C . LEU A 1 324 ? 8.007 -6.633 -20.599 1.00 44.41 324 LEU A C 1
ATOM 2544 O O . LEU A 1 324 ? 7.781 -7.698 -20.053 1.00 44.41 324 LEU A O 1
ATOM 2548 N N . LEU A 1 325 ? 7.486 -6.318 -21.792 1.00 38.09 325 LEU A N 1
ATOM 2549 C CA . LEU A 1 325 ? 6.560 -7.132 -22.589 1.00 38.09 325 LEU A CA 1
ATOM 2550 C C . LEU A 1 325 ? 7.276 -8.288 -23.272 1.00 38.09 325 LEU A C 1
ATOM 2552 O O . LEU A 1 325 ? 6.628 -9.284 -23.466 1.00 38.09 325 LEU A O 1
ATOM 2556 N N . ALA A 1 326 ? 8.567 -8.220 -23.595 1.00 40.56 326 ALA A N 1
ATOM 2557 C CA . ALA A 1 326 ? 9.379 -9.309 -24.149 1.00 40.56 326 ALA A CA 1
ATOM 2558 C C . ALA A 1 326 ? 9.795 -10.275 -23.035 1.00 40.56 326 ALA A C 1
ATOM 2560 O O . ALA A 1 326 ? 9.701 -11.490 -23.186 1.00 40.56 326 ALA A O 1
ATOM 2561 N N . VAL A 1 327 ? 10.139 -9.730 -21.862 1.00 43.00 327 VAL A N 1
ATOM 2562 C CA . VAL A 1 327 ? 10.262 -10.492 -20.611 1.00 43.00 327 VAL A CA 1
ATOM 2563 C C . VAL A 1 327 ? 8.898 -11.054 -20.176 1.00 43.00 327 VAL A C 1
ATOM 2565 O O . VAL A 1 327 ? 8.837 -12.145 -19.609 1.00 43.00 327 VAL A O 1
ATOM 2568 N N . LEU A 1 328 ? 7.790 -10.359 -20.462 1.00 37.62 328 LEU A N 1
ATOM 2569 C CA . LEU A 1 328 ? 6.430 -10.863 -20.269 1.00 37.62 328 LEU A CA 1
ATOM 2570 C C . LEU A 1 328 ? 5.955 -11.755 -21.422 1.00 37.62 328 LEU A C 1
ATOM 2572 O O . LEU A 1 328 ? 5.106 -12.566 -21.126 1.00 37.62 328 LEU A O 1
ATOM 2576 N N . LEU A 1 329 ? 6.487 -11.702 -22.651 1.00 37.72 329 LEU A N 1
ATOM 2577 C CA . LEU A 1 329 ? 6.093 -12.493 -23.840 1.00 37.72 329 LEU A CA 1
ATOM 2578 C C . LEU A 1 329 ? 6.571 -13.942 -23.726 1.00 37.72 329 LEU A C 1
ATOM 2580 O O . LEU A 1 329 ? 6.115 -14.799 -24.474 1.00 37.72 329 LEU A O 1
ATOM 2584 N N . CYS A 1 330 ? 7.285 -14.269 -22.649 1.00 36.66 330 CYS A N 1
ATOM 2585 C CA . CYS A 1 330 ? 7.104 -15.547 -21.952 1.00 36.66 330 CYS A CA 1
ATOM 2586 C C . CYS A 1 330 ? 5.678 -15.715 -21.349 1.00 36.66 330 CYS A C 1
ATOM 2588 O O . CYS A 1 330 ? 5.509 -16.359 -20.315 1.00 36.66 330 CYS A O 1
ATOM 2590 N N . GLN A 1 331 ? 4.646 -15.134 -21.975 1.00 35.19 331 GLN A N 1
ATOM 2591 C CA . GLN A 1 331 ? 3.238 -15.110 -21.562 1.00 35.19 331 GLN A CA 1
ATOM 2592 C C . GLN A 1 331 ? 2.458 -16.278 -22.163 1.00 35.19 331 GLN A C 1
ATOM 2594 O O . GLN A 1 331 ? 1.312 -16.499 -21.787 1.00 35.19 331 GLN A O 1
ATOM 2599 N N . THR A 1 332 ? 3.066 -17.055 -23.059 1.00 33.12 332 THR A N 1
ATOM 2600 C CA . THR A 1 332 ? 2.469 -18.288 -23.588 1.00 33.12 332 THR A CA 1
ATOM 2601 C C . THR A 1 332 ? 2.828 -19.518 -22.773 1.00 33.12 332 THR A C 1
ATOM 2603 O O . THR A 1 332 ? 2.481 -20.629 -23.170 1.00 33.12 332 THR A O 1
ATOM 2606 N N . VAL A 1 333 ? 3.493 -19.351 -21.626 1.00 35.88 333 VAL A N 1
ATOM 2607 C CA . VAL A 1 333 ? 3.843 -20.489 -20.789 1.00 35.88 333 VAL A CA 1
ATOM 2608 C C . VAL A 1 333 ? 3.046 -20.465 -19.493 1.00 35.88 333 VAL A C 1
ATOM 2610 O O . VAL A 1 333 ? 3.135 -19.558 -18.663 1.00 35.88 333 VAL A O 1
ATOM 2613 N N . SER A 1 334 ? 2.184 -21.474 -19.394 1.00 33.16 334 SER A N 1
ATOM 2614 C CA . SER A 1 334 ? 1.310 -21.792 -18.273 1.00 33.16 334 SER A CA 1
ATOM 2615 C C . SER A 1 334 ? 2.006 -21.633 -16.916 1.00 33.16 334 SER A C 1
ATOM 2617 O O . SER A 1 334 ? 3.202 -21.924 -16.807 1.00 33.16 334 SER A O 1
ATOM 2619 N N . PRO A 1 335 ? 1.273 -21.270 -15.847 1.00 33.59 335 PRO A N 1
ATOM 2620 C CA . PRO A 1 335 ? 1.815 -21.306 -14.493 1.00 33.59 335 PRO A CA 1
ATOM 2621 C C . PRO A 1 335 ? 2.329 -22.724 -14.187 1.00 33.59 335 PRO A C 1
ATOM 2623 O O . PRO A 1 335 ? 1.535 -23.640 -14.004 1.00 33.59 335 PRO A O 1
ATOM 2626 N N . GLY A 1 336 ? 3.654 -22.910 -14.177 1.00 43.03 336 GLY A N 1
ATOM 2627 C CA . GLY A 1 336 ? 4.296 -24.215 -13.960 1.00 43.03 336 GLY A CA 1
ATOM 2628 C C . GLY A 1 336 ? 5.424 -24.583 -14.930 1.00 43.03 336 GLY A C 1
ATOM 2629 O O . GLY A 1 336 ? 6.092 -25.589 -14.715 1.00 43.03 336 GLY A O 1
ATOM 2630 N N . SER A 1 337 ? 5.689 -23.793 -15.970 1.00 42.91 337 SER A N 1
ATOM 2631 C CA . SER A 1 337 ? 6.799 -24.070 -16.885 1.00 42.91 337 SER A CA 1
ATOM 2632 C C . SER A 1 337 ? 8.125 -23.486 -16.403 1.00 42.91 337 SER A C 1
ATOM 2634 O O . SER A 1 337 ? 8.271 -22.271 -16.220 1.00 42.91 337 SER A O 1
ATOM 2636 N N . PHE A 1 338 ? 9.111 -24.358 -16.246 1.00 50.84 338 PHE A N 1
ATOM 2637 C CA . PHE A 1 338 ? 10.497 -23.983 -16.013 1.00 50.84 338 PHE A CA 1
ATOM 2638 C C . PHE A 1 338 ? 11.059 -23.321 -17.279 1.00 50.84 338 PHE A C 1
ATOM 2640 O O . PHE A 1 338 ? 10.962 -23.878 -18.369 1.00 50.84 338 PHE A O 1
ATOM 2647 N N . LEU A 1 339 ? 11.614 -22.113 -17.144 1.00 59.53 339 LEU A N 1
ATOM 2648 C CA . LEU A 1 339 ? 12.474 -21.540 -18.182 1.00 59.53 339 LEU A CA 1
ATOM 2649 C C . LEU A 1 339 ? 13.724 -22.421 -18.309 1.00 59.53 339 LEU A C 1
ATOM 2651 O O . LEU A 1 339 ? 14.239 -22.894 -17.295 1.00 59.53 339 LEU A O 1
ATOM 2655 N N . ASP A 1 340 ? 14.244 -22.588 -19.527 1.00 63.75 340 ASP A N 1
ATOM 2656 C CA . ASP A 1 340 ? 15.565 -23.194 -19.731 1.00 63.75 340 ASP A CA 1
ATOM 2657 C C . ASP A 1 340 ? 16.614 -22.483 -18.864 1.00 63.75 340 ASP A C 1
ATOM 2659 O O . ASP A 1 340 ? 16.644 -21.250 -18.819 1.00 63.75 340 ASP A O 1
ATOM 2663 N N . SER A 1 341 ? 17.511 -23.248 -18.226 1.00 68.12 341 SER A N 1
ATOM 2664 C CA . SER A 1 341 ? 18.518 -22.734 -17.275 1.00 68.12 341 SER A CA 1
ATOM 2665 C C . SER A 1 341 ? 19.275 -21.514 -17.812 1.00 68.12 341 SER A C 1
ATOM 2667 O O . SER A 1 341 ? 19.456 -20.536 -17.099 1.00 68.12 341 SER A O 1
ATOM 2669 N N . ARG A 1 342 ? 19.640 -21.524 -19.102 1.00 65.69 342 ARG A N 1
ATOM 2670 C CA . ARG A 1 342 ? 20.361 -20.413 -19.744 1.00 65.69 342 ARG A CA 1
ATOM 2671 C C . ARG A 1 342 ? 19.518 -19.143 -19.886 1.00 65.69 342 ARG A C 1
ATOM 2673 O O . ARG A 1 342 ? 20.036 -18.050 -19.695 1.00 65.69 342 ARG A O 1
ATOM 2680 N N . ARG A 1 343 ? 18.224 -19.269 -20.205 1.00 63.81 343 ARG A N 1
ATOM 2681 C CA . ARG A 1 343 ? 17.313 -18.115 -20.308 1.00 63.81 343 ARG A CA 1
ATOM 2682 C C . ARG A 1 343 ? 16.990 -17.550 -18.928 1.00 63.81 343 ARG A C 1
ATOM 2684 O O . ARG A 1 343 ? 16.893 -16.338 -18.778 1.00 63.81 343 ARG A O 1
ATOM 2691 N N . PHE A 1 344 ? 16.867 -18.418 -17.924 1.00 67.56 344 PHE A N 1
ATOM 2692 C CA . PHE A 1 344 ? 16.686 -18.006 -16.535 1.00 67.56 344 PHE A CA 1
ATOM 2693 C C . PHE A 1 344 ? 17.871 -17.165 -16.037 1.00 67.56 344 PHE A C 1
ATOM 2695 O O . PHE A 1 344 ? 17.656 -16.071 -15.511 1.00 67.56 344 PHE A O 1
ATOM 2702 N N . ASP A 1 345 ? 19.102 -17.628 -16.270 1.00 69.62 345 ASP A N 1
ATOM 2703 C CA . ASP A 1 345 ? 20.323 -16.907 -15.889 1.00 69.62 345 ASP A CA 1
ATOM 2704 C C . ASP A 1 345 ? 20.455 -15.564 -16.624 1.00 69.62 345 ASP A C 1
ATOM 2706 O O . ASP A 1 345 ? 20.865 -14.565 -16.030 1.00 69.62 345 ASP A O 1
ATOM 2710 N N . GLU A 1 346 ? 20.042 -15.502 -17.893 1.00 69.06 346 GLU A N 1
ATOM 2711 C CA . GLU A 1 346 ? 20.067 -14.263 -18.672 1.00 69.06 346 GLU A CA 1
ATOM 2712 C C . GLU A 1 346 ? 19.044 -13.234 -18.170 1.00 69.06 346 GLU A C 1
ATOM 2714 O O . GLU A 1 346 ? 19.375 -12.065 -17.960 1.00 69.06 346 GLU A O 1
ATOM 2719 N N . CYS A 1 347 ? 17.806 -13.659 -17.892 1.00 69.50 347 CYS A N 1
ATOM 2720 C CA . CYS A 1 347 ? 16.805 -12.790 -17.274 1.00 69.50 347 CYS A CA 1
ATOM 2721 C C . CYS A 1 347 ? 17.293 -12.259 -15.918 1.00 69.50 347 CYS A C 1
ATOM 2723 O O . CYS A 1 347 ? 17.105 -11.082 -15.608 1.00 69.50 347 CYS A O 1
ATOM 2725 N N . LEU A 1 348 ? 17.954 -13.101 -15.123 1.00 70.19 348 LEU A N 1
ATOM 2726 C CA . LEU A 1 348 ? 18.512 -12.732 -13.823 1.00 70.19 348 LEU A CA 1
ATOM 2727 C C . LEU A 1 348 ? 19.667 -11.731 -13.970 1.00 70.19 348 LEU A C 1
ATOM 2729 O O . LEU A 1 348 ? 19.743 -10.772 -13.198 1.00 70.19 348 LEU A O 1
ATOM 2733 N N . TYR A 1 349 ? 20.517 -11.879 -14.989 1.00 71.19 349 TYR A N 1
ATOM 2734 C CA . TYR A 1 349 ? 21.558 -10.904 -15.310 1.00 71.19 349 TYR A CA 1
ATOM 2735 C C . TYR A 1 349 ? 20.956 -9.519 -15.575 1.00 71.19 349 TYR A C 1
ATOM 2737 O O . TYR A 1 349 ? 21.308 -8.562 -14.887 1.00 71.19 349 TYR A O 1
ATOM 2745 N N . TYR A 1 350 ? 19.979 -9.408 -16.479 1.00 66.50 350 TYR A N 1
ATOM 2746 C CA . TYR A 1 350 ? 19.363 -8.112 -16.783 1.00 66.50 350 TYR A CA 1
ATOM 2747 C C . TYR A 1 350 ? 18.575 -7.536 -15.602 1.00 66.50 350 TYR A C 1
ATOM 2749 O O . TYR A 1 350 ? 18.663 -6.339 -15.323 1.00 66.50 350 TYR A O 1
ATOM 2757 N N . LEU A 1 351 ? 17.852 -8.374 -14.856 1.00 68.44 351 LEU A N 1
ATOM 2758 C CA . LEU A 1 351 ? 17.115 -7.941 -13.669 1.00 68.44 351 LEU A CA 1
ATOM 2759 C C . LEU A 1 351 ? 18.045 -7.485 -12.537 1.00 68.44 351 LEU A C 1
ATOM 2761 O O . LEU A 1 351 ? 17.704 -6.549 -11.822 1.00 68.44 351 LEU A O 1
ATOM 2765 N N . SER A 1 352 ? 19.212 -8.107 -12.372 1.00 67.44 352 SER A N 1
ATOM 2766 C CA . SER A 1 352 ? 20.191 -7.697 -11.357 1.00 67.44 352 SER A CA 1
ATOM 2767 C C . SER A 1 352 ? 21.020 -6.481 -11.780 1.00 67.44 352 SER A C 1
ATOM 2769 O O . SER A 1 352 ? 21.409 -5.689 -10.922 1.00 67.44 352 SER A O 1
ATOM 2771 N N . ALA A 1 353 ? 21.272 -6.313 -13.080 1.00 65.75 353 ALA A N 1
ATOM 2772 C CA . ALA A 1 353 ? 22.046 -5.202 -13.625 1.00 65.75 353 ALA A CA 1
ATOM 2773 C C . ALA A 1 353 ? 21.226 -3.910 -13.790 1.00 65.75 353 ALA A C 1
ATOM 2775 O O . ALA A 1 353 ? 21.761 -2.821 -13.569 1.00 65.75 353 ALA A O 1
ATOM 2776 N N . TYR A 1 354 ? 19.944 -4.025 -14.157 1.00 63.09 354 TYR A N 1
ATOM 2777 C CA . TYR A 1 354 ? 19.093 -2.886 -14.526 1.00 63.09 354 TYR A CA 1
ATOM 2778 C C . TYR A 1 354 ? 17.732 -2.858 -13.820 1.00 63.09 354 TYR A C 1
ATOM 2780 O O . TYR A 1 354 ? 17.045 -1.847 -13.876 1.00 63.09 354 TYR A O 1
ATOM 2788 N N . GLY A 1 355 ? 17.302 -3.943 -13.176 1.00 63.19 355 GLY A N 1
ATOM 2789 C CA . GLY A 1 355 ? 15.993 -4.019 -12.527 1.00 63.19 355 GLY A CA 1
ATOM 2790 C C . GLY A 1 355 ? 15.967 -3.439 -11.111 1.00 63.19 355 GLY A C 1
ATOM 2791 O O . GLY A 1 355 ? 16.990 -3.282 -10.445 1.00 63.19 355 GLY A O 1
ATOM 2792 N N . SER A 1 356 ? 14.759 -3.156 -10.617 1.00 70.75 356 SER A N 1
ATOM 2793 C CA . SER A 1 356 ? 14.537 -2.872 -9.197 1.00 70.75 356 SER A CA 1
ATOM 2794 C C . SER A 1 356 ? 14.546 -4.167 -8.376 1.00 70.75 356 SER A C 1
ATOM 2796 O O . SER A 1 356 ? 14.168 -5.235 -8.866 1.00 70.75 356 SER A O 1
ATOM 2798 N N . SER A 1 357 ? 14.889 -4.081 -7.087 1.00 70.44 357 SER A N 1
ATOM 2799 C CA . SER A 1 357 ? 14.853 -5.240 -6.179 1.00 70.44 357 SER A CA 1
ATOM 2800 C C . SER A 1 357 ? 13.468 -5.904 -6.116 1.00 70.44 357 SER A C 1
ATOM 2802 O O . SER A 1 357 ? 13.366 -7.119 -5.948 1.00 70.44 357 SER A O 1
ATOM 2804 N N . SER A 1 358 ? 12.398 -5.123 -6.315 1.00 70.12 358 SER A N 1
ATOM 2805 C CA . SER A 1 358 ? 11.021 -5.618 -6.452 1.00 70.12 358 SER A CA 1
ATOM 2806 C C . SER A 1 358 ? 10.856 -6.542 -7.658 1.00 70.12 358 SER A C 1
ATOM 2808 O O . SER A 1 358 ? 10.307 -7.638 -7.520 1.00 70.12 358 SER A O 1
ATOM 2810 N N . ALA A 1 359 ? 11.382 -6.159 -8.824 1.00 67.81 359 ALA A N 1
ATOM 2811 C CA . ALA A 1 359 ? 11.286 -6.955 -10.045 1.00 67.81 359 ALA A CA 1
ATOM 2812 C C . ALA A 1 359 ? 12.014 -8.303 -9.910 1.00 67.81 359 ALA A C 1
ATOM 2814 O O . ALA A 1 359 ? 11.457 -9.336 -10.284 1.00 67.81 359 ALA A O 1
ATOM 2815 N N . VAL A 1 360 ? 13.203 -8.310 -9.296 1.00 69.88 360 VAL A N 1
ATOM 2816 C CA . VAL A 1 360 ? 13.995 -9.531 -9.049 1.00 69.88 360 VAL A CA 1
ATOM 2817 C C . VAL A 1 360 ? 13.243 -10.510 -8.139 1.00 69.88 360 VAL A C 1
ATOM 2819 O O . VAL A 1 360 ? 13.057 -11.675 -8.489 1.00 69.88 360 VAL A O 1
ATOM 2822 N N . VAL A 1 361 ? 12.747 -10.042 -6.988 1.00 74.69 361 VAL A N 1
ATOM 2823 C CA . VAL A 1 361 ? 11.985 -10.873 -6.035 1.00 74.69 361 VAL A CA 1
ATOM 2824 C C . VAL A 1 361 ? 10.723 -11.433 -6.688 1.00 74.69 361 VAL A C 1
ATOM 2826 O O . VAL A 1 361 ? 10.393 -12.610 -6.552 1.00 74.69 361 VAL A O 1
ATOM 2829 N N . SER A 1 362 ? 10.042 -10.595 -7.459 1.00 71.81 362 SER A N 1
ATOM 2830 C CA . SER A 1 362 ? 8.826 -10.957 -8.176 1.00 71.81 362 SER A CA 1
ATOM 2831 C C . SER A 1 362 ? 9.053 -12.021 -9.245 1.00 71.81 362 SER A C 1
ATOM 2833 O O . SER A 1 362 ? 8.203 -12.894 -9.430 1.00 71.81 362 SER A O 1
ATOM 2835 N N . PHE A 1 363 ? 10.193 -11.958 -9.934 1.00 74.19 363 PHE A N 1
ATOM 2836 C CA . PHE A 1 363 ? 10.612 -12.954 -10.913 1.00 74.19 363 PHE A CA 1
ATOM 2837 C C . PHE A 1 363 ? 10.859 -14.310 -10.243 1.00 74.19 363 PHE A C 1
ATOM 2839 O O . PHE A 1 363 ? 10.260 -15.306 -10.649 1.00 74.19 363 PHE A O 1
ATOM 2846 N N . TYR A 1 364 ? 11.624 -14.348 -9.148 1.00 77.50 364 TYR A N 1
ATOM 2847 C CA . TYR A 1 364 ? 11.847 -15.588 -8.397 1.00 77.50 364 TYR A CA 1
ATOM 2848 C C . TYR A 1 364 ? 10.542 -16.237 -7.921 1.00 77.50 364 TYR A C 1
ATOM 2850 O O . TYR A 1 364 ? 10.366 -17.445 -8.072 1.00 77.50 364 TYR A O 1
ATOM 2858 N N . VAL A 1 365 ? 9.601 -15.445 -7.395 1.00 76.81 365 VAL A N 1
ATOM 2859 C CA . VAL A 1 365 ? 8.285 -15.943 -6.954 1.00 76.81 365 VAL A CA 1
ATOM 2860 C C . VAL A 1 365 ? 7.472 -16.489 -8.123 1.00 76.81 365 VAL A C 1
ATOM 2862 O O . VAL A 1 365 ? 6.812 -17.522 -7.987 1.00 76.81 365 VAL A O 1
ATOM 2865 N N . ARG A 1 366 ? 7.520 -15.827 -9.286 1.00 73.31 366 ARG A N 1
ATOM 2866 C CA . ARG A 1 366 ? 6.794 -16.273 -10.479 1.00 73.31 366 ARG A CA 1
ATOM 2867 C C . ARG A 1 366 ? 7.230 -17.672 -10.907 1.00 73.31 366 ARG A C 1
ATOM 2869 O O . ARG A 1 366 ? 6.345 -18.479 -11.188 1.00 73.31 366 ARG A O 1
ATOM 2876 N N . HIS A 1 367 ? 8.535 -17.939 -10.874 1.00 70.81 367 HIS A N 1
ATOM 2877 C CA . HIS A 1 367 ? 9.156 -19.213 -11.251 1.00 70.81 367 HIS A CA 1
ATOM 2878 C C . HIS A 1 367 ? 9.272 -20.228 -10.097 1.00 70.81 367 HIS A C 1
ATOM 2880 O O . HIS A 1 367 ? 9.924 -21.252 -10.247 1.00 70.81 367 HIS A O 1
ATOM 2886 N N . GLY A 1 368 ? 8.646 -19.973 -8.942 1.00 72.75 368 GLY A N 1
ATOM 2887 C CA . GLY A 1 368 ? 8.600 -20.928 -7.826 1.00 72.75 368 GLY A CA 1
ATOM 2888 C C . GLY A 1 368 ? 9.868 -20.995 -6.964 1.00 72.75 368 GLY A C 1
ATOM 2889 O O . GLY A 1 368 ? 9.922 -21.765 -6.006 1.00 72.75 368 GLY A O 1
ATOM 2890 N N . HIS A 1 369 ? 10.871 -20.153 -7.218 1.00 81.50 369 HIS A N 1
ATOM 2891 C CA . HIS A 1 369 ? 12.128 -20.115 -6.466 1.00 81.50 369 HIS A CA 1
ATOM 2892 C C . HIS A 1 369 ? 12.043 -19.215 -5.221 1.00 81.50 369 HIS A C 1
ATOM 2894 O O . HIS A 1 369 ? 12.805 -18.261 -5.058 1.00 81.50 369 HIS A O 1
ATOM 2900 N N . VAL A 1 370 ? 11.133 -19.537 -4.296 1.00 82.38 370 VAL A N 1
ATOM 2901 C CA . VAL A 1 370 ? 10.903 -18.746 -3.067 1.00 82.38 370 VAL A CA 1
ATOM 2902 C C . VAL A 1 370 ? 12.162 -18.659 -2.189 1.00 82.38 370 VAL A C 1
ATOM 2904 O O . VAL A 1 370 ? 12.455 -17.599 -1.644 1.00 82.38 370 VAL A O 1
ATOM 2907 N N . LYS A 1 371 ? 12.970 -19.727 -2.121 1.00 83.44 371 LYS A N 1
ATOM 2908 C CA . LYS A 1 371 ? 14.239 -19.748 -1.367 1.00 83.44 371 LYS A CA 1
ATOM 2909 C C . LYS A 1 371 ? 15.228 -18.677 -1.842 1.00 83.44 371 LYS A C 1
ATOM 2911 O O . LYS A 1 371 ? 15.831 -17.981 -1.027 1.00 83.44 371 LYS A O 1
ATOM 2916 N N . LEU A 1 372 ? 15.388 -18.538 -3.161 1.00 82.06 372 LEU A N 1
ATOM 2917 C CA . LEU A 1 372 ? 16.281 -17.539 -3.755 1.00 82.06 372 LEU A CA 1
ATOM 2918 C C . LEU A 1 372 ? 15.748 -16.122 -3.525 1.00 82.06 372 LEU A C 1
ATOM 2920 O O . LEU A 1 372 ? 16.529 -15.225 -3.215 1.00 82.06 372 LEU A O 1
ATOM 2924 N N . ALA A 1 373 ? 14.424 -15.939 -3.583 1.00 83.56 373 ALA A N 1
ATOM 2925 C CA . ALA A 1 373 ? 13.782 -14.668 -3.258 1.00 83.56 373 ALA A CA 1
ATOM 2926 C C . ALA A 1 373 ? 14.064 -14.236 -1.808 1.00 83.56 373 ALA A C 1
ATOM 2928 O O . ALA A 1 373 ? 14.475 -13.100 -1.576 1.00 83.56 373 ALA A O 1
ATOM 2929 N N . CYS A 1 374 ? 13.901 -15.148 -0.842 1.00 82.94 374 CYS A N 1
ATOM 2930 C CA . CYS A 1 374 ? 14.170 -14.874 0.570 1.00 82.94 374 CYS A CA 1
ATOM 2931 C C . CYS A 1 374 ? 15.643 -14.524 0.814 1.00 82.94 374 CYS A C 1
ATOM 2933 O O . CYS A 1 374 ? 15.940 -13.526 1.470 1.00 82.94 374 CYS A O 1
ATOM 2935 N N . ARG A 1 375 ? 16.566 -15.299 0.231 1.00 84.69 375 ARG A N 1
ATOM 2936 C CA . ARG A 1 375 ? 18.005 -15.038 0.344 1.00 84.69 375 ARG A CA 1
ATOM 2937 C C . ARG A 1 375 ? 18.392 -13.686 -0.254 1.00 84.69 375 ARG A C 1
ATOM 2939 O O . ARG A 1 375 ? 19.126 -12.937 0.376 1.00 84.69 375 ARG A O 1
ATOM 2946 N N . TYR A 1 376 ? 17.850 -13.338 -1.420 1.00 82.56 376 TYR A N 1
ATOM 2947 C CA . TYR A 1 376 ? 18.116 -12.049 -2.060 1.00 82.56 376 TYR A CA 1
ATOM 2948 C C . TYR A 1 376 ? 17.675 -10.862 -1.191 1.00 82.56 376 TYR A C 1
ATOM 2950 O O . TYR A 1 376 ? 18.404 -9.877 -1.082 1.00 82.56 376 TYR A O 1
ATOM 2958 N N . ILE A 1 377 ? 16.510 -10.959 -0.538 1.00 83.38 377 ILE A N 1
ATOM 2959 C CA . ILE A 1 377 ? 16.000 -9.906 0.354 1.00 83.38 377 ILE A CA 1
ATOM 2960 C C . ILE A 1 377 ? 16.944 -9.678 1.537 1.00 83.38 377 ILE A C 1
ATOM 2962 O O . ILE A 1 377 ? 17.225 -8.520 1.853 1.00 83.38 377 ILE A O 1
ATOM 2966 N N . LEU A 1 378 ? 17.447 -10.754 2.150 1.00 83.75 378 LEU A N 1
ATOM 2967 C CA . LEU A 1 378 ? 18.378 -10.677 3.278 1.00 83.75 378 LEU A CA 1
ATOM 2968 C C . LEU A 1 378 ? 19.765 -10.181 2.844 1.00 83.75 378 LEU A C 1
ATOM 2970 O O . LEU A 1 378 ? 20.276 -9.227 3.430 1.00 83.75 378 LEU A O 1
ATOM 2974 N N . ASP A 1 379 ? 20.338 -10.753 1.780 1.00 83.44 379 ASP A N 1
ATOM 2975 C CA . ASP A 1 379 ? 21.685 -10.418 1.294 1.00 83.44 379 ASP A CA 1
ATOM 2976 C C . ASP A 1 379 ? 21.773 -8.955 0.824 1.00 83.44 379 ASP A C 1
ATOM 2978 O O . ASP A 1 379 ? 22.765 -8.267 1.072 1.00 83.44 379 ASP A O 1
ATOM 2982 N N . LYS A 1 380 ? 20.725 -8.450 0.158 1.00 79.94 380 LYS A N 1
ATOM 2983 C CA . LYS A 1 380 ? 20.660 -7.062 -0.332 1.00 79.94 380 LYS A CA 1
ATOM 2984 C C . LYS A 1 380 ? 19.980 -6.090 0.633 1.00 79.94 380 LYS A C 1
ATOM 2986 O O . LYS A 1 380 ? 19.872 -4.917 0.288 1.00 79.94 380 LYS A O 1
ATOM 2991 N N . LYS A 1 381 ? 19.517 -6.550 1.804 1.00 79.00 381 LYS A N 1
ATOM 2992 C CA . LYS A 1 381 ? 18.758 -5.756 2.792 1.00 79.00 381 LYS A CA 1
ATOM 2993 C C . LYS A 1 381 ? 17.677 -4.892 2.132 1.00 79.00 381 LYS A C 1
ATOM 2995 O O . LYS A 1 381 ? 17.643 -3.673 2.285 1.00 79.00 381 LYS A O 1
ATOM 3000 N N . CYS A 1 382 ? 16.815 -5.528 1.340 1.00 79.25 382 CYS A N 1
ATOM 3001 C CA . CYS A 1 382 ? 15.763 -4.825 0.600 1.00 79.25 382 CYS A CA 1
ATOM 3002 C C . CYS A 1 382 ? 14.797 -4.095 1.550 1.00 79.25 382 CYS A C 1
ATOM 3004 O O . CYS A 1 382 ? 14.700 -4.445 2.727 1.00 79.25 382 CYS A O 1
ATOM 3006 N N . SER A 1 383 ? 14.058 -3.096 1.053 1.00 81.12 383 SER A N 1
ATOM 3007 C CA . SER A 1 383 ? 13.060 -2.394 1.869 1.00 81.12 383 SER A CA 1
ATOM 3008 C C . SER A 1 383 ? 11.907 -3.321 2.267 1.00 81.12 383 SER A C 1
ATOM 3010 O O . SER A 1 383 ? 11.588 -4.299 1.584 1.00 81.12 383 SER A O 1
ATOM 3012 N N . ALA A 1 384 ? 11.249 -3.005 3.383 1.00 81.31 384 ALA A N 1
ATOM 3013 C CA . ALA A 1 384 ? 10.156 -3.829 3.885 1.00 81.31 384 ALA A CA 1
ATOM 3014 C C . ALA A 1 384 ? 8.924 -3.837 2.959 1.00 81.31 384 ALA A C 1
ATOM 3016 O O . ALA A 1 384 ? 8.181 -4.813 2.931 1.00 81.31 384 ALA A O 1
ATOM 3017 N N . GLU A 1 385 ? 8.743 -2.795 2.149 1.00 77.88 385 GLU A N 1
ATOM 3018 C CA . GLU A 1 385 ? 7.674 -2.703 1.147 1.00 77.88 385 GLU A CA 1
ATOM 3019 C C . GLU A 1 385 ? 7.859 -3.722 0.018 1.00 77.88 385 GLU A C 1
ATOM 3021 O O . GLU A 1 385 ? 6.899 -4.382 -0.380 1.00 77.88 385 GLU A O 1
ATOM 3026 N N . VAL A 1 386 ? 9.105 -3.941 -0.427 1.00 79.31 386 VAL A N 1
ATOM 3027 C CA . VAL A 1 386 ? 9.427 -4.973 -1.425 1.00 79.31 386 VAL A CA 1
ATOM 3028 C C . VAL A 1 386 ? 9.024 -6.352 -0.910 1.00 79.31 386 VAL A C 1
ATOM 3030 O O . VAL A 1 386 ? 8.394 -7.117 -1.637 1.00 79.31 386 VAL A O 1
ATOM 3033 N N . PHE A 1 387 ? 9.322 -6.661 0.353 1.00 83.88 387 PHE A N 1
ATOM 3034 C CA . PHE A 1 387 ? 8.907 -7.919 0.972 1.00 83.88 387 PHE A CA 1
ATOM 3035 C C . PHE A 1 387 ? 7.375 -8.074 0.991 1.00 83.88 387 PHE A C 1
ATOM 3037 O O . PHE A 1 387 ? 6.852 -9.117 0.598 1.00 83.88 387 PHE A O 1
ATOM 3044 N N . VAL A 1 388 ? 6.641 -7.037 1.402 1.00 82.25 388 VAL A N 1
ATOM 3045 C CA . VAL A 1 388 ? 5.177 -7.108 1.511 1.00 82.25 388 VAL A CA 1
ATOM 3046 C C . VAL A 1 388 ? 4.517 -7.256 0.140 1.00 82.25 388 VAL A C 1
ATOM 3048 O O . VAL A 1 388 ? 3.734 -8.181 -0.066 1.00 82.25 388 VAL A O 1
ATOM 3051 N N . GLU A 1 389 ? 4.833 -6.383 -0.813 1.00 78.50 389 GLU A N 1
ATOM 3052 C CA . GLU A 1 389 ? 4.139 -6.359 -2.104 1.00 78.50 389 GLU A CA 1
ATOM 3053 C C . GLU A 1 389 ? 4.637 -7.445 -3.061 1.00 78.50 389 GLU A C 1
ATOM 3055 O O . GLU A 1 389 ? 3.842 -8.102 -3.735 1.00 78.50 389 GLU A O 1
ATOM 3060 N N . SER A 1 390 ? 5.954 -7.658 -3.118 1.00 72.19 390 SER A N 1
ATOM 3061 C CA . SER A 1 390 ? 6.569 -8.507 -4.148 1.00 72.19 390 SER A CA 1
ATOM 3062 C C . SER A 1 390 ? 6.629 -9.977 -3.753 1.00 72.19 390 SER A C 1
ATOM 3064 O O . SER A 1 390 ? 6.554 -10.831 -4.638 1.00 72.19 390 SER A O 1
ATOM 3066 N N . LEU A 1 391 ? 6.749 -10.273 -2.453 1.00 81.81 391 LEU A N 1
ATOM 3067 C CA . LEU A 1 391 ? 6.832 -11.638 -1.930 1.00 81.81 391 LEU A CA 1
ATOM 3068 C C . LEU A 1 391 ? 5.520 -12.061 -1.261 1.00 81.81 391 LEU A C 1
ATOM 3070 O O . LEU A 1 391 ? 4.853 -12.969 -1.755 1.00 81.81 391 LEU A O 1
ATOM 3074 N N . LEU A 1 392 ? 5.125 -11.396 -0.170 1.00 83.56 392 LEU A N 1
ATOM 3075 C CA . LEU A 1 392 ? 3.996 -11.833 0.655 1.00 83.56 392 LEU A CA 1
ATOM 3076 C C . LEU A 1 392 ? 2.670 -11.788 -0.115 1.00 83.56 392 LEU A C 1
ATOM 3078 O O . LEU A 1 392 ? 2.016 -12.819 -0.256 1.00 83.56 392 LEU A O 1
ATOM 3082 N N . MET A 1 393 ? 2.284 -10.632 -0.662 1.00 81.50 393 MET A N 1
ATOM 3083 C CA . MET A 1 393 ? 0.985 -10.483 -1.332 1.00 81.50 393 MET A CA 1
ATOM 3084 C C . MET A 1 393 ? 0.860 -11.349 -2.595 1.00 81.50 393 MET A C 1
ATOM 3086 O O . MET A 1 393 ? -0.217 -11.883 -2.858 1.00 81.50 393 MET A O 1
ATOM 3090 N N . ARG A 1 394 ? 1.953 -11.563 -3.345 1.00 77.38 394 ARG A N 1
ATOM 3091 C CA . ARG A 1 394 ? 1.952 -12.473 -4.507 1.00 77.38 394 ARG A CA 1
ATOM 3092 C C . ARG A 1 394 ? 1.815 -13.945 -4.122 1.00 77.38 394 ARG A C 1
ATOM 3094 O O . ARG A 1 394 ? 1.207 -14.713 -4.860 1.00 77.38 394 ARG A O 1
ATOM 3101 N N . LEU A 1 395 ? 2.414 -14.363 -3.009 1.00 79.38 395 LEU A N 1
ATOM 3102 C CA . LEU A 1 395 ? 2.297 -15.745 -2.539 1.00 79.38 395 LEU A CA 1
ATOM 3103 C C . LEU A 1 395 ? 0.925 -16.004 -1.917 1.00 79.38 395 LEU A C 1
ATOM 3105 O O . LEU A 1 395 ? 0.366 -17.081 -2.110 1.00 79.38 395 LEU A O 1
ATOM 3109 N N . VAL A 1 396 ? 0.355 -15.002 -1.246 1.00 81.31 396 VAL A N 1
ATOM 3110 C CA . VAL A 1 396 ? -1.018 -15.042 -0.730 1.00 81.31 396 VAL A CA 1
ATOM 3111 C C . VAL A 1 396 ? -2.023 -15.184 -1.871 1.00 81.31 396 VAL A C 1
ATOM 3113 O O . VAL A 1 396 ? -2.881 -16.058 -1.794 1.00 81.31 396 VAL A O 1
ATOM 3116 N N . SER A 1 397 ? -1.897 -14.412 -2.959 1.00 76.00 397 SER A N 1
ATOM 3117 C CA . SER A 1 397 ? -2.809 -14.538 -4.109 1.00 76.00 397 SER A CA 1
ATOM 3118 C C . SER A 1 397 ? -2.698 -15.882 -4.838 1.00 76.00 397 SER A C 1
ATOM 3120 O O . SER A 1 397 ? -3.645 -16.300 -5.496 1.00 76.00 397 SER A O 1
ATOM 3122 N N . ARG A 1 398 ? -1.568 -16.586 -4.689 1.00 74.56 398 ARG A N 1
ATOM 3123 C CA . ARG A 1 398 ? -1.343 -17.951 -5.196 1.00 74.56 398 ARG A CA 1
ATOM 3124 C C . ARG A 1 398 ? -1.680 -19.055 -4.183 1.00 74.56 398 ARG A C 1
ATOM 3126 O O . ARG A 1 398 ? -1.479 -20.227 -4.483 1.00 74.56 398 ARG A O 1
ATOM 3133 N N . GLY A 1 399 ? -2.125 -18.708 -2.973 1.00 77.62 399 GLY A N 1
ATOM 3134 C CA . GLY A 1 399 ? -2.415 -19.673 -1.905 1.00 77.62 399 GLY A CA 1
ATOM 3135 C C . GLY A 1 399 ? -1.185 -20.399 -1.337 1.00 77.62 399 GLY A C 1
ATOM 3136 O O . GLY A 1 399 ? -1.327 -21.380 -0.617 1.00 77.62 399 GLY A O 1
ATOM 3137 N N . SER A 1 400 ? 0.036 -19.937 -1.626 1.00 79.69 400 SER A N 1
ATOM 3138 C CA . SER A 1 400 ? 1.294 -20.612 -1.254 1.00 79.69 400 SER A CA 1
ATOM 3139 C C . SER A 1 400 ? 1.922 -20.069 0.042 1.00 79.69 400 SER A C 1
ATOM 3141 O O . SER A 1 400 ? 3.145 -20.023 0.181 1.00 79.69 400 SER A O 1
ATOM 3143 N N . LEU A 1 401 ? 1.105 -19.632 1.006 1.00 82.31 401 LEU A N 1
ATOM 3144 C CA . LEU A 1 401 ? 1.590 -19.050 2.268 1.00 82.31 401 LEU A CA 1
ATOM 3145 C C . LEU A 1 401 ? 2.332 -20.070 3.150 1.00 82.31 401 LEU A C 1
ATOM 3147 O O . LEU A 1 401 ? 3.287 -19.707 3.833 1.00 82.31 401 LEU A O 1
ATOM 3151 N N . SER A 1 402 ? 1.926 -21.342 3.124 1.00 81.50 402 SER A N 1
ATOM 3152 C CA . SER A 1 402 ? 2.603 -22.424 3.855 1.00 81.50 402 SER A CA 1
ATOM 3153 C C . SER A 1 402 ? 4.051 -22.597 3.394 1.00 81.50 402 SER A C 1
ATOM 3155 O O . SER A 1 402 ? 4.955 -22.664 4.221 1.00 81.50 402 SER A O 1
ATOM 3157 N N . VAL A 1 403 ? 4.280 -22.557 2.077 1.00 83.38 403 VAL A N 1
ATOM 3158 C CA . VAL A 1 403 ? 5.619 -22.621 1.475 1.00 83.38 403 VAL A CA 1
ATOM 3159 C C . VAL A 1 403 ? 6.471 -21.443 1.937 1.00 83.38 403 VAL A C 1
ATOM 3161 O O . VAL A 1 403 ? 7.635 -21.635 2.275 1.00 83.38 403 VAL A O 1
ATOM 3164 N N . LEU A 1 404 ? 5.898 -20.236 2.008 1.00 84.50 404 LEU A N 1
ATOM 3165 C CA . LEU A 1 404 ? 6.610 -19.072 2.535 1.00 84.50 404 LEU A CA 1
ATOM 3166 C C . LEU A 1 404 ? 7.036 -19.298 3.989 1.00 84.50 404 LEU A C 1
ATOM 3168 O O . LEU A 1 404 ? 8.210 -19.132 4.294 1.00 84.50 404 LEU A O 1
ATOM 3172 N N . LYS A 1 405 ? 6.114 -19.718 4.864 1.00 84.00 405 LYS A N 1
ATOM 3173 C CA . LYS A 1 405 ? 6.402 -19.981 6.285 1.00 84.00 405 LYS A CA 1
ATOM 3174 C C . LYS A 1 405 ? 7.542 -20.989 6.456 1.00 84.00 405 LYS A C 1
ATOM 3176 O O . LYS A 1 405 ? 8.526 -20.672 7.117 1.00 84.00 405 LYS A O 1
ATOM 3181 N N . SER A 1 406 ? 7.475 -22.129 5.767 1.00 84.25 406 SER A N 1
ATOM 3182 C CA . SER A 1 406 ? 8.539 -23.139 5.817 1.00 84.25 406 SER A CA 1
ATOM 3183 C C . SER A 1 406 ? 9.877 -22.609 5.293 1.00 84.25 406 SER A C 1
ATOM 3185 O O . SER A 1 406 ? 10.921 -22.899 5.865 1.00 84.25 406 SER A O 1
ATOM 3187 N N . GLN A 1 407 ? 9.885 -21.808 4.221 1.00 83.31 407 GLN A N 1
ATOM 3188 C CA . GLN A 1 407 ? 11.130 -21.230 3.700 1.00 83.31 407 GLN A CA 1
ATOM 3189 C C . GLN A 1 407 ? 11.722 -20.158 4.623 1.00 83.31 407 GLN A C 1
ATOM 3191 O O . GLN A 1 407 ? 12.945 -20.039 4.702 1.00 83.31 407 GLN A O 1
ATOM 3196 N N . LEU A 1 408 ? 10.888 -19.392 5.329 1.00 84.50 408 LEU A N 1
ATOM 3197 C CA . LEU A 1 408 ? 11.345 -18.420 6.322 1.00 84.50 408 LEU A CA 1
ATOM 3198 C C . LEU A 1 408 ? 12.021 -19.124 7.505 1.00 84.50 408 LEU A C 1
ATOM 3200 O O . LEU A 1 408 ? 13.136 -18.744 7.853 1.00 84.50 408 LEU A O 1
ATOM 3204 N N . GLU A 1 409 ? 11.411 -20.189 8.038 1.00 84.38 409 GLU A N 1
ATOM 3205 C CA . GLU A 1 409 ? 11.989 -21.019 9.111 1.00 84.38 409 GLU A CA 1
ATOM 3206 C C . GLU A 1 409 ? 13.293 -21.704 8.681 1.00 84.38 409 GLU A C 1
ATOM 3208 O O . GLU A 1 409 ? 14.252 -21.752 9.447 1.00 84.38 409 GLU A O 1
ATOM 3213 N N . LEU A 1 410 ? 13.361 -22.199 7.440 1.00 84.69 410 LEU A N 1
ATOM 3214 C CA . LEU A 1 410 ? 14.580 -22.806 6.892 1.00 84.69 410 LEU A CA 1
ATOM 3215 C C . LEU A 1 410 ? 15.715 -21.795 6.694 1.00 84.69 410 LEU A C 1
ATOM 3217 O O . LEU A 1 410 ? 16.883 -22.178 6.731 1.00 84.69 410 LEU A O 1
ATOM 3221 N N . THR A 1 411 ? 15.387 -20.530 6.425 1.00 79.88 411 THR A N 1
ATOM 3222 C CA . THR A 1 411 ? 16.389 -19.478 6.198 1.00 79.88 411 THR A CA 1
ATOM 3223 C C . THR A 1 411 ? 16.898 -18.900 7.517 1.00 79.88 411 THR A C 1
ATOM 3225 O O . THR A 1 411 ? 18.094 -18.661 7.654 1.00 79.88 411 THR A O 1
ATOM 3228 N N . ASP A 1 412 ? 16.005 -18.691 8.484 1.00 79.81 412 ASP A N 1
ATOM 3229 C CA . ASP A 1 412 ? 16.335 -18.245 9.837 1.00 79.81 412 ASP A CA 1
ATOM 3230 C C . ASP A 1 412 ? 15.389 -18.914 10.852 1.00 79.81 412 ASP A C 1
ATOM 3232 O O . ASP A 1 412 ? 14.257 -18.449 11.033 1.00 79.81 412 ASP A O 1
ATOM 3236 N N . PRO A 1 413 ? 15.852 -19.963 11.558 1.00 77.12 413 PRO A N 1
ATOM 3237 C CA . PRO A 1 413 ? 15.057 -20.661 12.569 1.00 77.12 413 PRO A CA 1
ATOM 3238 C C . PRO A 1 413 ? 14.626 -19.778 13.748 1.00 77.12 413 PRO A C 1
ATOM 3240 O O . PRO A 1 413 ? 13.659 -20.098 14.434 1.00 77.12 413 PRO A O 1
ATOM 3243 N N . THR A 1 414 ? 15.342 -18.678 14.007 1.00 73.25 414 THR A N 1
ATOM 3244 C CA . THR A 1 414 ? 15.038 -17.748 15.107 1.00 73.25 414 THR A CA 1
ATOM 3245 C C . THR A 1 414 ? 14.067 -16.641 14.697 1.00 73.25 414 THR A C 1
ATOM 3247 O O . THR A 1 414 ? 13.564 -15.922 15.557 1.00 73.25 414 THR A O 1
ATOM 3250 N N . LEU A 1 415 ? 13.802 -16.496 13.390 1.00 79.81 415 LEU A N 1
ATOM 3251 C CA . LEU A 1 415 ? 12.996 -15.440 12.767 1.00 79.81 415 LEU A CA 1
ATOM 3252 C C . LEU A 1 415 ? 13.453 -13.997 13.070 1.00 79.81 415 LEU A C 1
ATOM 3254 O O . LEU A 1 415 ? 12.783 -13.049 12.651 1.00 79.81 415 LEU A O 1
ATOM 3258 N N . HIS A 1 416 ? 14.587 -13.795 13.747 1.00 79.38 416 HIS A N 1
ATOM 3259 C CA . HIS A 1 416 ? 15.043 -12.480 14.197 1.00 79.38 416 HIS A CA 1
ATOM 3260 C C . HIS A 1 416 ? 15.361 -11.549 13.018 1.00 79.38 416 HIS A C 1
ATOM 3262 O O . HIS A 1 416 ? 14.992 -10.372 13.025 1.00 79.38 416 HIS A O 1
ATOM 3268 N N . SER A 1 417 ? 15.975 -12.081 11.956 1.00 80.25 417 SER A N 1
ATOM 3269 C CA . SER A 1 417 ? 16.274 -11.323 10.731 1.00 80.25 417 SER A CA 1
ATOM 3270 C C . SER A 1 417 ? 15.013 -10.850 9.996 1.00 80.25 417 SER A C 1
ATOM 3272 O O . SER A 1 417 ? 15.032 -9.832 9.299 1.00 80.25 417 SER A O 1
ATOM 3274 N N . TRP A 1 418 ? 13.891 -11.542 10.201 1.00 85.38 418 TRP A N 1
ATOM 3275 C CA . TRP A 1 418 ? 12.617 -11.254 9.555 1.00 85.38 418 TRP A CA 1
ATOM 3276 C C . TRP A 1 418 ? 11.740 -10.268 10.333 1.00 85.38 418 TRP A C 1
ATOM 3278 O O . TRP A 1 418 ? 10.813 -9.708 9.747 1.00 85.38 418 TRP A O 1
ATOM 3288 N N . VAL A 1 419 ? 12.020 -9.994 11.613 1.00 83.69 419 VAL A N 1
ATOM 3289 C CA . VAL A 1 419 ? 11.178 -9.137 12.473 1.00 83.69 419 VAL A CA 1
ATOM 3290 C C . VAL A 1 419 ? 10.830 -7.776 11.840 1.00 83.69 419 VAL A C 1
ATOM 3292 O O . VAL A 1 419 ? 9.646 -7.415 11.873 1.00 83.69 419 VAL A O 1
ATOM 3295 N N . PRO A 1 420 ? 11.761 -7.022 11.212 1.00 84.81 420 PRO A N 1
ATOM 3296 C CA . PRO A 1 420 ? 11.431 -5.740 10.578 1.00 84.81 420 PRO A CA 1
ATOM 3297 C C . PRO A 1 420 ? 10.443 -5.889 9.410 1.00 84.81 420 PRO A C 1
ATOM 3299 O O . PRO A 1 420 ? 9.487 -5.117 9.288 1.00 84.81 420 PRO A O 1
ATOM 3302 N N . TYR A 1 421 ? 10.643 -6.919 8.586 1.00 85.88 421 TYR A N 1
ATOM 3303 C CA . TYR A 1 421 ? 9.818 -7.243 7.422 1.00 85.88 421 TYR A CA 1
ATOM 3304 C C . TYR A 1 421 ? 8.421 -7.709 7.830 1.00 85.88 421 TYR A C 1
ATOM 3306 O O . TYR A 1 421 ? 7.419 -7.217 7.310 1.00 85.88 421 TYR A O 1
ATOM 3314 N N . MET A 1 422 ? 8.345 -8.598 8.819 1.00 85.50 422 MET A N 1
ATOM 3315 C CA . MET A 1 422 ? 7.079 -9.132 9.312 1.00 85.50 422 MET A CA 1
ATOM 3316 C C . MET A 1 422 ? 6.280 -8.080 10.078 1.00 85.50 422 MET A C 1
ATOM 3318 O O . MET A 1 422 ? 5.068 -7.982 9.915 1.00 85.50 422 MET A O 1
ATOM 3322 N N . THR A 1 423 ? 6.942 -7.208 10.842 1.00 85.19 423 THR A N 1
ATOM 3323 C CA . THR A 1 423 ? 6.264 -6.086 11.508 1.00 85.19 423 THR A CA 1
ATOM 3324 C C . THR A 1 423 ? 5.690 -5.098 10.487 1.00 85.19 423 THR A C 1
ATOM 3326 O O . THR A 1 423 ? 4.578 -4.595 10.661 1.00 85.19 423 THR A O 1
ATOM 3329 N N . ALA A 1 424 ? 6.406 -4.822 9.392 1.00 85.50 424 ALA A N 1
ATOM 3330 C CA . ALA A 1 424 ? 5.875 -4.021 8.290 1.00 85.50 424 ALA A CA 1
ATOM 3331 C C . ALA A 1 424 ? 4.695 -4.710 7.584 1.00 85.50 424 ALA A C 1
ATOM 3333 O O . ALA A 1 424 ? 3.683 -4.056 7.331 1.00 85.50 424 ALA A O 1
ATOM 3334 N N . ALA A 1 425 ? 4.777 -6.024 7.353 1.00 86.81 425 ALA A N 1
ATOM 3335 C CA . ALA A 1 425 ? 3.676 -6.817 6.815 1.00 86.81 425 ALA A CA 1
ATOM 3336 C C . ALA A 1 425 ? 2.432 -6.755 7.707 1.00 86.81 425 ALA A C 1
ATOM 3338 O O . ALA A 1 425 ? 1.351 -6.426 7.224 1.00 86.81 425 ALA A O 1
ATOM 3339 N N . CYS A 1 426 ? 2.581 -6.958 9.018 1.00 86.94 426 CYS A N 1
ATOM 3340 C CA . CYS A 1 426 ? 1.490 -6.831 9.982 1.00 86.94 426 CYS A CA 1
ATOM 3341 C C . CYS A 1 426 ? 0.836 -5.439 9.931 1.00 86.94 426 CYS A C 1
ATOM 3343 O O . CYS A 1 426 ? -0.390 -5.338 9.902 1.00 86.94 426 CYS A O 1
ATOM 3345 N N . ARG A 1 427 ? 1.626 -4.357 9.843 1.00 85.75 427 ARG A N 1
ATOM 3346 C CA . ARG A 1 427 ? 1.097 -2.985 9.688 1.00 85.75 427 ARG A CA 1
ATOM 3347 C C . ARG A 1 427 ? 0.324 -2.799 8.380 1.00 85.75 427 ARG A C 1
ATOM 3349 O O . ARG A 1 427 ? -0.746 -2.192 8.387 1.00 85.75 427 ARG A O 1
ATOM 3356 N N . TYR A 1 428 ? 0.838 -3.330 7.272 1.00 86.62 428 TYR A N 1
ATOM 3357 C CA . TYR A 1 428 ? 0.173 -3.262 5.970 1.00 86.62 428 TYR A CA 1
ATOM 3358 C C . TYR A 1 428 ? -1.164 -4.016 5.974 1.00 86.62 428 TYR A C 1
ATOM 3360 O O . TYR A 1 428 ? -2.194 -3.459 5.588 1.00 86.62 428 TYR A O 1
ATOM 3368 N N . LEU A 1 429 ? -1.169 -5.254 6.474 1.00 86.50 429 LEU A N 1
ATOM 3369 C CA . LEU A 1 429 ? -2.367 -6.091 6.571 1.00 86.50 429 LEU A CA 1
ATOM 3370 C C . LEU A 1 429 ? -3.419 -5.469 7.492 1.00 86.50 429 LEU A C 1
ATOM 3372 O O . LEU A 1 429 ? -4.603 -5.455 7.153 1.00 86.50 429 LEU A O 1
ATOM 3376 N N . HIS A 1 430 ? -2.984 -4.878 8.608 1.00 84.19 430 HIS A N 1
ATOM 3377 C CA . HIS A 1 430 ? -3.849 -4.128 9.513 1.00 84.19 430 HIS A CA 1
ATOM 3378 C C . HIS A 1 430 ? -4.522 -2.937 8.814 1.00 84.19 430 HIS A C 1
ATOM 3380 O O . HIS A 1 430 ? -5.728 -2.747 8.965 1.00 84.19 430 HIS A O 1
ATOM 3386 N N . LYS A 1 431 ? -3.770 -2.164 8.014 1.00 86.31 431 LYS A N 1
ATOM 3387 C CA . LYS A 1 431 ? -4.294 -1.018 7.249 1.00 86.31 431 LYS A CA 1
ATOM 3388 C C . LYS A 1 431 ? -5.277 -1.442 6.152 1.00 86.31 431 LYS A C 1
ATOM 3390 O O . LYS A 1 431 ? -6.219 -0.709 5.874 1.00 86.31 431 LYS A O 1
ATOM 3395 N N . LYS A 1 432 ? -5.063 -2.604 5.525 1.00 83.50 432 LYS A N 1
ATOM 3396 C CA . LYS A 1 432 ? -5.939 -3.145 4.469 1.00 83.50 432 LYS A CA 1
ATOM 3397 C C . LYS A 1 432 ? -7.148 -3.929 4.996 1.00 83.50 432 LYS A C 1
ATOM 3399 O O . LYS A 1 432 ? -8.056 -4.191 4.221 1.00 83.50 432 LYS A O 1
ATOM 3404 N N . GLY A 1 433 ? -7.177 -4.287 6.281 1.00 82.19 433 GLY A N 1
ATOM 3405 C CA . GLY A 1 433 ? -8.291 -5.019 6.895 1.00 82.19 433 GLY A CA 1
ATOM 3406 C C . GLY A 1 433 ? -8.264 -6.538 6.684 1.00 82.19 433 GLY A C 1
ATOM 3407 O O . GLY A 1 433 ? -9.260 -7.205 6.947 1.00 82.19 433 GLY A O 1
ATOM 3408 N N . TYR A 1 434 ? -7.139 -7.118 6.253 1.00 86.44 434 TYR A N 1
ATOM 3409 C CA . TYR A 1 434 ? -6.995 -8.569 6.071 1.00 86.44 434 TYR A CA 1
ATOM 3410 C C . TYR A 1 434 ? -6.724 -9.282 7.407 1.00 86.44 434 TYR A C 1
ATOM 3412 O O . TYR A 1 434 ? -5.613 -9.741 7.671 1.00 86.44 434 TYR A O 1
ATOM 3420 N N . LEU A 1 435 ? -7.740 -9.355 8.271 1.00 85.00 435 LEU A N 1
ATOM 3421 C CA . LEU A 1 435 ? -7.599 -9.815 9.659 1.00 85.00 435 LEU A CA 1
ATOM 3422 C C . LEU A 1 435 ? -7.190 -11.295 9.794 1.00 85.00 435 LEU A C 1
ATOM 3424 O O . LEU A 1 435 ? -6.375 -11.610 10.655 1.00 85.00 435 LEU A O 1
ATOM 3428 N N . ASN A 1 436 ? -7.688 -12.194 8.934 1.00 86.88 436 ASN A N 1
ATOM 3429 C CA . ASN A 1 436 ? -7.333 -13.627 8.981 1.00 86.88 436 ASN A CA 1
ATOM 3430 C C . ASN A 1 436 ? -5.848 -13.854 8.678 1.00 86.88 436 ASN A C 1
ATOM 3432 O O . ASN A 1 436 ? -5.144 -14.510 9.439 1.00 86.88 436 ASN A O 1
ATOM 3436 N N . LEU A 1 437 ? -5.349 -13.225 7.612 1.00 84.44 437 LEU A N 1
ATOM 3437 C CA . LEU A 1 437 ? -3.939 -13.303 7.241 1.00 84.44 437 LEU A CA 1
ATOM 3438 C C . LEU A 1 437 ? -3.037 -12.627 8.284 1.00 84.44 437 LEU A C 1
ATOM 3440 O O . LEU A 1 437 ? -1.938 -13.106 8.555 1.00 84.44 437 LEU A O 1
ATOM 3444 N N . LEU A 1 438 ? -3.505 -11.525 8.879 1.00 87.44 438 LEU A N 1
ATOM 3445 C CA . LEU A 1 438 ? -2.814 -10.856 9.977 1.00 87.44 438 LEU A CA 1
ATOM 3446 C C . LEU A 1 438 ? -2.666 -11.789 11.186 1.00 87.44 438 LEU A C 1
ATOM 3448 O O . LEU A 1 438 ? -1.563 -11.919 11.710 1.00 87.44 438 LEU A O 1
ATOM 3452 N N . TYR A 1 439 ? -3.746 -12.459 11.590 1.00 87.50 439 TYR A N 1
ATOM 3453 C CA . TYR A 1 439 ? -3.736 -13.419 12.693 1.00 87.50 439 TYR A CA 1
ATOM 3454 C C . TYR A 1 439 ? -2.788 -14.595 12.414 1.00 87.50 439 TYR A C 1
ATOM 3456 O O . TYR A 1 439 ? -1.927 -14.906 13.237 1.00 87.50 439 TYR A O 1
ATOM 3464 N N . ASP A 1 440 ? -2.854 -15.178 11.215 1.00 86.75 440 ASP A N 1
ATOM 3465 C CA . ASP A 1 440 ? -1.984 -16.286 10.809 1.00 86.75 440 ASP A CA 1
ATOM 3466 C C . ASP A 1 440 ? -0.496 -15.915 10.775 1.00 86.75 440 ASP A C 1
ATOM 3468 O O . ASP A 1 440 ? 0.362 -16.784 10.978 1.00 86.75 440 ASP A O 1
ATOM 3472 N N . LEU A 1 441 ? -0.173 -14.653 10.475 1.00 85.75 441 LEU A N 1
ATOM 3473 C CA . LEU A 1 441 ? 1.198 -14.146 10.476 1.00 85.75 441 LEU A CA 1
ATOM 3474 C C . LEU A 1 441 ? 1.681 -13.834 11.899 1.00 85.75 441 LEU A C 1
ATOM 3476 O O . LEU A 1 441 ? 2.816 -14.158 12.238 1.00 85.75 441 LEU A O 1
ATOM 3480 N N . GLN A 1 442 ? 0.821 -13.264 12.746 1.00 87.19 442 GLN A N 1
ATOM 3481 C CA . GLN A 1 442 ? 1.129 -12.986 14.154 1.00 87.19 442 GLN A CA 1
ATOM 3482 C C . GLN A 1 442 ? 1.418 -14.272 14.937 1.00 87.19 442 GLN A C 1
ATOM 3484 O O . GLN A 1 442 ? 2.391 -14.317 15.689 1.00 87.19 442 GLN A O 1
ATOM 3489 N N . LEU A 1 443 ? 0.639 -15.338 14.710 1.00 86.00 443 LEU A N 1
ATOM 3490 C CA . LEU A 1 443 ? 0.908 -16.655 15.297 1.00 86.00 443 LEU A CA 1
ATOM 3491 C C . LEU A 1 443 ? 2.249 -17.229 14.836 1.00 86.00 443 LEU A C 1
ATOM 3493 O O . LEU A 1 443 ? 2.996 -17.770 15.645 1.00 86.00 443 LEU A O 1
ATOM 3497 N N . PHE A 1 444 ? 2.573 -17.081 13.550 1.00 85.00 444 PHE A N 1
ATOM 3498 C CA . PHE A 1 444 ? 3.849 -17.538 13.002 1.00 85.00 444 PHE A CA 1
ATOM 3499 C C . PHE A 1 444 ? 5.044 -16.796 13.621 1.00 85.00 444 PHE A C 1
ATOM 3501 O O . PHE A 1 444 ? 6.051 -17.411 13.950 1.00 85.00 444 PHE A O 1
ATOM 3508 N N . MET A 1 445 ? 4.906 -15.490 13.864 1.00 81.00 445 MET A N 1
ATOM 3509 C CA . MET A 1 445 ? 5.909 -14.691 14.577 1.00 81.00 445 MET A CA 1
ATOM 3510 C C . MET A 1 445 ? 6.001 -14.991 16.081 1.00 81.00 445 MET A C 1
ATOM 3512 O O . MET A 1 445 ? 6.863 -14.419 16.744 1.00 81.00 445 MET A O 1
ATOM 3516 N N . ARG A 1 446 ? 5.101 -15.817 16.638 1.00 80.44 446 ARG A N 1
ATOM 3517 C CA . ARG A 1 446 ? 4.896 -15.980 18.091 1.00 80.44 446 ARG A CA 1
ATOM 3518 C C . ARG A 1 446 ? 4.574 -14.661 18.809 1.00 80.44 446 ARG A C 1
ATOM 3520 O O . ARG A 1 446 ? 4.817 -14.508 20.002 1.00 80.44 446 ARG A O 1
ATOM 3527 N N . ASP A 1 447 ? 3.983 -13.701 18.095 1.00 82.69 447 ASP A N 1
ATOM 3528 C CA . ASP A 1 447 ? 3.501 -12.439 18.663 1.00 82.69 447 ASP A CA 1
ATOM 3529 C C . ASP A 1 447 ? 2.072 -12.633 19.196 1.00 82.69 447 ASP A C 1
ATOM 3531 O O . ASP A 1 447 ? 1.080 -12.144 18.643 1.00 82.69 447 ASP A O 1
ATOM 3535 N N . TYR A 1 448 ? 1.968 -13.422 20.269 1.00 84.19 448 TYR A N 1
ATOM 3536 C CA . TYR A 1 448 ? 0.694 -13.827 20.865 1.00 84.19 448 TYR A CA 1
ATOM 3537 C C . TYR A 1 448 ? -0.130 -12.636 21.376 1.00 84.19 448 TYR A C 1
ATOM 3539 O O . TYR A 1 448 ? -1.358 -12.689 21.367 1.00 84.19 448 TYR A O 1
ATOM 3547 N N . PHE A 1 449 ? 0.511 -11.530 21.775 1.00 84.56 449 PHE A N 1
ATOM 3548 C CA . PHE A 1 449 ? -0.201 -10.354 22.280 1.00 84.56 449 PHE A CA 1
ATOM 3549 C C . PHE A 1 449 ? -0.934 -9.637 21.146 1.00 84.56 449 PHE A C 1
ATOM 3551 O O . PHE A 1 449 ? -2.127 -9.350 21.258 1.00 84.56 449 PHE A O 1
ATOM 3558 N N . ARG A 1 450 ? -0.258 -9.400 20.012 1.00 86.25 450 ARG A N 1
ATOM 3559 C CA . ARG A 1 450 ? -0.922 -8.827 18.834 1.00 86.25 450 ARG A CA 1
ATOM 3560 C C . ARG A 1 450 ? -1.955 -9.787 18.242 1.00 86.25 450 ARG A C 1
ATOM 3562 O O . ARG A 1 450 ? -3.003 -9.323 17.797 1.00 86.25 450 ARG A O 1
ATOM 3569 N N . ALA A 1 451 ? -1.714 -11.100 18.298 1.00 87.81 451 ALA A N 1
ATOM 3570 C CA . ALA A 1 451 ? -2.711 -12.109 17.931 1.00 87.81 451 ALA A CA 1
ATOM 3571 C C . ALA A 1 451 ? -3.970 -12.021 18.814 1.00 87.81 451 ALA A C 1
ATOM 3573 O O . ALA A 1 451 ? -5.085 -12.033 18.291 1.00 87.81 451 ALA A O 1
ATOM 3574 N N . ALA A 1 452 ? -3.811 -11.850 20.132 1.00 87.88 452 ALA A N 1
ATOM 3575 C CA . ALA A 1 452 ? -4.923 -11.653 21.061 1.00 87.88 452 ALA A CA 1
ATOM 3576 C C . ALA A 1 452 ? -5.716 -10.371 20.752 1.00 87.88 452 ALA A C 1
ATOM 3578 O O . ALA A 1 452 ? -6.947 -10.397 20.746 1.00 87.88 452 ALA A O 1
ATOM 3579 N N . GLN A 1 453 ? -5.037 -9.271 20.410 1.00 87.06 453 GLN A N 1
ATOM 3580 C CA . GLN A 1 453 ? -5.701 -8.040 19.967 1.00 87.06 453 GLN A CA 1
ATOM 3581 C C . GLN A 1 453 ? -6.487 -8.237 18.661 1.00 87.06 453 GLN A C 1
ATOM 3583 O O . GLN A 1 453 ? -7.614 -7.755 18.545 1.00 87.06 453 GLN A O 1
ATOM 3588 N N . THR A 1 454 ? -5.952 -8.982 17.689 1.00 87.81 454 THR A N 1
ATOM 3589 C CA . THR A 1 454 ? -6.688 -9.323 16.458 1.00 87.81 454 THR A CA 1
ATOM 3590 C C . THR A 1 454 ? -7.920 -10.186 16.757 1.00 87.81 454 THR A C 1
ATOM 3592 O O . THR A 1 454 ? -8.980 -9.946 16.184 1.00 87.81 454 THR A O 1
ATOM 3595 N N . CYS A 1 455 ? -7.833 -11.123 17.710 1.00 88.00 455 CYS A N 1
ATOM 3596 C CA . CYS A 1 455 ? -8.985 -11.893 18.191 1.00 88.00 455 CYS A CA 1
ATOM 3597 C C . CYS A 1 455 ? -10.085 -11.022 18.815 1.00 88.00 455 CYS A C 1
ATOM 3599 O O . CYS A 1 455 ? -11.263 -11.250 18.544 1.00 88.00 455 CYS A O 1
ATOM 3601 N N . ILE A 1 456 ? -9.724 -9.999 19.597 1.00 86.81 456 ILE A N 1
ATOM 3602 C CA . ILE A 1 456 ? -10.695 -9.025 20.124 1.00 86.81 456 ILE A CA 1
ATOM 3603 C C . ILE A 1 456 ? -11.382 -8.279 18.971 1.00 86.81 456 ILE A C 1
ATOM 3605 O O . ILE A 1 456 ? -12.596 -8.101 18.981 1.00 86.81 456 ILE A O 1
ATOM 3609 N N . ARG A 1 457 ? -10.645 -7.928 17.912 1.00 86.19 457 ARG A N 1
ATOM 3610 C CA . ARG A 1 457 ? -11.241 -7.288 16.729 1.00 86.19 457 ARG A CA 1
ATOM 3611 C C . ARG A 1 457 ? -12.188 -8.204 15.956 1.00 86.19 457 ARG A C 1
ATOM 3613 O O . ARG A 1 457 ? -13.197 -7.707 15.470 1.00 86.19 457 ARG A O 1
ATOM 3620 N N . PHE A 1 458 ? -11.903 -9.507 15.857 1.00 86.56 458 PHE A N 1
ATOM 3621 C CA . PHE A 1 458 ? -12.852 -10.477 15.285 1.00 86.56 458 PHE A CA 1
ATOM 3622 C C . PHE A 1 458 ? -14.160 -10.542 16.074 1.00 86.56 458 PHE A C 1
ATOM 3624 O O . PHE A 1 458 ? -15.232 -10.707 15.496 1.00 86.56 458 PHE A O 1
ATOM 3631 N N . TYR A 1 459 ? -14.075 -10.391 17.395 1.00 85.06 459 TYR A N 1
ATOM 3632 C CA . TYR A 1 459 ? -15.251 -10.330 18.250 1.00 85.06 459 TYR A CA 1
ATOM 3633 C C . TYR A 1 459 ? -16.077 -9.053 17.990 1.00 85.06 459 TYR A C 1
ATOM 3635 O O . TYR A 1 459 ? -17.289 -9.144 17.811 1.00 85.06 459 TYR A O 1
ATOM 3643 N N . GLU A 1 460 ? -15.435 -7.885 17.878 1.00 82.62 460 GLU A N 1
ATOM 3644 C CA . GLU A 1 460 ? -16.122 -6.595 17.676 1.00 82.62 460 GLU A CA 1
ATOM 3645 C C . GLU A 1 460 ? -16.609 -6.343 16.238 1.00 82.62 460 GLU A C 1
ATOM 3647 O O . GLU A 1 460 ? -17.514 -5.535 16.019 1.00 82.62 460 GLU A O 1
ATOM 3652 N N . SER A 1 461 ? -16.013 -6.987 15.229 1.00 78.56 461 SER A N 1
ATOM 3653 C CA . SER A 1 461 ? -16.247 -6.634 13.826 1.00 78.56 461 SER A CA 1
ATOM 3654 C C . SER A 1 461 ? -17.664 -6.970 13.354 1.00 78.56 461 SER A C 1
ATOM 3656 O O . SER A 1 461 ? -17.980 -8.132 13.115 1.00 78.56 461 SER A O 1
ATOM 3658 N N . GLY A 1 462 ? -18.505 -5.952 13.149 1.00 67.00 462 GLY A N 1
ATOM 3659 C CA . GLY A 1 462 ? -19.801 -6.091 12.475 1.00 67.00 462 GLY A CA 1
ATOM 3660 C C . GLY A 1 462 ? -20.892 -6.778 13.299 1.00 67.00 462 GLY A C 1
ATOM 3661 O O . GLY A 1 462 ? -21.769 -7.395 12.710 1.00 67.00 462 GLY A O 1
ATOM 3662 N N . ALA A 1 463 ? -20.819 -6.726 14.633 1.00 71.06 463 ALA A N 1
ATOM 3663 C CA . ALA A 1 463 ? -21.878 -7.252 15.492 1.00 71.06 463 ALA A CA 1
ATOM 3664 C C . ALA A 1 463 ? -22.985 -6.213 15.718 1.00 71.06 463 ALA A C 1
ATOM 3666 O O . ALA A 1 463 ? -22.699 -5.083 16.118 1.00 71.06 463 ALA A O 1
ATOM 3667 N N . THR A 1 464 ? -24.242 -6.612 15.503 1.00 68.25 464 THR A N 1
ATOM 3668 C CA . THR A 1 464 ? -25.423 -5.743 15.691 1.00 68.25 464 THR A CA 1
ATOM 3669 C C . THR A 1 464 ? -26.251 -6.102 16.924 1.00 68.25 464 THR A C 1
ATOM 3671 O O . THR A 1 464 ? -27.036 -5.283 17.398 1.00 68.25 464 THR A O 1
ATOM 3674 N N . SER A 1 465 ? -26.043 -7.291 17.505 1.00 71.44 465 SER A N 1
ATOM 3675 C CA . SER A 1 465 ? -26.660 -7.696 18.777 1.00 71.44 465 SER A CA 1
ATOM 3676 C C . SER A 1 465 ? -25.701 -8.448 19.713 1.00 71.44 465 SER A C 1
ATOM 3678 O O . SER A 1 465 ? -24.733 -9.074 19.278 1.00 71.44 465 SER A O 1
ATOM 3680 N N . TYR A 1 466 ? -26.004 -8.460 21.018 1.00 75.44 466 TYR A N 1
ATOM 3681 C CA . TYR A 1 466 ? -25.270 -9.278 21.998 1.00 75.44 466 TYR A CA 1
ATOM 3682 C C . TYR A 1 466 ? -25.464 -10.794 21.799 1.00 75.44 466 TYR A C 1
ATOM 3684 O O . TYR A 1 466 ? -24.632 -11.577 22.254 1.00 75.44 466 TYR A O 1
ATOM 3692 N N . VAL A 1 467 ? -26.516 -11.221 21.090 1.00 75.81 467 VAL A N 1
ATOM 3693 C CA . VAL A 1 467 ? -26.720 -12.631 20.704 1.00 75.81 467 VAL A CA 1
ATOM 3694 C C . VAL A 1 467 ? -25.683 -13.049 19.660 1.00 75.81 467 VAL A C 1
ATOM 3696 O O . VAL A 1 467 ? -25.073 -14.111 19.770 1.00 75.81 467 VAL A O 1
ATOM 3699 N N . GLU A 1 468 ? -25.413 -12.178 18.691 1.00 78.31 468 GLU A N 1
ATOM 3700 C CA . GLU A 1 468 ? -24.360 -12.392 17.701 1.00 78.31 468 GLU A CA 1
ATOM 3701 C C . GLU A 1 468 ? -22.966 -12.373 18.347 1.00 78.31 468 GLU A C 1
ATOM 3703 O O . GLU A 1 468 ? -22.142 -13.245 18.067 1.00 78.31 468 GLU A O 1
ATOM 3708 N N . LEU A 1 469 ? -22.724 -11.457 19.292 1.00 80.19 469 LEU A N 1
ATOM 3709 C CA . LEU A 1 469 ? -21.489 -11.449 20.084 1.00 80.19 469 LEU A CA 1
ATOM 3710 C C . LEU A 1 469 ? -21.298 -12.750 20.879 1.00 80.19 469 LEU A C 1
ATOM 3712 O O . LEU A 1 469 ? -20.175 -13.246 20.974 1.00 80.19 469 LEU A O 1
ATOM 3716 N N . HIS A 1 470 ? -22.377 -13.345 21.400 1.00 82.75 470 HIS A N 1
ATOM 3717 C CA . HIS A 1 470 ? -22.311 -14.626 22.105 1.00 82.75 470 HIS A CA 1
ATOM 3718 C C . HIS A 1 470 ? -21.792 -15.758 21.206 1.00 82.75 470 HIS A C 1
ATOM 3720 O O . HIS A 1 470 ? -20.909 -16.513 21.614 1.00 82.75 470 HIS A O 1
ATOM 3726 N N . SER A 1 471 ? -22.263 -15.839 19.956 1.00 81.38 471 SER A N 1
ATOM 3727 C CA . SER A 1 471 ? -21.784 -16.846 18.991 1.00 81.38 471 SER A CA 1
ATOM 3728 C C . SER A 1 471 ? -20.282 -16.727 18.682 1.00 81.38 471 SER A C 1
ATOM 3730 O O . SER A 1 471 ? -19.633 -17.702 18.314 1.00 81.38 471 SER A O 1
ATOM 3732 N N . ARG A 1 472 ? -19.707 -15.537 18.900 1.00 85.25 472 ARG A N 1
ATOM 3733 C CA . ARG A 1 472 ? -18.303 -15.195 18.631 1.00 85.25 472 ARG A CA 1
ATOM 3734 C C . ARG A 1 472 ? -17.403 -15.271 19.867 1.00 85.25 472 ARG A C 1
ATOM 3736 O O . ARG A 1 472 ? -16.220 -14.933 19.780 1.00 85.25 472 ARG A O 1
ATOM 3743 N N . LEU A 1 473 ? -17.912 -15.745 21.008 1.00 88.00 473 LEU A N 1
ATOM 3744 C CA . LEU A 1 473 ? -17.138 -15.889 22.251 1.00 88.00 473 LEU A CA 1
ATOM 3745 C C . LEU A 1 473 ? -15.903 -16.784 22.106 1.00 88.00 473 LEU A C 1
ATOM 3747 O O . LEU A 1 473 ? -14.936 -16.624 22.853 1.00 88.00 473 LEU A O 1
ATOM 3751 N N . GLU A 1 474 ? -15.888 -17.693 21.129 1.00 87.31 474 GLU A N 1
ATOM 3752 C CA . GLU A 1 474 ? -14.713 -18.514 20.838 1.00 87.31 474 GLU A CA 1
ATOM 3753 C C . GLU A 1 474 ? -13.474 -17.661 20.507 1.00 87.31 474 GLU A C 1
ATOM 3755 O O . GLU A 1 474 ? -12.363 -18.013 20.906 1.00 87.31 474 GLU A O 1
ATOM 3760 N N . HIS A 1 475 ? -13.645 -16.507 19.851 1.00 89.12 475 HIS A N 1
ATOM 3761 C CA . HIS A 1 475 ? -12.538 -15.594 19.555 1.00 89.12 475 HIS A CA 1
ATOM 3762 C C . HIS A 1 475 ? -11.955 -14.958 20.823 1.00 89.12 475 HIS A C 1
ATOM 3764 O O . HIS A 1 475 ? -10.733 -14.875 20.949 1.00 89.12 475 HIS A O 1
ATOM 3770 N N . LEU A 1 476 ? -12.792 -14.587 21.798 1.00 88.50 476 LEU A N 1
ATOM 3771 C CA . LEU A 1 476 ? -12.313 -14.086 23.091 1.00 88.50 476 LEU A CA 1
ATOM 3772 C C . LEU A 1 476 ? -11.599 -15.181 23.889 1.00 88.50 476 LEU A C 1
ATOM 3774 O O . LEU A 1 476 ? -10.531 -14.932 24.439 1.00 88.50 476 LEU A O 1
ATOM 3778 N N . ASN A 1 477 ? -12.108 -16.415 23.867 1.00 89.38 477 ASN A N 1
ATOM 3779 C CA . ASN A 1 477 ? -11.421 -17.548 24.494 1.00 89.38 477 ASN A CA 1
ATOM 3780 C C . ASN A 1 477 ? -10.050 -17.816 23.848 1.00 89.38 477 ASN A C 1
ATOM 3782 O O . ASN A 1 477 ? -9.083 -18.107 24.551 1.00 89.38 477 ASN A O 1
ATOM 3786 N N . LYS A 1 478 ? -9.932 -17.684 22.517 1.00 88.25 478 LYS A N 1
ATOM 3787 C CA . LYS A 1 478 ? -8.637 -17.741 21.815 1.00 88.25 478 LYS A CA 1
ATOM 3788 C C . LYS A 1 478 ? -7.707 -16.612 22.270 1.00 88.25 478 LYS A C 1
ATOM 3790 O O . LYS A 1 478 ? -6.533 -16.873 22.509 1.00 88.25 478 LYS A O 1
ATOM 3795 N N . ALA A 1 479 ? -8.218 -15.390 22.443 1.00 89.69 479 ALA A N 1
ATOM 3796 C CA . ALA A 1 479 ? -7.439 -14.269 22.975 1.00 89.69 479 ALA A CA 1
ATOM 3797 C C . ALA A 1 479 ? -6.920 -14.539 24.400 1.00 89.69 479 ALA A C 1
ATOM 3799 O O . ALA A 1 479 ? -5.742 -14.295 24.661 1.00 89.69 479 ALA A O 1
ATOM 3800 N N . CYS A 1 480 ? -7.753 -15.100 25.290 1.00 87.88 480 CYS A N 1
ATOM 3801 C CA . CYS A 1 480 ? -7.334 -15.493 26.640 1.00 87.88 480 CYS A CA 1
ATOM 3802 C C . CYS A 1 480 ? -6.193 -16.511 26.601 1.00 87.88 480 CYS A C 1
ATOM 3804 O O . CYS A 1 480 ? -5.158 -16.271 27.211 1.00 87.88 480 CYS A O 1
ATOM 3806 N N . ARG A 1 481 ? -6.331 -17.588 25.814 1.00 89.25 481 ARG A N 1
ATOM 3807 C CA . ARG A 1 481 ? -5.286 -18.622 25.678 1.00 89.25 481 ARG A CA 1
ATOM 3808 C C . ARG A 1 481 ? -3.946 -18.046 25.215 1.00 89.25 481 ARG A C 1
ATOM 3810 O O . ARG A 1 481 ? -2.902 -18.458 25.708 1.00 89.25 481 ARG A O 1
ATOM 3817 N N . HIS A 1 482 ? -3.966 -17.080 24.294 1.00 88.25 482 HIS A N 1
ATOM 3818 C CA . HIS A 1 482 ? -2.750 -16.407 23.818 1.00 88.25 482 HIS A CA 1
ATOM 3819 C C . HIS A 1 482 ? -2.087 -15.558 24.905 1.00 88.25 482 HIS A C 1
ATOM 3821 O O . HIS A 1 482 ? -0.869 -15.592 25.053 1.00 88.25 482 HIS A O 1
ATOM 3827 N N . ILE A 1 483 ? -2.866 -14.818 25.698 1.00 86.75 483 ILE A N 1
ATOM 3828 C CA . ILE A 1 483 ? -2.333 -14.026 26.819 1.00 86.75 483 ILE A CA 1
ATOM 3829 C C . ILE A 1 483 ? -1.817 -14.944 27.934 1.00 86.75 483 ILE A C 1
ATOM 3831 O O . ILE A 1 483 ? -0.748 -14.696 28.488 1.00 86.75 483 ILE A O 1
ATOM 3835 N N . GLU A 1 484 ? -2.529 -16.029 28.233 1.00 87.19 484 GLU A N 1
ATOM 3836 C CA . GLU A 1 484 ? -2.105 -17.054 29.191 1.00 87.19 484 GLU A CA 1
ATOM 3837 C C . GLU A 1 484 ? -0.797 -17.727 28.765 1.00 87.19 484 GLU A C 1
ATOM 3839 O O . GLU A 1 484 ? 0.079 -17.917 29.608 1.00 87.19 484 GLU A O 1
ATOM 3844 N N . ALA A 1 485 ? -0.616 -18.014 27.470 1.00 85.75 485 ALA A N 1
ATOM 3845 C CA . ALA A 1 485 ? 0.641 -18.534 26.933 1.00 85.75 485 ALA A CA 1
ATOM 3846 C C . ALA A 1 485 ? 1.811 -17.565 27.184 1.00 85.75 485 ALA A C 1
ATOM 3848 O O . ALA A 1 485 ? 2.866 -17.989 27.650 1.00 85.75 485 ALA A O 1
ATOM 3849 N N . ILE A 1 486 ? 1.607 -16.255 26.993 1.00 85.00 486 ILE A N 1
ATOM 3850 C CA . ILE A 1 486 ? 2.625 -15.231 27.300 1.00 85.00 486 ILE A CA 1
ATOM 3851 C C . ILE A 1 486 ? 2.936 -15.185 28.800 1.00 85.00 486 ILE A C 1
ATOM 3853 O O . ILE A 1 486 ? 4.092 -15.045 29.202 1.00 85.00 486 ILE A O 1
ATOM 3857 N N . ILE A 1 487 ? 1.909 -15.274 29.649 1.00 83.81 487 ILE A N 1
ATOM 3858 C CA . ILE A 1 487 ? 2.086 -15.283 31.107 1.00 83.81 487 ILE A CA 1
ATOM 3859 C C . ILE A 1 487 ? 2.859 -16.536 31.539 1.00 83.81 487 ILE A C 1
ATOM 3861 O O . ILE A 1 487 ? 3.730 -16.438 32.405 1.00 83.81 487 ILE A O 1
ATOM 3865 N N . ALA A 1 488 ? 2.575 -17.693 30.937 1.00 82.56 488 ALA A N 1
ATOM 3866 C CA . ALA A 1 488 ? 3.284 -18.941 31.195 1.00 82.56 488 ALA A CA 1
ATOM 3867 C C . ALA A 1 488 ? 4.761 -18.860 30.777 1.00 82.56 488 ALA A C 1
ATOM 3869 O O . ALA A 1 488 ? 5.618 -19.295 31.540 1.00 82.56 488 ALA A O 1
ATOM 3870 N N . GLU A 1 489 ? 5.069 -18.237 29.634 1.00 78.69 489 GLU A N 1
ATOM 3871 C CA . GLU A 1 489 ? 6.451 -17.990 29.190 1.00 78.69 489 GLU A CA 1
ATOM 3872 C C . GLU A 1 489 ? 7.204 -17.008 30.109 1.00 78.69 489 GLU A C 1
ATOM 3874 O O . GLU A 1 489 ? 8.398 -17.178 30.350 1.00 78.69 489 GLU A O 1
ATOM 3879 N N . LYS A 1 490 ? 6.519 -15.997 30.666 1.00 72.75 490 LYS A N 1
ATOM 3880 C CA . LYS A 1 490 ? 7.121 -15.003 31.576 1.00 72.75 490 LYS A CA 1
ATOM 3881 C C . LYS A 1 490 ? 7.249 -15.465 33.032 1.00 72.75 490 LYS A C 1
ATOM 3883 O O . LYS A 1 490 ? 7.996 -14.838 33.786 1.00 72.75 490 LYS A O 1
ATOM 3888 N N . ARG A 1 491 ? 6.532 -16.507 33.474 1.00 69.75 491 ARG A N 1
ATOM 3889 C CA . ARG A 1 491 ? 6.690 -17.064 34.830 1.00 69.75 491 ARG A CA 1
ATOM 3890 C C . ARG A 1 491 ? 8.009 -17.845 34.891 1.00 69.75 491 ARG A C 1
ATOM 3892 O O . ARG A 1 491 ? 8.137 -18.853 34.201 1.00 69.75 491 ARG A O 1
ATOM 3899 N N . PRO A 1 492 ? 8.996 -17.428 35.705 1.00 55.22 492 PRO A N 1
ATOM 3900 C CA . PRO A 1 492 ? 10.273 -18.120 35.759 1.00 55.22 492 PRO A CA 1
ATOM 3901 C C . PRO A 1 492 ? 10.087 -19.501 36.393 1.00 55.22 492 PRO A C 1
ATOM 3903 O O . PRO A 1 492 ? 9.922 -19.635 37.605 1.00 55.22 492 PRO A O 1
ATOM 3906 N N . SER A 1 493 ? 10.145 -20.544 35.570 1.00 48.34 493 SER A N 1
ATOM 3907 C CA . SER A 1 493 ? 10.346 -21.912 36.040 1.00 48.34 493 SER A CA 1
ATOM 3908 C C . SER A 1 493 ? 11.794 -22.049 36.508 1.00 48.34 493 SER A C 1
ATOM 3910 O O . SER A 1 493 ? 12.684 -22.256 35.693 1.00 48.34 493 SER A O 1
ATOM 3912 N N . GLY A 1 494 ? 12.027 -21.853 37.809 1.00 47.94 494 GLY A N 1
ATOM 3913 C CA . GLY A 1 494 ? 13.032 -22.532 38.646 1.00 47.94 494 GLY A CA 1
ATOM 3914 C C . GLY A 1 494 ? 14.474 -22.759 38.160 1.00 47.94 494 GLY A C 1
ATOM 3915 O O . GLY A 1 494 ? 15.178 -23.537 38.795 1.00 47.94 494 GLY A O 1
ATOM 3916 N N . SER A 1 495 ? 14.961 -22.132 37.092 1.00 40.09 495 SER A N 1
ATOM 3917 C CA . SER A 1 495 ? 16.339 -22.291 36.632 1.00 40.09 495 SER A CA 1
ATOM 3918 C C . SER A 1 495 ? 16.862 -20.979 36.073 1.00 40.09 495 SER A C 1
ATOM 3920 O O . SER A 1 495 ? 16.273 -20.378 35.175 1.00 40.09 495 SER A O 1
ATOM 3922 N N . LYS A 1 496 ? 17.976 -20.521 36.648 1.00 48.09 496 LYS A N 1
ATOM 3923 C CA . LYS A 1 496 ? 18.748 -19.371 36.181 1.00 48.09 496 LYS A CA 1
ATOM 3924 C C . LYS A 1 496 ? 19.097 -19.583 34.706 1.00 48.09 496 LYS A C 1
ATOM 3926 O O . LYS A 1 496 ? 20.016 -20.333 34.390 1.00 48.09 496 LYS A O 1
ATOM 3931 N N . ARG A 1 497 ? 18.401 -18.893 33.806 1.00 37.34 497 ARG A N 1
ATOM 3932 C CA . ARG A 1 497 ? 18.869 -18.665 32.439 1.00 37.34 497 ARG A CA 1
ATOM 3933 C C . ARG A 1 497 ? 19.001 -17.167 32.222 1.00 37.34 497 ARG A C 1
ATOM 3935 O O . ARG A 1 497 ? 18.122 -16.395 32.596 1.00 37.34 497 ARG A O 1
ATOM 3942 N N . ASN A 1 498 ? 20.182 -16.803 31.737 1.00 36.88 498 ASN A N 1
ATOM 3943 C CA . ASN A 1 498 ? 20.688 -15.449 31.600 1.00 36.88 498 ASN A CA 1
ATOM 3944 C C . ASN A 1 498 ? 19.692 -14.517 30.906 1.00 36.88 498 ASN A C 1
ATOM 3946 O O . ASN A 1 498 ? 19.021 -14.904 29.953 1.00 36.88 498 ASN A O 1
ATOM 3950 N N . LYS A 1 499 ? 19.667 -13.271 31.391 1.00 40.03 499 LYS A N 1
ATOM 3951 C CA . LYS A 1 499 ? 19.192 -12.095 30.662 1.00 40.03 499 LYS A CA 1
ATOM 3952 C C . LYS A 1 499 ? 19.951 -12.010 29.335 1.00 40.03 499 LYS A C 1
ATOM 3954 O O . LYS A 1 499 ? 21.046 -11.464 29.300 1.00 40.03 499 LYS A O 1
ATOM 3959 N N . GLU A 1 500 ? 19.367 -12.534 28.273 1.00 35.75 500 GLU A N 1
ATOM 3960 C CA . GLU A 1 500 ? 19.594 -12.030 26.925 1.00 35.75 500 GLU A CA 1
ATOM 3961 C C . GLU A 1 500 ? 18.226 -11.717 26.330 1.00 35.75 500 GLU A C 1
ATOM 3963 O O . GLU A 1 500 ? 17.271 -12.487 26.459 1.00 35.75 500 GLU A O 1
ATOM 3968 N N . ASP A 1 501 ? 18.134 -10.502 25.806 1.00 37.72 501 ASP A N 1
ATOM 3969 C CA . ASP A 1 501 ? 16.921 -9.800 25.429 1.00 37.72 501 ASP A CA 1
ATOM 3970 C C . ASP A 1 501 ? 16.050 -10.610 24.465 1.00 37.72 501 ASP A C 1
ATOM 3972 O O . ASP A 1 501 ? 16.419 -10.848 23.319 1.00 37.72 501 ASP A O 1
ATOM 3976 N N . SER A 1 502 ? 14.840 -10.967 24.900 1.00 36.75 502 SER A N 1
ATOM 3977 C CA . SER A 1 502 ? 13.741 -11.263 23.985 1.00 36.75 502 SER A CA 1
ATOM 3978 C C . SER A 1 502 ? 13.172 -9.925 23.496 1.00 36.75 502 SER A C 1
ATOM 3980 O O . SER A 1 502 ? 12.530 -9.216 24.285 1.00 36.75 502 SER A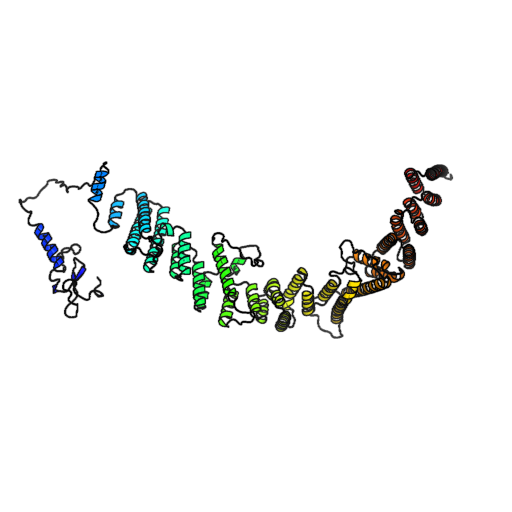 O 1
ATOM 3982 N N . PRO A 1 503 ? 13.365 -9.543 22.222 1.00 42.09 503 PRO A N 1
ATOM 3983 C CA . PRO A 1 503 ? 12.793 -8.326 21.692 1.00 42.09 503 PRO A CA 1
ATOM 3984 C C . PRO A 1 503 ? 11.352 -8.654 21.328 1.00 42.09 503 PRO A C 1
ATOM 3986 O O . PRO A 1 503 ? 11.101 -9.113 20.223 1.00 42.09 503 PRO A O 1
ATOM 3989 N N . ASN A 1 504 ? 10.421 -8.524 22.275 1.00 45.19 504 ASN A N 1
ATOM 3990 C CA . ASN A 1 504 ? 9.034 -8.108 22.040 1.00 45.19 504 ASN A CA 1
ATOM 3991 C C . ASN A 1 504 ? 8.208 -8.219 23.332 1.00 45.19 504 ASN A C 1
ATOM 3993 O O . ASN A 1 504 ? 8.172 -9.253 23.988 1.00 45.19 504 ASN A O 1
ATOM 3997 N N . VAL A 1 505 ? 7.469 -7.140 23.610 1.00 52.41 505 VAL A N 1
ATOM 3998 C CA . VAL A 1 505 ? 6.484 -6.916 24.687 1.00 52.41 505 VAL A CA 1
ATOM 3999 C C . VAL A 1 505 ? 7.028 -6.203 25.946 1.00 52.41 505 VAL A C 1
ATOM 4001 O O . VAL A 1 505 ? 7.343 -6.858 26.943 1.00 52.41 505 VAL A O 1
ATOM 4004 N N . PRO A 1 506 ? 7.007 -4.849 25.963 1.00 56.88 506 PRO A N 1
ATOM 4005 C CA . PRO A 1 506 ? 7.287 -4.021 27.145 1.00 56.88 506 PRO A CA 1
ATOM 4006 C C . PRO A 1 506 ? 6.148 -4.019 28.189 1.00 56.88 506 PRO A C 1
ATOM 4008 O O . PRO A 1 506 ? 6.165 -3.204 29.104 1.00 56.88 506 PRO A O 1
ATOM 4011 N N . LEU A 1 507 ? 5.135 -4.889 28.059 1.00 66.62 507 LEU A N 1
ATOM 4012 C CA . LEU A 1 507 ? 4.040 -4.974 29.030 1.00 66.62 507 LEU A CA 1
ATOM 4013 C C . LEU A 1 507 ? 4.456 -5.763 30.275 1.00 66.62 507 LEU A C 1
ATOM 4015 O O . LEU A 1 507 ? 5.049 -6.848 30.180 1.00 66.62 507 LEU A O 1
ATOM 4019 N N . THR A 1 508 ? 4.086 -5.237 31.441 1.00 77.38 508 THR A N 1
ATOM 4020 C CA . THR A 1 508 ? 4.307 -5.898 32.728 1.00 77.38 508 THR A CA 1
ATOM 4021 C C . THR A 1 508 ? 3.347 -7.080 32.911 1.00 77.38 508 THR A C 1
ATOM 4023 O O . THR A 1 508 ? 2.316 -7.184 32.244 1.00 77.38 508 THR A O 1
ATOM 4026 N N . LEU A 1 509 ? 3.666 -7.995 33.835 1.00 78.44 509 LEU A N 1
ATOM 4027 C CA . LEU A 1 509 ? 2.752 -9.087 34.209 1.00 78.44 509 LEU A CA 1
ATOM 4028 C C . LEU A 1 509 ? 1.408 -8.560 34.743 1.00 78.44 509 LEU A C 1
ATOM 4030 O O . LEU A 1 509 ? 0.379 -9.194 34.521 1.00 78.44 509 LEU A O 1
ATOM 4034 N N . SER A 1 510 ? 1.414 -7.391 35.394 1.00 79.31 510 SER A N 1
ATOM 4035 C CA . SER A 1 510 ? 0.202 -6.715 35.869 1.00 79.31 510 SER A CA 1
ATOM 4036 C C . SER A 1 510 ? -0.682 -6.272 34.700 1.00 79.31 510 SER A C 1
ATOM 4038 O O . SER A 1 510 ? -1.873 -6.571 34.678 1.00 79.31 510 SER A O 1
ATOM 4040 N N . ASP A 1 511 ? -0.093 -5.658 33.667 1.00 83.38 511 ASP A N 1
ATOM 4041 C CA . ASP A 1 511 ? -0.844 -5.195 32.494 1.00 83.38 511 ASP A CA 1
ATOM 4042 C C . ASP A 1 511 ? -1.495 -6.356 31.736 1.00 83.38 511 ASP A C 1
ATOM 4044 O O . ASP A 1 511 ? -2.656 -6.259 31.332 1.00 83.38 511 ASP A O 1
ATOM 4048 N N . LEU A 1 512 ? -0.775 -7.475 31.586 1.00 84.38 512 LEU A N 1
ATOM 4049 C CA . LEU A 1 512 ? -1.301 -8.696 30.967 1.00 84.38 512 LEU A CA 1
ATOM 4050 C C . LEU A 1 512 ? -2.466 -9.281 31.773 1.00 84.38 512 LEU A C 1
ATOM 4052 O O . LEU A 1 512 ? -3.486 -9.652 31.192 1.00 84.38 512 LEU A O 1
ATOM 4056 N N . ASN A 1 513 ? -2.347 -9.311 33.102 1.00 85.69 513 ASN A N 1
ATOM 4057 C CA . ASN A 1 513 ? -3.417 -9.775 33.978 1.00 85.69 513 ASN A CA 1
ATOM 4058 C C . ASN A 1 513 ? -4.647 -8.850 33.914 1.00 85.69 513 ASN A C 1
ATOM 4060 O O . ASN A 1 513 ? -5.775 -9.328 33.865 1.00 85.69 513 ASN A O 1
ATOM 4064 N N . ASN A 1 514 ? -4.444 -7.534 33.811 1.00 85.69 514 ASN A N 1
ATOM 4065 C CA . ASN A 1 514 ? -5.527 -6.562 33.630 1.00 85.69 514 ASN A CA 1
ATOM 4066 C C . ASN A 1 514 ? -6.255 -6.744 32.285 1.00 85.69 514 ASN A C 1
ATOM 4068 O O . ASN A 1 514 ? -7.483 -6.627 32.218 1.00 85.69 514 ASN A O 1
ATOM 4072 N N . HIS A 1 515 ? -5.522 -7.066 31.214 1.00 85.44 515 HIS A N 1
ATOM 4073 C CA . HIS A 1 515 ? -6.118 -7.381 29.910 1.00 85.44 515 HIS A CA 1
ATOM 4074 C C . HIS A 1 515 ? -6.918 -8.685 29.970 1.00 85.44 515 HIS A C 1
ATOM 4076 O O . HIS A 1 515 ? -8.041 -8.733 29.472 1.00 85.44 515 HIS A O 1
ATOM 4082 N N . LEU A 1 516 ? -6.384 -9.716 30.630 1.00 87.88 516 LEU A N 1
ATOM 4083 C CA . LEU A 1 516 ? -7.079 -10.986 30.833 1.00 87.88 516 LEU A CA 1
ATOM 4084 C C . LEU A 1 516 ? -8.372 -10.799 31.642 1.00 87.88 516 LEU A C 1
ATOM 4086 O O . LEU A 1 516 ? -9.426 -11.281 31.231 1.00 87.88 516 LEU A O 1
ATOM 4090 N N . ASN A 1 517 ? -8.318 -10.030 32.733 1.00 87.81 517 ASN A N 1
ATOM 4091 C CA . ASN A 1 517 ? -9.490 -9.683 33.540 1.00 87.81 517 ASN A CA 1
ATOM 4092 C C . ASN A 1 517 ? -10.542 -8.938 32.711 1.00 87.81 517 ASN A C 1
ATOM 4094 O O . ASN A 1 517 ? -11.719 -9.274 32.775 1.00 87.81 517 ASN A O 1
ATOM 4098 N N . THR A 1 518 ? -10.117 -7.992 31.867 1.00 87.62 518 THR A N 1
ATOM 4099 C CA . THR A 1 518 ? -11.015 -7.257 30.962 1.00 87.62 518 THR A CA 1
ATOM 4100 C C . THR A 1 518 ? -11.718 -8.186 29.970 1.00 87.62 518 THR A C 1
ATOM 4102 O O . THR A 1 518 ? -12.928 -8.075 29.774 1.00 87.62 518 THR A O 1
ATOM 4105 N N . ILE A 1 519 ? -10.988 -9.128 29.361 1.00 87.44 519 ILE A N 1
ATOM 4106 C CA . ILE A 1 519 ? -11.578 -10.092 28.422 1.00 87.44 519 ILE A CA 1
ATOM 4107 C C . ILE A 1 519 ? -12.550 -11.021 29.155 1.00 87.44 519 ILE A C 1
ATOM 4109 O O . ILE A 1 519 ? -13.671 -11.213 28.688 1.00 87.44 519 ILE A O 1
ATOM 4113 N N . ASN A 1 520 ? -12.167 -11.552 30.317 1.00 88.38 520 ASN A N 1
ATOM 4114 C CA . ASN A 1 520 ? -13.023 -12.435 31.111 1.00 88.38 520 ASN A CA 1
ATOM 4115 C C . ASN A 1 520 ? -14.302 -11.730 31.582 1.00 88.38 520 ASN A C 1
ATOM 4117 O O . ASN A 1 520 ? -15.388 -12.302 31.482 1.00 88.38 520 ASN A O 1
ATOM 4121 N N . LEU A 1 521 ? -14.197 -10.471 32.012 1.00 87.69 521 LEU A N 1
ATOM 4122 C CA . LEU A 1 521 ? -15.349 -9.662 32.394 1.00 87.69 521 LEU A CA 1
ATOM 4123 C C . LEU A 1 521 ? -16.264 -9.398 31.190 1.00 87.69 521 LEU A C 1
ATOM 4125 O O . LEU A 1 521 ? -17.480 -9.517 31.306 1.00 87.69 521 LEU A O 1
ATOM 4129 N N . GLN A 1 522 ? -15.704 -9.138 30.003 1.00 88.75 522 GLN A N 1
ATOM 4130 C CA . GLN A 1 522 ? -16.496 -9.012 28.776 1.00 88.75 522 GLN A CA 1
ATOM 4131 C C . GLN A 1 522 ? -17.192 -10.328 28.399 1.00 88.75 522 GLN A C 1
ATOM 4133 O O . GLN A 1 522 ? -18.346 -10.305 27.966 1.00 88.75 522 GLN A O 1
ATOM 4138 N N . VAL A 1 523 ? -16.535 -11.479 28.572 1.00 87.62 523 VAL A N 1
ATOM 4139 C CA . VAL A 1 523 ? -17.154 -12.799 28.366 1.00 87.62 523 VAL A CA 1
ATOM 4140 C C . VAL A 1 523 ? -18.333 -12.991 29.324 1.00 87.62 523 VAL A C 1
ATOM 4142 O O . VAL A 1 523 ? -19.396 -13.440 28.894 1.00 87.62 523 VAL A O 1
ATOM 4145 N N . GLU A 1 524 ? -18.182 -12.616 30.595 1.00 86.25 524 GLU A N 1
ATOM 4146 C CA . GLU A 1 524 ? -19.249 -12.694 31.597 1.00 86.25 524 GLU A CA 1
ATOM 4147 C C . GLU A 1 524 ? -20.431 -11.778 31.249 1.00 86.25 524 GLU A C 1
ATOM 4149 O O . GLU A 1 524 ? -21.567 -12.249 31.196 1.00 86.25 524 GLU A O 1
ATOM 4154 N N . VAL A 1 525 ? -20.165 -10.512 30.905 1.00 86.00 525 VAL A N 1
ATOM 4155 C CA . VAL A 1 525 ? -21.184 -9.553 30.442 1.00 86.00 525 VAL A CA 1
ATOM 4156 C C . VAL A 1 525 ? -21.950 -10.106 29.242 1.00 86.00 525 VAL A C 1
ATOM 4158 O O . VAL A 1 525 ? -23.175 -10.051 29.205 1.00 86.00 525 VAL A O 1
ATOM 4161 N N . THR A 1 526 ? -21.254 -10.691 28.270 1.00 85.44 526 THR A N 1
ATOM 4162 C CA . THR A 1 526 ? -21.877 -11.207 27.040 1.00 85.44 526 THR A CA 1
ATOM 4163 C C . THR A 1 526 ? -22.733 -12.446 27.310 1.00 85.44 526 THR A C 1
ATOM 4165 O O . THR A 1 526 ? -23.811 -12.595 26.735 1.00 85.44 526 THR A O 1
ATOM 4168 N N . LYS A 1 527 ? -22.298 -13.331 28.216 1.00 85.62 527 LYS A N 1
ATOM 4169 C CA . LYS A 1 527 ? -23.102 -14.477 28.674 1.00 85.62 527 LYS A CA 1
ATOM 4170 C C . LYS A 1 527 ? -24.341 -14.025 29.446 1.00 85.62 527 LYS A C 1
ATOM 4172 O O . LYS A 1 527 ? -25.418 -14.562 29.206 1.00 85.62 527 LYS A O 1
ATOM 4177 N N . PHE A 1 528 ? -24.197 -13.034 30.325 1.00 84.31 528 PHE A N 1
ATOM 4178 C CA . PHE A 1 528 ? -25.310 -12.449 31.070 1.00 84.31 528 PHE A CA 1
ATOM 4179 C C . PHE A 1 528 ? -26.345 -11.831 30.122 1.00 84.31 528 PHE A C 1
ATOM 4181 O O . PHE A 1 528 ? -27.518 -12.181 30.183 1.00 84.31 528 PHE A O 1
ATOM 4188 N N . MET A 1 529 ? -25.895 -11.015 29.165 1.00 81.31 529 MET A N 1
ATOM 4189 C CA . MET A 1 529 ? -26.747 -10.415 28.133 1.00 81.31 529 MET A CA 1
ATOM 4190 C C . MET A 1 529 ? -27.508 -11.452 27.312 1.00 81.31 529 MET A C 1
ATOM 4192 O O . MET A 1 529 ? -28.696 -11.284 27.050 1.00 81.31 529 MET A O 1
ATOM 4196 N N . HIS A 1 530 ? -26.836 -12.534 26.916 1.00 83.56 530 HIS A N 1
ATOM 4197 C CA . HIS A 1 530 ? -27.471 -13.617 26.174 1.00 83.56 530 HIS A CA 1
ATOM 4198 C C . HIS A 1 530 ? -28.538 -14.337 27.007 1.00 83.56 530 HIS A C 1
ATOM 4200 O O . HIS A 1 530 ? -29.634 -14.580 26.508 1.00 83.56 530 HIS A O 1
ATOM 4206 N N . LYS A 1 531 ? -28.247 -14.622 28.283 1.00 82.50 531 LYS A N 1
ATOM 4207 C CA . LYS A 1 531 ? -29.211 -15.232 29.206 1.00 82.50 531 LYS A CA 1
ATOM 4208 C C . LYS A 1 531 ? -30.452 -14.350 29.373 1.00 82.50 531 LYS A C 1
ATOM 4210 O O . LYS A 1 531 ? -31.565 -14.823 29.194 1.00 82.50 531 LYS A O 1
ATOM 4215 N N . CYS A 1 532 ? -30.258 -13.054 29.603 1.00 77.50 532 CYS A N 1
ATOM 4216 C CA . CYS A 1 532 ? -31.358 -12.100 29.704 1.00 77.50 532 CYS A CA 1
ATOM 4217 C C . CYS A 1 532 ? -32.173 -11.985 28.405 1.00 77.50 532 CYS A C 1
ATOM 4219 O O . CYS A 1 532 ? -33.393 -11.853 28.453 1.00 77.50 532 CYS A O 1
ATOM 4221 N N . ALA A 1 533 ? -31.521 -12.063 27.242 1.00 73.19 533 ALA A N 1
ATOM 4222 C CA . ALA A 1 533 ? -32.208 -12.066 25.953 1.00 73.19 533 ALA A CA 1
ATOM 4223 C C . ALA A 1 533 ? -33.058 -13.333 25.739 1.00 73.19 533 ALA A C 1
ATOM 4225 O O . ALA A 1 533 ? -34.127 -13.242 25.138 1.00 73.19 533 ALA A O 1
ATOM 4226 N N . ALA A 1 534 ? -32.608 -14.488 26.242 1.00 71.88 534 ALA A N 1
ATOM 4227 C CA . ALA A 1 534 ? -33.370 -15.735 26.208 1.00 71.88 534 ALA A CA 1
ATOM 4228 C C . ALA A 1 534 ? -34.585 -15.696 27.153 1.00 71.88 534 ALA A C 1
ATOM 4230 O O . ALA A 1 534 ? -35.670 -16.124 26.766 1.00 71.88 534 ALA A O 1
ATOM 4231 N N . ASP A 1 535 ? -34.423 -15.120 28.347 1.00 69.19 535 ASP A N 1
ATOM 4232 C CA . ASP A 1 535 ? -35.486 -15.025 29.356 1.00 69.19 535 ASP A CA 1
ATOM 4233 C C . ASP A 1 535 ? -36.571 -13.985 28.987 1.00 69.19 535 ASP A C 1
ATOM 4235 O O . ASP A 1 535 ? -37.730 -14.130 29.374 1.00 69.19 535 ASP A O 1
ATOM 4239 N N . ALA A 1 536 ? -36.232 -12.942 28.215 1.00 62.84 536 ALA A N 1
ATOM 4240 C CA . ALA A 1 536 ? -37.140 -11.836 27.879 1.00 62.84 536 ALA A CA 1
ATOM 4241 C C . ALA A 1 536 ? -37.964 -12.013 26.583 1.00 62.84 536 ALA A C 1
ATOM 4243 O O . ALA A 1 536 ? -38.775 -11.144 26.261 1.00 62.84 536 ALA A O 1
ATOM 4244 N N . GLY A 1 537 ? -37.788 -13.101 25.824 1.00 51.56 537 GLY A N 1
ATOM 4245 C CA . GLY A 1 537 ? -38.671 -13.512 24.718 1.00 51.56 537 GLY A CA 1
ATOM 4246 C C . GLY A 1 537 ? -38.732 -12.628 23.457 1.00 51.56 537 GLY A C 1
ATOM 4247 O O . GLY A 1 537 ? -39.138 -13.124 22.411 1.00 51.56 537 GLY A O 1
ATOM 4248 N N . SER A 1 538 ? -38.324 -11.357 23.486 1.00 44.56 538 SER A N 1
ATOM 4249 C CA . SER A 1 538 ? -38.055 -10.514 22.309 1.00 44.56 538 SER A CA 1
ATOM 4250 C C . SER A 1 538 ? -37.439 -9.186 22.748 1.00 44.56 538 SER A C 1
ATOM 4252 O O . SER A 1 538 ? -38.025 -8.453 23.536 1.00 44.56 538 SER A O 1
ATOM 4254 N N . THR A 1 539 ? -36.246 -8.899 22.221 1.00 44.38 539 THR A N 1
ATOM 4255 C CA . THR A 1 539 ? -35.581 -7.587 22.115 1.00 44.38 539 THR A CA 1
ATOM 4256 C C . THR A 1 539 ? -36.178 -6.435 22.933 1.00 44.38 539 THR A C 1
ATOM 4258 O O . THR A 1 539 ? -36.877 -5.569 22.403 1.00 44.38 539 THR A O 1
ATOM 4261 N N . SER A 1 540 ? -35.743 -6.311 24.188 1.00 43.50 540 SER A N 1
ATOM 4262 C CA . SER A 1 540 ? -35.425 -4.983 24.713 1.00 43.50 540 SER A CA 1
ATOM 4263 C C . SER A 1 540 ? -34.405 -4.398 23.736 1.00 43.50 540 SER A C 1
ATOM 4265 O O . SER A 1 540 ? -33.268 -4.867 23.701 1.00 43.50 540 SER A O 1
ATOM 4267 N N . GLN A 1 541 ? -34.822 -3.488 22.853 1.00 47.25 541 GLN A N 1
ATOM 4268 C CA . GLN A 1 541 ? -33.917 -2.810 21.928 1.00 47.25 541 GLN A CA 1
ATOM 4269 C C . GLN A 1 541 ? -32.873 -2.057 22.758 1.00 47.25 541 GLN A C 1
ATOM 4271 O O . GLN A 1 541 ? -33.100 -0.941 23.219 1.00 47.25 541 GLN A O 1
ATOM 4276 N N . LEU A 1 542 ? -31.737 -2.710 22.999 1.00 51.03 542 LEU A N 1
ATOM 4277 C CA . LEU A 1 542 ? -30.524 -2.075 23.479 1.00 51.03 542 LEU A CA 1
ATOM 4278 C C . LEU A 1 542 ? -30.090 -1.185 22.321 1.00 51.03 542 LEU A C 1
ATOM 4280 O O . LEU A 1 542 ? -29.594 -1.683 21.312 1.00 51.03 542 LEU A O 1
ATOM 4284 N N . SER A 1 543 ? -30.411 0.105 22.415 1.00 49.09 543 SER A N 1
ATOM 4285 C CA . SER A 1 543 ? -30.090 1.068 21.371 1.00 49.09 543 SER A CA 1
ATOM 4286 C C . SER A 1 543 ? -28.598 0.949 21.043 1.00 49.09 543 SER A C 1
ATOM 4288 O O . SER A 1 543 ? -27.783 1.057 21.968 1.00 49.09 543 SER A O 1
ATOM 4290 N N . PRO A 1 544 ? -28.217 0.700 19.774 1.00 49.62 544 PRO A N 1
ATOM 4291 C CA . PRO A 1 544 ? -26.836 0.917 19.374 1.00 49.62 544 PRO A CA 1
ATOM 4292 C C . PRO A 1 544 ? -26.491 2.359 19.756 1.00 49.62 544 PRO A C 1
ATOM 4294 O O . PRO A 1 544 ? -27.328 3.253 19.604 1.00 49.62 544 PRO A O 1
ATOM 4297 N N . GLY A 1 545 ? -25.301 2.577 20.322 1.00 50.03 545 GLY A N 1
ATOM 4298 C CA . GLY A 1 545 ? -24.829 3.940 20.565 1.00 50.03 545 GLY A CA 1
ATOM 4299 C C . GLY A 1 545 ? -24.848 4.743 19.259 1.00 50.03 545 GLY A C 1
ATOM 4300 O O . GLY A 1 545 ? -24.899 4.152 18.177 1.00 50.03 545 GLY A O 1
ATOM 4301 N N . ASP A 1 546 ? -24.779 6.071 19.353 1.00 46.16 546 ASP A N 1
ATOM 4302 C CA . ASP A 1 546 ? -24.899 7.000 18.211 1.00 46.16 546 ASP A CA 1
ATOM 4303 C C . ASP A 1 546 ? -23.966 6.673 17.010 1.00 46.16 546 ASP A C 1
ATOM 4305 O O . ASP A 1 546 ? -24.241 7.096 15.891 1.00 46.16 546 ASP A O 1
ATOM 4309 N N . ASP A 1 547 ? -22.916 5.858 17.206 1.00 46.91 547 ASP A N 1
ATOM 4310 C CA . ASP A 1 547 ? -21.942 5.401 16.195 1.00 46.91 547 ASP A CA 1
ATOM 4311 C C . ASP A 1 547 ? -22.270 4.058 15.492 1.00 46.91 547 ASP A C 1
ATOM 4313 O O . ASP A 1 547 ? -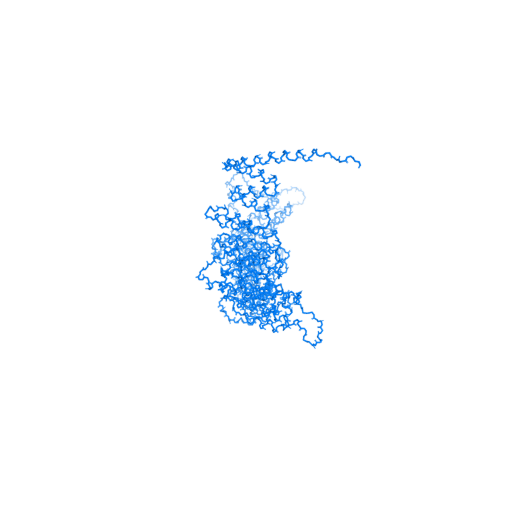21.465 3.547 14.706 1.00 46.91 547 ASP A O 1
ATOM 4317 N N . GLY A 1 548 ? -23.404 3.411 15.784 1.00 56.69 548 GLY A N 1
ATOM 4318 C CA . GLY A 1 548 ? -23.781 2.129 15.160 1.00 56.69 548 GLY A CA 1
ATOM 4319 C C . GLY A 1 548 ? -22.931 0.915 15.582 1.00 56.69 548 GLY A C 1
ATOM 4320 O O . GLY A 1 548 ? -23.116 -0.180 15.050 1.00 56.69 548 GLY A O 1
ATOM 4321 N N . ARG A 1 549 ? -22.015 1.076 16.549 1.00 62.34 549 ARG A N 1
ATOM 4322 C CA . ARG A 1 549 ? -21.257 -0.014 17.192 1.00 62.34 549 ARG A CA 1
ATOM 4323 C C . ARG A 1 549 ? -21.854 -0.353 18.555 1.00 62.34 549 ARG A C 1
ATOM 4325 O O . ARG A 1 549 ? -22.216 0.537 19.321 1.00 62.34 549 ARG A O 1
ATOM 4332 N N . LEU A 1 550 ? -21.916 -1.645 18.877 1.00 72.88 550 LEU A N 1
ATOM 4333 C CA . LEU A 1 550 ? -22.321 -2.093 20.208 1.00 72.88 550 LEU A CA 1
ATOM 4334 C C . LEU A 1 550 ? -21.274 -1.702 21.261 1.00 72.88 550 LEU A C 1
ATOM 4336 O O . LEU A 1 550 ? -20.078 -1.899 21.026 1.00 72.88 550 LEU A O 1
ATOM 4340 N N . PRO A 1 551 ? -21.696 -1.210 22.437 1.00 76.44 551 PRO A N 1
ATOM 4341 C CA . PRO A 1 551 ? -20.769 -0.891 23.507 1.00 76.44 551 PRO A CA 1
ATOM 4342 C C . PRO A 1 551 ? -20.141 -2.177 24.082 1.00 76.44 551 PRO A C 1
ATOM 4344 O O . PRO A 1 551 ? -20.825 -3.142 24.433 1.00 76.44 551 PRO A O 1
ATOM 4347 N N . THR A 1 552 ? -18.813 -2.192 24.189 1.00 83.19 552 THR A N 1
ATOM 4348 C CA . THR A 1 552 ? -17.991 -3.267 24.773 1.00 83.19 552 THR A CA 1
ATOM 4349 C C . THR A 1 552 ? -17.042 -2.673 25.818 1.00 83.19 552 THR A C 1
ATOM 4351 O O . THR A 1 552 ? -16.724 -1.480 25.799 1.00 83.19 552 THR A O 1
ATOM 4354 N N . LEU A 1 553 ? -16.555 -3.498 26.746 1.00 82.12 553 LEU A N 1
ATOM 4355 C CA . LEU A 1 553 ? -15.604 -3.074 27.779 1.00 82.12 553 LEU A CA 1
ATOM 4356 C C . LEU A 1 553 ? -14.219 -2.701 27.217 1.00 82.12 553 LEU A C 1
ATOM 4358 O O . LEU A 1 553 ? -13.430 -2.043 27.900 1.00 82.12 553 LEU A O 1
ATOM 4362 N N . PHE A 1 554 ? -13.937 -3.061 25.961 1.00 82.62 554 PHE A N 1
ATOM 4363 C CA . PHE A 1 554 ? -12.694 -2.720 25.266 1.00 82.62 554 PHE A CA 1
ATOM 4364 C C . PHE A 1 554 ? -12.630 -1.251 24.811 1.00 82.62 554 PHE A C 1
ATOM 4366 O O . PHE A 1 554 ? -11.557 -0.777 24.444 1.00 82.62 554 PHE A O 1
ATOM 4373 N N . GLY A 1 555 ? -13.749 -0.518 24.868 1.00 79.06 555 GLY A N 1
ATOM 4374 C CA . GLY A 1 555 ? -13.825 0.894 24.500 1.00 79.06 555 GLY A CA 1
ATOM 4375 C C . GLY A 1 555 ? -13.394 1.881 25.593 1.00 79.06 555 GLY A C 1
ATOM 4376 O O . GLY A 1 555 ? -12.831 1.527 26.633 1.00 79.06 555 GLY A O 1
ATOM 4377 N N . ASN A 1 556 ? -13.697 3.159 25.349 1.00 79.62 556 ASN A N 1
ATOM 4378 C CA . ASN A 1 556 ? -13.396 4.271 26.256 1.00 79.62 556 ASN A CA 1
ATOM 4379 C C . ASN A 1 556 ? -14.228 4.201 27.552 1.00 79.62 556 ASN A C 1
ATOM 4381 O O . ASN A 1 556 ? -15.257 3.532 27.608 1.00 79.62 556 ASN A O 1
ATOM 4385 N N . GLY A 1 557 ? -13.842 4.962 28.585 1.00 77.50 557 GLY A N 1
ATOM 4386 C CA . GLY A 1 557 ? -14.556 4.988 29.875 1.00 77.50 557 GLY A CA 1
ATOM 4387 C C . GLY A 1 557 ? -16.057 5.301 29.764 1.00 77.50 557 GLY A C 1
ATOM 4388 O O . GLY A 1 557 ? -16.857 4.770 30.529 1.00 77.50 557 GLY A O 1
ATOM 4389 N N . GLN A 1 558 ? -16.460 6.091 28.764 1.00 80.56 558 GLN A N 1
ATOM 4390 C CA . GLN A 1 558 ? -17.872 6.319 28.452 1.00 80.56 558 GLN A CA 1
ATOM 4391 C C . GLN A 1 558 ? -18.571 5.049 27.939 1.00 80.56 558 GLN A C 1
ATOM 4393 O O . GLN A 1 558 ? -19.611 4.685 28.475 1.00 80.56 558 GLN A O 1
ATOM 4398 N N . MET A 1 559 ? -17.970 4.345 26.977 1.00 82.31 559 MET A N 1
ATOM 4399 C CA . MET A 1 559 ? -18.491 3.091 26.421 1.00 82.31 559 MET A CA 1
ATOM 4400 C C . MET A 1 559 ? -18.582 2.005 27.500 1.00 82.31 559 MET A C 1
ATOM 4402 O O . MET A 1 559 ? -19.578 1.296 27.584 1.00 82.31 559 MET A O 1
ATOM 4406 N N . ARG A 1 560 ? -17.606 1.944 28.418 1.00 84.62 560 ARG A N 1
ATOM 4407 C CA . ARG A 1 560 ? -17.665 1.069 29.605 1.00 84.62 560 ARG A CA 1
ATOM 4408 C C . ARG A 1 560 ? -18.837 1.417 30.530 1.00 84.62 560 ARG A C 1
ATOM 4410 O O . ARG A 1 560 ? -19.511 0.520 31.030 1.00 84.62 560 ARG A O 1
ATOM 4417 N N . GLY A 1 561 ? -19.110 2.708 30.731 1.00 81.25 561 GLY A N 1
ATOM 4418 C CA . GLY A 1 561 ? -20.276 3.178 31.487 1.00 81.25 561 GLY A CA 1
ATOM 4419 C C . GLY A 1 561 ? -21.612 2.885 30.792 1.00 81.25 561 GLY A C 1
ATOM 4420 O O . GLY A 1 561 ? -22.605 2.591 31.459 1.00 81.25 561 GLY A O 1
ATOM 4421 N N . GLU A 1 562 ? -21.639 2.916 29.461 1.00 82.06 562 GLU A N 1
ATOM 4422 C CA . GLU A 1 562 ? -22.793 2.499 28.660 1.00 82.06 562 GLU A CA 1
ATOM 4423 C C . GLU A 1 562 ? -23.032 0.995 28.797 1.00 82.06 562 GLU A C 1
ATOM 4425 O O . GLU A 1 562 ? -24.157 0.611 29.098 1.00 82.06 562 GLU A O 1
ATOM 4430 N N . VAL A 1 563 ? -21.991 0.152 28.713 1.00 84.38 563 VAL A N 1
ATOM 4431 C CA . VAL A 1 563 ? -22.105 -1.293 29.000 1.00 84.38 563 VAL A CA 1
ATOM 4432 C C . VAL A 1 563 ? -22.693 -1.527 30.388 1.00 84.38 563 VAL A C 1
ATOM 4434 O O . VAL A 1 563 ? -23.651 -2.281 30.518 1.00 84.38 563 VAL A O 1
ATOM 4437 N N . ALA A 1 564 ? -22.170 -0.856 31.417 1.00 84.50 564 ALA A N 1
ATOM 4438 C CA . ALA A 1 564 ? -22.686 -0.971 32.780 1.00 84.50 564 ALA A CA 1
ATOM 4439 C C . ALA A 1 564 ? -24.173 -0.575 32.878 1.00 84.50 564 ALA A C 1
ATOM 4441 O O . ALA A 1 564 ? -24.961 -1.250 33.537 1.00 84.50 564 ALA A O 1
ATOM 4442 N N . THR A 1 565 ? -24.581 0.477 32.163 1.00 83.19 565 THR A N 1
ATOM 4443 C CA . THR A 1 565 ? -25.992 0.885 32.075 1.00 83.19 565 THR A CA 1
ATOM 4444 C C . THR A 1 565 ? -26.834 -0.194 31.389 1.00 83.19 565 THR A C 1
ATOM 4446 O O . THR A 1 565 ? -27.896 -0.550 31.890 1.00 83.19 565 THR A O 1
ATOM 4449 N N . GLN A 1 566 ? -26.352 -0.768 30.281 1.00 81.56 566 GLN A N 1
ATOM 4450 C CA . GLN A 1 566 ? -27.059 -1.838 29.577 1.00 81.56 566 GLN A CA 1
ATOM 4451 C C . GLN A 1 566 ? -27.190 -3.105 30.434 1.00 81.56 566 GLN A C 1
ATOM 4453 O O . GLN A 1 566 ? -28.249 -3.725 30.428 1.00 81.56 566 GLN A O 1
ATOM 4458 N N . VAL A 1 567 ? -26.167 -3.463 31.222 1.00 83.38 567 VAL A N 1
ATOM 4459 C CA . VAL A 1 567 ? -26.204 -4.592 32.179 1.00 83.38 567 VAL A CA 1
ATOM 4460 C C . VAL A 1 567 ? -27.330 -4.445 33.194 1.00 83.38 567 VAL A C 1
ATOM 4462 O O . VAL A 1 567 ? -28.054 -5.411 33.432 1.00 83.38 567 VAL A O 1
ATOM 4465 N N . LEU A 1 568 ? -27.544 -3.245 33.729 1.00 81.50 568 LEU A N 1
ATOM 4466 C CA . LEU A 1 568 ? -28.647 -2.992 34.660 1.00 81.50 568 LEU A CA 1
ATOM 4467 C C . LEU A 1 568 ? -30.029 -3.035 33.990 1.00 81.50 568 LEU A C 1
ATOM 4469 O O . LEU A 1 568 ? -31.014 -3.350 34.654 1.00 81.50 568 LEU A O 1
ATOM 4473 N N . LEU A 1 569 ? -30.114 -2.720 32.695 1.00 78.19 569 LEU A N 1
ATOM 4474 C CA . LEU A 1 569 ? -31.373 -2.689 31.941 1.00 78.19 569 LEU A CA 1
ATOM 4475 C C . LEU A 1 569 ? -31.768 -4.047 31.349 1.00 78.19 569 LEU A C 1
ATOM 4477 O O . LEU A 1 569 ? -32.948 -4.269 31.079 1.00 78.19 569 LEU A O 1
ATOM 4481 N N . ALA A 1 570 ? -30.799 -4.935 31.117 1.00 75.69 570 ALA A N 1
ATOM 4482 C CA . ALA A 1 570 ? -31.034 -6.222 30.471 1.00 75.69 570 ALA A CA 1
ATOM 4483 C C . ALA A 1 570 ? -31.725 -7.243 31.389 1.00 75.69 570 ALA A C 1
ATOM 4485 O O . ALA A 1 570 ? -32.512 -8.051 30.902 1.00 75.69 570 ALA A O 1
ATOM 4486 N N . GLY A 1 571 ? -31.450 -7.209 32.697 1.00 70.31 571 GLY A N 1
ATOM 4487 C CA . GLY A 1 571 ? -32.003 -8.162 33.665 1.00 70.31 571 GLY A CA 1
ATOM 4488 C C . GLY A 1 571 ? -33.522 -8.064 33.850 1.00 70.31 571 GLY A C 1
ATOM 4489 O O . GLY A 1 571 ? -34.121 -6.995 33.716 1.00 70.31 571 GLY A O 1
ATOM 4490 N N . THR A 1 572 ? -34.152 -9.182 34.228 1.00 68.31 572 THR A N 1
ATOM 4491 C CA . THR A 1 572 ? -35.554 -9.222 34.689 1.00 68.31 572 THR A CA 1
ATOM 4492 C C . THR A 1 572 ? -35.749 -8.406 35.969 1.00 68.31 572 THR A C 1
ATOM 4494 O O . THR A 1 572 ? -36.764 -7.723 36.142 1.00 68.31 572 THR A O 1
ATOM 4497 N N . SER A 1 573 ? -34.735 -8.424 36.835 1.00 75.50 573 SER A N 1
ATOM 4498 C CA . SER A 1 573 ? -34.575 -7.562 38.000 1.00 75.50 573 SER A CA 1
ATOM 4499 C C . SER A 1 573 ? -33.263 -6.789 37.883 1.00 75.50 573 SER A C 1
ATOM 4501 O O . SER A 1 573 ? -32.274 -7.300 37.357 1.00 75.50 573 SER A O 1
ATOM 4503 N N . ILE A 1 574 ? -33.216 -5.572 38.432 1.00 76.50 574 ILE A N 1
ATOM 4504 C CA . ILE A 1 574 ? -31.960 -4.807 38.511 1.00 76.50 574 ILE A CA 1
ATOM 4505 C C . ILE A 1 574 ? -30.920 -5.552 39.354 1.00 76.50 574 ILE A C 1
ATOM 4507 O O . ILE A 1 574 ? -29.726 -5.470 39.068 1.00 76.50 574 ILE A O 1
ATOM 4511 N N . GLN A 1 575 ? -31.370 -6.321 40.350 1.00 76.44 575 GLN A N 1
ATOM 4512 C CA . GLN A 1 575 ? -30.505 -7.087 41.247 1.00 76.44 575 GLN A CA 1
ATOM 4513 C C . GLN A 1 575 ? -29.595 -8.066 40.484 1.00 76.44 575 GLN A C 1
ATOM 4515 O O . GLN A 1 575 ? -28.444 -8.255 40.876 1.00 76.44 575 GLN A O 1
ATOM 4520 N N . ASP A 1 576 ? -30.086 -8.636 39.377 1.00 76.94 576 ASP A N 1
ATOM 4521 C CA . ASP A 1 576 ? -29.385 -9.667 38.604 1.00 76.94 576 ASP A CA 1
ATOM 4522 C C . ASP A 1 576 ? -28.120 -9.109 37.928 1.00 76.94 576 ASP A C 1
ATOM 4524 O O . ASP A 1 576 ? -27.087 -9.775 37.880 1.00 76.94 576 ASP A O 1
ATOM 4528 N N . GLY A 1 577 ? -28.182 -7.862 37.444 1.00 79.25 577 GLY A N 1
ATOM 4529 C CA . GLY A 1 577 ? -27.065 -7.161 36.795 1.00 79.25 577 GLY A CA 1
ATOM 4530 C C . GLY A 1 577 ? -26.255 -6.261 37.735 1.00 79.25 577 GLY A C 1
ATOM 4531 O O . GLY A 1 577 ? -25.215 -5.722 37.341 1.00 79.25 577 GLY A O 1
ATOM 4532 N N . PHE A 1 578 ? -26.704 -6.075 38.979 1.00 83.69 578 PHE A N 1
ATOM 4533 C CA . PHE A 1 578 ? -26.127 -5.097 39.901 1.00 83.69 578 PHE A CA 1
ATOM 4534 C C . PHE A 1 578 ? -24.713 -5.476 40.355 1.00 83.69 578 PHE A C 1
ATOM 4536 O O . PHE A 1 578 ? -23.804 -4.652 40.294 1.00 83.69 578 PHE A O 1
ATOM 4543 N N . THR A 1 579 ? -24.483 -6.740 40.717 1.00 84.62 579 THR A N 1
ATOM 4544 C CA . THR A 1 579 ? -23.160 -7.228 41.157 1.00 84.62 579 THR A CA 1
ATOM 4545 C C . THR A 1 579 ? -22.103 -7.135 40.054 1.00 84.62 579 THR A C 1
ATOM 4547 O O . THR A 1 579 ? -20.9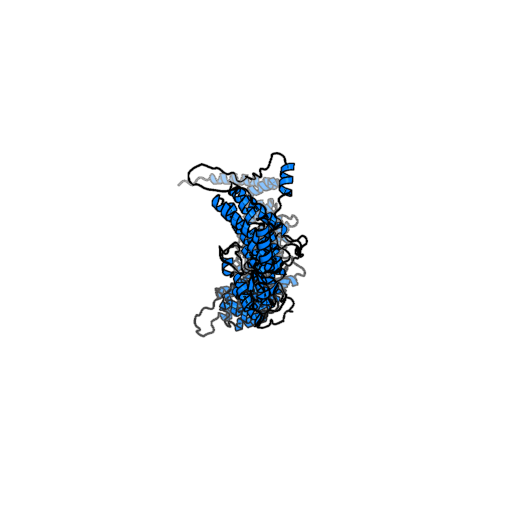56 -6.763 40.309 1.00 84.62 579 THR A O 1
ATOM 4550 N N . LEU A 1 580 ? -22.488 -7.440 38.812 1.00 84.81 580 LEU A N 1
ATOM 4551 C CA . LEU A 1 580 ? -21.633 -7.312 37.633 1.00 84.81 580 LEU A CA 1
ATOM 4552 C C . LEU A 1 580 ? -21.318 -5.839 37.342 1.00 84.81 580 LEU A C 1
ATOM 4554 O O . LEU A 1 580 ? -20.171 -5.489 37.075 1.00 84.81 580 LEU A O 1
ATOM 4558 N N . THR A 1 581 ? -22.312 -4.963 37.481 1.00 84.94 581 THR A N 1
ATOM 4559 C CA . THR A 1 581 ? -22.141 -3.515 37.311 1.00 84.94 581 THR A CA 1
ATOM 4560 C C . THR A 1 581 ? -21.220 -2.918 38.375 1.00 84.94 581 THR A C 1
ATOM 4562 O O . THR A 1 581 ? -20.331 -2.139 38.036 1.00 84.94 581 THR A O 1
ATOM 4565 N N . CYS A 1 582 ? -21.354 -3.316 39.644 1.00 83.25 582 CYS A N 1
ATOM 4566 C CA . CYS A 1 582 ? -20.451 -2.877 40.710 1.00 83.25 582 CYS A CA 1
ATOM 4567 C C . CYS A 1 582 ? -18.999 -3.291 40.443 1.00 83.25 582 CYS A C 1
ATOM 4569 O O . CYS A 1 582 ? -18.107 -2.463 40.619 1.00 83.25 582 CYS A O 1
ATOM 4571 N N . ARG A 1 583 ? -18.764 -4.521 39.959 1.00 85.00 583 ARG A N 1
ATOM 4572 C CA . ARG A 1 583 ? -17.423 -4.972 39.550 1.00 85.00 583 ARG A CA 1
ATOM 4573 C C . ARG A 1 583 ? -16.851 -4.113 38.423 1.00 85.00 583 ARG A C 1
ATOM 4575 O O . ARG A 1 583 ? -15.754 -3.595 38.566 1.00 85.00 583 ARG A O 1
ATOM 4582 N N . ILE A 1 584 ? -17.623 -3.853 37.363 1.00 85.12 584 ILE A N 1
ATOM 4583 C CA . ILE A 1 584 ? -17.193 -2.973 36.255 1.00 85.12 584 ILE A CA 1
ATOM 4584 C C . ILE A 1 584 ? -16.843 -1.563 36.765 1.00 85.12 584 ILE A C 1
ATOM 4586 O O . ILE A 1 584 ? -15.851 -0.971 36.340 1.00 85.12 584 ILE A O 1
ATOM 4590 N N . ILE A 1 585 ? -17.648 -1.010 37.676 1.00 84.81 585 ILE A N 1
ATOM 4591 C CA . ILE A 1 585 ? -17.412 0.321 38.248 1.00 84.81 585 ILE A CA 1
ATOM 4592 C C . ILE A 1 585 ? -16.118 0.349 39.071 1.00 84.81 585 ILE A C 1
ATOM 4594 O O . ILE A 1 585 ? -15.351 1.302 38.937 1.00 84.81 585 ILE A O 1
ATOM 4598 N N . GLN A 1 586 ? -15.871 -0.677 39.890 1.00 85.00 586 GLN A N 1
ATOM 4599 C CA . GLN A 1 586 ? -14.677 -0.786 40.733 1.00 85.00 586 GLN A CA 1
ATOM 4600 C C . GLN A 1 586 ? -13.409 -1.028 39.904 1.00 85.00 586 GLN A C 1
ATOM 4602 O O . GLN A 1 586 ? -12.438 -0.290 40.061 1.00 85.00 586 GLN A O 1
ATOM 4607 N N . ASP A 1 587 ? -13.440 -1.988 38.978 1.00 84.06 587 ASP A N 1
ATOM 4608 C CA . ASP A 1 587 ? -12.276 -2.400 38.182 1.00 84.06 587 ASP A CA 1
ATOM 4609 C C . ASP A 1 587 ? -11.767 -1.280 37.261 1.00 84.06 587 ASP A C 1
ATOM 4611 O O . ASP A 1 587 ? -10.564 -1.156 37.026 1.00 84.06 587 ASP A O 1
ATOM 4615 N N . TYR A 1 588 ? -12.668 -0.432 36.750 1.00 82.56 588 TYR A N 1
ATOM 4616 C CA . TYR A 1 588 ? -12.320 0.673 35.847 1.00 82.56 588 TYR A CA 1
ATOM 4617 C C . TYR A 1 588 ? -12.421 2.062 36.479 1.00 82.56 588 TYR A C 1
ATOM 4619 O O . TYR A 1 588 ? -12.267 3.054 35.762 1.00 82.56 588 TYR A O 1
ATOM 4627 N N . ASN A 1 589 ? -12.680 2.147 37.788 1.00 83.19 589 ASN A N 1
ATOM 4628 C CA . ASN A 1 589 ? -12.852 3.399 38.528 1.00 83.19 589 ASN A CA 1
ATOM 4629 C C . ASN A 1 589 ? -13.816 4.383 37.828 1.00 83.19 589 ASN A C 1
ATOM 4631 O O . ASN A 1 589 ? -13.504 5.556 37.599 1.00 83.19 589 ASN A O 1
ATOM 4635 N N . LEU A 1 590 ? -14.981 3.882 37.409 1.00 84.00 590 LEU A N 1
ATOM 4636 C CA . LEU A 1 590 ? -15.974 4.688 36.698 1.00 84.00 590 LEU A CA 1
ATOM 4637 C C . LEU A 1 590 ? -16.760 5.575 37.676 1.00 84.00 590 LEU A C 1
ATOM 4639 O O . LEU A 1 590 ? -17.032 5.163 38.805 1.00 84.00 590 LEU A O 1
ATOM 4643 N N . PRO A 1 591 ? -17.216 6.770 37.252 1.00 83.19 591 PRO A N 1
ATOM 4644 C CA . PRO A 1 591 ? -18.071 7.611 38.081 1.00 83.19 591 PRO A CA 1
ATOM 4645 C C . PRO A 1 591 ? -19.441 6.944 38.286 1.00 83.19 591 PRO A C 1
ATOM 4647 O O . PRO A 1 591 ? -20.338 7.070 37.447 1.00 83.19 591 PRO A O 1
ATOM 4650 N N . ALA A 1 592 ? -19.605 6.258 39.422 1.00 80.88 592 ALA A N 1
ATOM 4651 C CA . ALA A 1 592 ? -20.804 5.491 39.773 1.00 80.88 592 ALA A CA 1
ATOM 4652 C C . ALA A 1 592 ? -22.094 6.319 39.640 1.00 80.88 592 ALA A C 1
ATOM 4654 O O . ALA A 1 592 ? -23.076 5.861 39.056 1.00 80.88 592 ALA A O 1
ATOM 4655 N N . ALA A 1 593 ? -22.059 7.582 40.083 1.00 79.50 593 ALA A N 1
ATOM 4656 C CA . ALA A 1 593 ? -23.180 8.514 39.971 1.00 79.50 593 ALA A CA 1
ATOM 4657 C C . ALA A 1 593 ? -23.675 8.666 38.523 1.00 79.50 593 ALA A C 1
ATOM 4659 O O . ALA A 1 593 ? -24.874 8.612 38.267 1.00 79.50 593 ALA A O 1
ATOM 4660 N N . ARG A 1 594 ? -22.764 8.775 37.547 1.00 81.94 594 ARG A N 1
ATOM 4661 C CA . ARG A 1 594 ? -23.127 8.950 36.133 1.00 81.94 594 ARG A CA 1
ATOM 4662 C C . ARG A 1 594 ? -23.794 7.701 35.555 1.00 81.94 594 ARG A C 1
ATOM 4664 O O . ARG A 1 594 ? -24.767 7.831 34.817 1.00 81.94 594 ARG A O 1
ATOM 4671 N N . VAL A 1 595 ? -23.301 6.511 35.905 1.00 82.81 595 VAL A N 1
ATOM 4672 C CA . VAL A 1 595 ? -23.879 5.229 35.462 1.00 82.81 595 VAL A CA 1
ATOM 4673 C C . VAL A 1 595 ? -25.293 5.064 36.020 1.00 82.81 595 VAL A C 1
ATOM 4675 O O . VAL A 1 595 ? -26.230 4.791 35.267 1.00 82.81 595 VAL A O 1
ATOM 4678 N N . TYR A 1 596 ? -25.487 5.314 37.317 1.00 84.50 596 TYR A N 1
ATOM 4679 C CA . TYR A 1 596 ? -26.804 5.195 37.942 1.00 84.50 596 TYR A CA 1
ATOM 4680 C C . TYR A 1 596 ? -27.792 6.264 37.463 1.00 84.50 596 TYR A C 1
ATOM 4682 O O . TYR A 1 596 ? -28.953 5.940 37.223 1.00 84.50 596 TYR A O 1
ATOM 4690 N N . ILE A 1 597 ? -27.350 7.508 37.234 1.00 82.06 597 ILE A N 1
ATOM 4691 C CA . ILE A 1 597 ? -28.193 8.561 36.642 1.00 82.06 597 ILE A CA 1
ATOM 4692 C C . ILE A 1 597 ? -28.631 8.166 35.228 1.00 82.06 597 ILE A C 1
ATOM 4694 O O . ILE A 1 597 ? -29.810 8.287 34.898 1.00 82.06 597 ILE A O 1
ATOM 4698 N N . ASN A 1 598 ? -27.716 7.671 34.390 1.00 81.56 598 ASN A N 1
ATOM 4699 C CA . ASN A 1 598 ? -28.048 7.226 33.034 1.00 81.56 598 ASN A CA 1
ATOM 4700 C C . ASN A 1 598 ? -29.020 6.040 33.040 1.00 81.56 598 ASN A C 1
ATOM 4702 O O . ASN A 1 598 ? -29.981 6.036 32.271 1.00 81.56 598 ASN A O 1
ATOM 4706 N N . THR A 1 599 ? -28.819 5.088 33.953 1.00 82.75 599 THR A N 1
ATOM 4707 C CA . THR A 1 599 ? -29.729 3.952 34.157 1.00 82.75 599 THR A CA 1
ATOM 4708 C C . THR A 1 599 ? -31.111 4.426 34.596 1.00 82.75 599 THR A C 1
ATOM 4710 O O . THR A 1 599 ? -32.113 4.034 34.004 1.00 82.75 599 THR A O 1
ATOM 4713 N N . GLY A 1 600 ? -31.180 5.335 35.573 1.00 82.38 600 GLY A N 1
ATOM 4714 C CA . GLY A 1 600 ? -32.431 5.944 36.022 1.00 82.38 600 GLY A CA 1
ATOM 4715 C C . GLY A 1 600 ? -33.165 6.656 34.886 1.00 82.38 600 GLY A C 1
ATOM 4716 O O . GLY A 1 600 ? -34.355 6.429 34.685 1.00 82.38 600 GLY A O 1
ATOM 4717 N N . ARG A 1 601 ? -32.449 7.439 34.066 1.00 82.69 601 ARG A N 1
ATOM 4718 C CA . ARG A 1 601 ? -33.023 8.090 32.877 1.00 82.69 601 ARG A CA 1
ATOM 4719 C C . ARG A 1 601 ? -33.573 7.083 31.867 1.00 82.69 601 ARG A C 1
ATOM 4721 O O . ARG A 1 601 ? -34.649 7.307 31.321 1.00 82.69 601 ARG A O 1
ATOM 4728 N N . ALA A 1 602 ? -32.855 5.992 31.609 1.00 80.88 602 ALA A N 1
ATOM 4729 C CA . ALA A 1 602 ? -33.298 4.955 30.681 1.00 80.88 602 ALA A CA 1
ATOM 4730 C C . ALA A 1 602 ? -34.545 4.212 31.195 1.00 80.88 602 ALA A C 1
ATOM 4732 O O . ALA A 1 602 ? -35.508 4.051 30.448 1.00 80.88 602 ALA A O 1
ATOM 4733 N N . LEU A 1 603 ? -34.580 3.852 32.482 1.00 81.62 603 LEU A N 1
ATOM 4734 C CA . LEU A 1 603 ? -35.753 3.244 33.120 1.00 81.62 603 LEU A CA 1
ATOM 4735 C C . LEU A 1 603 ? -36.960 4.188 33.144 1.00 81.62 603 LEU A C 1
ATOM 4737 O O . LEU A 1 603 ? -38.090 3.745 32.940 1.00 81.62 603 LEU A O 1
ATOM 4741 N N . ALA A 1 604 ? -36.722 5.485 33.362 1.00 80.00 604 ALA A N 1
ATOM 4742 C CA . ALA A 1 604 ? -37.756 6.513 33.336 1.00 80.00 604 ALA A CA 1
ATOM 4743 C C . ALA A 1 604 ? -38.398 6.641 31.945 1.00 80.00 604 ALA A C 1
ATOM 4745 O O . ALA A 1 604 ? -39.618 6.723 31.859 1.00 80.00 604 ALA A O 1
ATOM 4746 N N . ARG A 1 605 ? -37.603 6.569 30.865 1.00 80.94 605 ARG A N 1
ATOM 4747 C CA . ARG A 1 605 ? -38.111 6.544 29.476 1.00 80.94 605 ARG A CA 1
ATOM 4748 C C . ARG A 1 605 ? -38.925 5.291 29.149 1.00 80.94 605 ARG A C 1
ATOM 4750 O O . ARG A 1 605 ? -39.794 5.343 28.292 1.00 80.94 605 ARG A O 1
ATOM 4757 N N . GLN A 1 606 ? -38.642 4.171 29.815 1.00 77.06 606 GLN A N 1
ATOM 4758 C CA . GLN A 1 606 ? -39.387 2.915 29.659 1.00 77.06 606 GLN A CA 1
ATOM 4759 C C . GLN A 1 606 ? -40.562 2.781 30.649 1.00 77.06 606 GLN A C 1
ATOM 4761 O O . GLN A 1 606 ? -41.193 1.727 30.700 1.00 77.06 606 GLN A O 1
ATOM 4766 N N . TYR A 1 607 ? -40.836 3.808 31.465 1.00 75.62 607 TYR A N 1
ATOM 4767 C CA . TYR A 1 607 ? -41.870 3.830 32.512 1.00 75.62 607 TYR A CA 1
ATOM 4768 C C . TYR A 1 607 ? -41.812 2.647 33.509 1.00 75.62 607 TYR A C 1
ATOM 4770 O O . TYR A 1 607 ? -42.824 2.244 34.087 1.00 75.62 607 TYR A O 1
ATOM 4778 N N . ARG A 1 608 ? -40.620 2.085 33.767 1.00 77.62 608 ARG A N 1
ATOM 4779 C CA . ARG A 1 608 ? -40.417 0.946 34.688 1.00 77.62 608 ARG A CA 1
ATOM 4780 C C . ARG A 1 608 ? -40.160 1.403 36.134 1.00 77.62 608 ARG A C 1
ATOM 4782 O O . ARG A 1 608 ? -39.038 1.363 36.634 1.00 77.62 608 ARG A O 1
ATOM 4789 N N . TYR A 1 609 ? -41.209 1.836 36.837 1.00 75.88 609 TYR A N 1
ATOM 4790 C CA . TYR A 1 609 ? -41.096 2.447 38.177 1.00 75.88 609 TYR A CA 1
ATOM 4791 C C . TYR A 1 609 ? -40.620 1.507 39.292 1.00 75.88 609 TYR A C 1
ATOM 4793 O O . TYR A 1 609 ? -39.882 1.935 40.181 1.00 75.88 609 TYR A O 1
ATOM 4801 N N . GLN A 1 610 ? -41.030 0.236 39.256 1.00 78.12 610 GLN A N 1
ATOM 4802 C CA . GLN A 1 610 ? -40.613 -0.759 40.252 1.00 78.12 610 GLN A CA 1
ATOM 4803 C C . GLN A 1 610 ? -39.098 -0.984 40.198 1.00 78.12 610 GLN A C 1
ATOM 4805 O O . GLN A 1 610 ? -38.436 -1.008 41.234 1.00 78.12 610 GLN A O 1
ATOM 4810 N N . HIS A 1 611 ? -38.543 -1.034 38.987 1.00 78.69 611 HIS A N 1
ATOM 4811 C CA . HIS A 1 611 ? -37.107 -1.116 38.750 1.00 78.69 611 HIS A CA 1
ATOM 4812 C C . HIS A 1 611 ? -36.387 0.143 39.257 1.00 78.69 611 HIS A C 1
ATOM 4814 O O . HIS A 1 611 ? -35.388 0.018 39.950 1.00 78.69 611 HIS A O 1
ATOM 4820 N N . ILE A 1 612 ? -36.917 1.358 39.062 1.00 80.62 612 ILE A N 1
ATOM 4821 C CA . ILE A 1 612 ? -36.305 2.582 39.633 1.00 80.62 612 ILE A CA 1
ATOM 4822 C C . ILE A 1 612 ? -36.226 2.513 41.169 1.00 80.62 612 ILE A C 1
ATOM 4824 O O . ILE A 1 612 ? -35.200 2.861 41.752 1.00 80.62 612 ILE A O 1
ATOM 4828 N N . GLN A 1 613 ? -37.280 2.039 41.839 1.00 79.62 613 GLN A N 1
ATOM 4829 C CA . GLN A 1 613 ? -37.264 1.877 43.298 1.00 79.62 613 GLN A CA 1
ATOM 4830 C C . GLN A 1 613 ? -36.272 0.804 43.757 1.00 79.62 613 GLN A C 1
ATOM 4832 O O . GLN A 1 613 ? -35.617 0.986 44.782 1.00 79.62 613 GLN A O 1
ATOM 4837 N N . GLN A 1 614 ? -36.138 -0.290 43.003 1.00 80.50 614 GLN A N 1
ATOM 4838 C CA . GLN A 1 614 ? -35.122 -1.310 43.257 1.00 80.50 614 GLN A CA 1
ATOM 4839 C C . GLN A 1 614 ? -33.713 -0.737 43.086 1.00 80.50 614 GLN A C 1
ATOM 4841 O O . GLN A 1 614 ? -32.912 -0.891 43.998 1.00 80.50 614 GLN A O 1
ATOM 4846 N N . LEU A 1 615 ? -33.435 0.011 42.009 1.00 81.62 615 LEU A N 1
ATOM 4847 C CA . LEU A 1 615 ? -32.140 0.666 41.792 1.00 81.62 615 LEU A CA 1
ATOM 4848 C C . LEU A 1 615 ? -31.753 1.535 42.989 1.00 81.62 615 LEU A C 1
ATOM 4850 O O . LEU A 1 615 ? -30.635 1.439 43.477 1.00 81.62 615 LEU A O 1
ATOM 4854 N N . LEU A 1 616 ? -32.682 2.358 43.482 1.00 78.50 616 LEU A N 1
ATOM 4855 C CA . LEU A 1 616 ? -32.429 3.246 44.618 1.00 78.50 616 LEU A CA 1
ATOM 4856 C C . LEU A 1 616 ? -32.130 2.473 45.911 1.00 78.50 616 LEU A C 1
ATOM 4858 O O . LEU A 1 616 ? -31.275 2.909 46.678 1.00 78.50 616 LEU A O 1
ATOM 4862 N N . ARG A 1 617 ? -32.784 1.324 46.135 1.00 79.75 617 ARG A N 1
ATOM 4863 C CA . ARG A 1 617 ? -32.481 0.433 47.270 1.00 79.75 617 ARG A CA 1
ATOM 4864 C C . ARG A 1 617 ? -31.101 -0.210 47.122 1.00 79.75 617 ARG A C 1
ATOM 4866 O O . ARG A 1 617 ? -30.279 -0.100 48.022 1.00 79.75 617 ARG A O 1
ATOM 4873 N N . CYS A 1 618 ? -30.801 -0.787 45.958 1.00 78.75 618 CYS A N 1
ATOM 4874 C CA . CYS A 1 618 ? -29.495 -1.395 45.697 1.00 78.75 618 CYS A CA 1
ATOM 4875 C C . CYS A 1 618 ? -28.360 -0.366 45.840 1.00 78.75 618 CYS A C 1
ATOM 4877 O O . CYS A 1 618 ? -27.317 -0.649 46.423 1.00 78.75 618 CYS A O 1
ATOM 4879 N N . VAL A 1 619 ? -28.573 0.858 45.349 1.00 77.19 619 VAL A N 1
ATOM 4880 C CA . VAL A 1 619 ? -27.612 1.959 45.472 1.00 77.19 619 VAL A CA 1
ATOM 4881 C C . VAL A 1 619 ? -27.415 2.363 46.935 1.00 77.19 619 VAL A C 1
ATOM 4883 O O . VAL A 1 619 ? -26.268 2.542 47.345 1.00 77.19 619 VAL A O 1
ATOM 4886 N N . SER A 1 620 ? -28.483 2.449 47.741 1.00 73.31 620 SER A N 1
ATOM 4887 C CA . SER A 1 620 ? -28.351 2.768 49.169 1.00 73.31 620 SER A CA 1
ATOM 4888 C C . SER A 1 620 ? -27.598 1.698 49.957 1.00 73.31 620 SER A C 1
ATOM 4890 O O . SER A 1 620 ? -26.840 2.044 50.860 1.00 73.31 620 SER A O 1
ATOM 4892 N N . ASP A 1 621 ? -27.746 0.428 49.582 1.00 73.81 621 ASP A N 1
ATOM 4893 C CA . ASP A 1 621 ? -27.119 -0.696 50.286 1.00 73.81 621 ASP A CA 1
ATOM 4894 C C . ASP A 1 621 ? -25.605 -0.779 50.030 1.00 73.81 621 ASP A C 1
ATOM 4896 O O . ASP A 1 621 ? -24.854 -1.283 50.861 1.00 73.81 621 ASP A O 1
ATOM 4900 N N . THR A 1 622 ? -25.126 -0.246 48.901 1.00 69.06 622 THR A N 1
ATOM 4901 C CA . THR A 1 622 ? -23.692 -0.277 48.561 1.00 69.06 622 THR A CA 1
ATOM 4902 C C . THR A 1 622 ? -22.829 0.744 49.293 1.00 69.06 622 THR A C 1
ATOM 4904 O O . THR A 1 622 ? -21.606 0.624 49.255 1.00 69.06 622 THR A O 1
ATOM 4907 N N . GLY A 1 623 ? -23.417 1.782 49.899 1.00 63.78 623 GLY A N 1
ATOM 4908 C CA . GLY A 1 623 ? -22.679 2.852 50.591 1.00 63.78 623 GLY A CA 1
ATOM 4909 C C . GLY A 1 623 ? -21.719 3.680 49.714 1.00 63.78 623 GLY A C 1
ATOM 4910 O O . GLY A 1 623 ? -21.095 4.617 50.201 1.00 63.78 623 GLY A O 1
ATOM 4911 N N . LEU A 1 624 ? -21.610 3.371 48.417 1.00 58.75 624 LEU A N 1
ATOM 4912 C CA . LEU A 1 624 ? -20.708 3.999 47.441 1.00 58.75 624 LEU A CA 1
ATOM 4913 C C . LEU A 1 624 ? -21.212 5.362 46.936 1.00 58.75 624 LEU A C 1
ATOM 4915 O O . LEU A 1 624 ? -20.517 6.048 46.187 1.00 58.75 624 LEU A O 1
ATOM 4919 N N . VAL A 1 625 ? -22.434 5.750 47.304 1.00 61.94 625 VAL A N 1
ATOM 4920 C CA . VAL A 1 625 ? -23.162 6.874 46.712 1.00 61.94 625 VAL A CA 1
ATOM 4921 C C . VAL A 1 625 ? -23.651 7.810 47.815 1.00 61.94 625 VAL A C 1
ATOM 4923 O O . VAL A 1 625 ? -24.338 7.393 48.742 1.00 61.94 625 VAL A O 1
ATOM 4926 N N . THR A 1 626 ? -23.281 9.089 47.718 1.00 67.38 626 THR A N 1
ATOM 4927 C CA . THR A 1 626 ? -23.680 10.122 48.689 1.00 67.38 626 THR A CA 1
ATOM 4928 C C . THR A 1 626 ? -25.171 10.451 48.577 1.00 67.38 626 THR A C 1
ATOM 4930 O O . THR A 1 626 ? -25.762 10.315 47.504 1.00 67.38 626 THR A O 1
ATOM 4933 N N . ASP A 1 627 ? -25.768 10.984 49.648 1.00 66.56 627 ASP A N 1
ATOM 4934 C CA . ASP A 1 627 ? -27.166 11.459 49.658 1.00 66.56 627 ASP A CA 1
ATOM 4935 C C . ASP A 1 627 ? -27.488 12.423 48.503 1.00 66.56 627 ASP A C 1
ATOM 4937 O O . ASP A 1 627 ? -28.604 12.440 47.986 1.00 66.56 627 ASP A O 1
ATOM 4941 N N . LYS A 1 628 ? -26.489 13.186 48.040 1.00 68.12 628 LYS A N 1
ATOM 4942 C CA . LYS A 1 628 ? -26.607 14.082 46.881 1.00 68.12 628 LYS A CA 1
ATOM 4943 C C . LYS A 1 628 ? -26.850 13.323 45.576 1.00 68.12 628 LYS A C 1
ATOM 4945 O O . LYS A 1 628 ? -27.693 13.722 44.784 1.00 68.12 628 LYS A O 1
ATOM 4950 N N . CYS A 1 629 ? -26.148 12.216 45.361 1.00 70.94 629 CYS A N 1
ATOM 4951 C CA . CYS A 1 629 ? -26.285 11.407 44.153 1.00 70.94 629 CYS A CA 1
ATOM 4952 C C . CYS A 1 629 ? -27.622 10.642 44.121 1.00 70.94 629 CYS A C 1
ATOM 4954 O O . CYS A 1 629 ? -28.216 10.507 43.054 1.00 70.94 629 CYS A O 1
ATOM 4956 N N . HIS A 1 630 ? -28.122 10.187 45.279 1.00 75.31 630 HIS A N 1
ATOM 4957 C CA . HIS A 1 630 ? -29.473 9.610 45.402 1.00 75.31 630 HIS A CA 1
ATOM 4958 C C . HIS A 1 630 ? -30.537 10.602 44.918 1.00 75.31 630 HIS A C 1
ATOM 4960 O O . HIS A 1 630 ? -31.388 10.263 44.092 1.00 75.31 630 HIS A O 1
ATOM 4966 N N . ASP A 1 631 ? -30.428 11.856 45.358 1.00 78.62 631 ASP A N 1
ATOM 4967 C CA . ASP A 1 631 ? -31.332 12.922 44.934 1.00 78.62 631 ASP A CA 1
ATOM 4968 C C . ASP A 1 631 ? -31.165 13.297 43.452 1.00 78.62 631 ASP A C 1
ATOM 4970 O O . ASP A 1 631 ? -32.159 13.539 42.767 1.00 78.62 631 ASP A O 1
ATOM 4974 N N . GLU A 1 632 ? -29.940 13.308 42.920 1.00 78.75 632 GLU A N 1
ATOM 4975 C CA . GLU A 1 632 ? -29.676 13.587 41.501 1.00 78.75 632 GLU A CA 1
ATOM 4976 C C . GLU A 1 632 ? -30.277 12.536 40.558 1.00 78.75 632 GLU A C 1
ATOM 4978 O O . GLU A 1 632 ? -30.823 12.899 39.511 1.00 78.75 632 GLU A O 1
ATOM 4983 N N . ILE A 1 633 ? -30.227 11.249 40.925 1.00 79.38 633 ILE A N 1
ATOM 4984 C CA . ILE A 1 633 ? -30.866 10.168 40.157 1.00 79.38 633 ILE A CA 1
ATOM 4985 C C . ILE A 1 633 ? -32.377 10.403 40.099 1.00 79.38 633 ILE A C 1
ATOM 4987 O O . ILE A 1 633 ? -32.968 10.376 39.018 1.00 79.38 633 ILE A O 1
ATOM 4991 N N . ILE A 1 634 ? -33.002 10.693 41.244 1.00 80.62 634 ILE A N 1
ATOM 4992 C CA . ILE A 1 634 ? -34.445 10.944 41.318 1.00 80.62 634 ILE A CA 1
ATOM 4993 C C . ILE A 1 634 ? -34.819 12.190 40.509 1.00 80.62 634 ILE A C 1
ATOM 4995 O O . ILE A 1 634 ? -35.754 12.135 39.712 1.00 80.62 634 ILE A O 1
ATOM 4999 N N . LEU A 1 635 ? -34.078 13.293 40.646 1.00 80.56 635 LEU A N 1
ATOM 5000 C CA . LEU A 1 635 ? -34.310 14.519 39.876 1.00 80.56 635 LEU A CA 1
ATOM 5001 C C . LEU A 1 635 ? -34.183 14.283 38.365 1.00 80.56 635 LEU A C 1
ATOM 5003 O O . LEU A 1 635 ? -34.975 14.821 37.591 1.00 80.56 635 LEU A O 1
ATOM 5007 N N . ALA A 1 636 ? -33.219 13.468 37.931 1.00 77.88 636 ALA A N 1
ATOM 5008 C CA . ALA A 1 636 ? -33.053 13.109 36.527 1.00 77.88 636 ALA A CA 1
ATOM 5009 C C . ALA A 1 636 ? -34.234 12.285 35.988 1.00 77.88 636 ALA A C 1
ATOM 5011 O O . ALA A 1 636 ? -34.679 12.539 34.869 1.00 77.88 636 ALA A O 1
ATOM 5012 N N . CYS A 1 637 ? -34.764 11.347 36.777 1.00 79.69 637 CYS A N 1
ATOM 5013 C CA . CYS A 1 637 ? -35.975 10.601 36.431 1.00 79.69 637 CYS A CA 1
ATOM 5014 C C . CYS A 1 637 ? -37.200 11.526 36.362 1.00 79.69 637 CYS A C 1
ATOM 5016 O O . CYS A 1 637 ? -37.948 11.487 35.387 1.00 79.69 637 CYS A O 1
ATOM 5018 N N . VAL A 1 638 ? -37.381 12.392 37.367 1.00 79.56 638 VAL A N 1
ATOM 5019 C CA . VAL A 1 638 ? -38.518 13.323 37.461 1.00 79.56 638 VAL A CA 1
ATOM 5020 C C . VAL A 1 638 ? -38.547 14.287 36.277 1.00 79.56 638 VAL A C 1
ATOM 5022 O O . VAL A 1 638 ? -39.610 14.464 35.702 1.00 79.56 638 VAL A O 1
ATOM 5025 N N . ARG A 1 639 ? -37.401 14.836 35.848 1.00 78.56 639 ARG A N 1
ATOM 5026 C CA . ARG A 1 639 ? -37.315 15.731 34.674 1.00 78.56 639 ARG A CA 1
ATOM 5027 C C . ARG A 1 639 ? -37.780 15.092 33.364 1.00 78.56 639 ARG A C 1
ATOM 5029 O O . ARG A 1 639 ? -38.239 15.803 32.481 1.00 78.56 639 ARG A O 1
ATOM 5036 N N . ILE A 1 640 ? -37.607 13.779 33.211 1.00 75.88 640 ILE A N 1
ATOM 5037 C CA . ILE A 1 640 ? -38.048 13.060 32.008 1.00 75.88 640 ILE A CA 1
ATOM 5038 C C . ILE A 1 640 ? -39.550 12.786 32.100 1.00 75.88 640 ILE A C 1
ATOM 5040 O O . ILE A 1 640 ? -40.286 13.075 31.163 1.00 75.88 640 ILE A O 1
ATOM 5044 N N . ILE A 1 641 ? -40.016 12.286 33.246 1.00 75.62 641 ILE A N 1
ATOM 5045 C CA . ILE A 1 641 ? -41.416 11.881 33.431 1.00 75.62 641 ILE A CA 1
ATOM 5046 C C . ILE A 1 641 ? -42.350 13.098 33.548 1.00 75.62 641 ILE A C 1
ATOM 5048 O O . ILE A 1 641 ? -43.511 13.003 33.171 1.00 75.62 641 ILE A O 1
ATOM 5052 N N . SER A 1 642 ? -41.866 14.254 34.019 1.00 69.38 642 SER A N 1
ATOM 5053 C CA . SER A 1 642 ? -42.668 15.482 34.155 1.00 69.38 642 SER A CA 1
ATOM 5054 C C . SER A 1 642 ? -43.174 16.046 32.825 1.00 69.38 642 SER A C 1
ATOM 5056 O O . SER A 1 642 ? -43.994 16.956 32.842 1.00 69.38 642 SER A O 1
ATOM 5058 N N . SER A 1 643 ? -42.685 15.535 31.691 1.00 65.88 643 SER A N 1
ATOM 5059 C CA . SER A 1 643 ? -43.199 15.881 30.363 1.00 65.88 643 SER A CA 1
ATOM 5060 C C . SER A 1 643 ? -44.521 15.178 30.010 1.00 65.88 643 SER A C 1
ATOM 5062 O O . SER A 1 643 ? -45.237 15.675 29.146 1.00 65.88 643 SER A O 1
ATOM 5064 N N . ASP A 1 644 ? -44.886 14.094 30.712 1.00 64.50 644 ASP A N 1
ATOM 5065 C CA . ASP A 1 644 ? -46.108 13.316 30.471 1.00 64.50 644 ASP A CA 1
ATOM 5066 C C . ASP A 1 644 ? -47.125 13.433 31.619 1.00 64.50 644 ASP A C 1
ATOM 5068 O O . ASP A 1 644 ? -46.928 12.927 32.730 1.00 64.50 644 ASP A O 1
ATOM 5072 N N . ASP A 1 645 ? -48.286 14.019 31.319 1.00 61.56 645 ASP A N 1
ATOM 5073 C CA . ASP A 1 645 ? -49.340 14.338 32.299 1.00 61.56 645 ASP A CA 1
ATOM 5074 C C . ASP A 1 645 ? -50.063 13.087 32.867 1.00 61.56 645 ASP A C 1
ATOM 5076 O O . ASP A 1 645 ? -50.719 13.126 33.912 1.00 61.56 645 ASP A O 1
ATOM 5080 N N . SER A 1 646 ? -49.899 11.923 32.224 1.00 63.09 646 SER A N 1
ATOM 5081 C CA . SER A 1 646 ? -50.546 10.656 32.607 1.00 63.09 646 SER A CA 1
ATOM 5082 C C . SER A 1 646 ? -49.913 9.953 33.823 1.00 63.09 646 SER A C 1
ATOM 5084 O O . SER A 1 646 ? -50.540 9.074 34.418 1.00 63.09 646 SER A O 1
ATOM 5086 N N . GLN A 1 647 ? -48.700 10.343 34.245 1.00 65.06 647 GLN A N 1
ATOM 5087 C CA . GLN A 1 647 ? -47.896 9.618 35.250 1.00 65.06 647 GLN A CA 1
ATOM 5088 C C . GLN A 1 647 ? -47.697 10.360 36.586 1.00 65.06 647 GLN A C 1
ATOM 5090 O O . GLN A 1 647 ? -46.841 10.010 37.407 1.00 65.06 647 GLN A O 1
ATOM 5095 N N . THR A 1 648 ? -48.539 11.352 36.872 1.00 65.62 648 THR A N 1
ATOM 5096 C CA . THR A 1 648 ? -48.436 12.258 38.035 1.00 65.62 648 THR A CA 1
ATOM 5097 C C . THR A 1 648 ? -48.445 11.585 39.418 1.00 65.62 648 THR A C 1
ATOM 5099 O O . THR A 1 648 ? -47.937 12.178 40.379 1.00 65.62 648 THR A O 1
ATOM 5102 N N . LYS A 1 649 ? -48.997 10.367 39.550 1.00 69.56 649 LYS A N 1
ATOM 5103 C CA . LYS A 1 649 ? -48.987 9.578 40.802 1.00 69.56 649 LYS A CA 1
ATOM 5104 C C . LYS A 1 649 ? -47.617 8.954 41.083 1.00 69.56 649 LYS A C 1
ATOM 5106 O O . LYS A 1 649 ? -47.118 9.068 42.198 1.00 69.56 649 LYS A O 1
ATOM 5111 N N . HIS A 1 650 ? -46.989 8.360 40.070 1.00 70.62 650 HIS A N 1
ATOM 5112 C CA . HIS A 1 650 ? -45.667 7.740 40.195 1.00 70.62 650 HIS A CA 1
ATOM 5113 C C . HIS A 1 650 ? -44.570 8.785 40.425 1.00 70.62 650 HIS A C 1
ATOM 5115 O O . HIS A 1 650 ? -43.658 8.566 41.221 1.00 70.62 650 HIS A O 1
ATOM 5121 N N . VAL A 1 651 ? -44.710 9.961 39.805 1.00 72.88 651 VAL A N 1
ATOM 5122 C CA . VAL A 1 651 ? -43.843 11.120 40.055 1.00 72.88 651 VAL A CA 1
ATOM 5123 C C . VAL A 1 651 ? -43.922 11.570 41.517 1.00 72.88 651 VAL A C 1
ATOM 5125 O O . VAL A 1 651 ? -42.892 11.814 42.135 1.00 72.88 651 VAL A O 1
ATOM 5128 N N . ASP A 1 652 ? -45.119 11.610 42.110 1.00 73.50 652 ASP A N 1
ATOM 5129 C CA . ASP A 1 652 ? -45.293 11.965 43.526 1.00 73.50 652 ASP A CA 1
ATOM 5130 C C . ASP A 1 652 ? -44.581 10.970 44.454 1.00 73.50 652 ASP A C 1
ATOM 5132 O O . ASP A 1 652 ? -43.890 11.365 45.392 1.00 73.50 652 ASP A O 1
ATOM 5136 N N . SER A 1 653 ? -44.697 9.670 44.159 1.00 77.81 653 SER A N 1
ATOM 5137 C CA . SER A 1 653 ? -44.003 8.616 44.903 1.00 77.81 653 SER A CA 1
ATOM 5138 C C . SER A 1 653 ? -42.480 8.735 44.806 1.00 77.81 653 SER A C 1
ATOM 5140 O O . SER A 1 653 ? -41.803 8.518 45.805 1.00 77.81 653 SER A O 1
ATOM 5142 N N . LEU A 1 654 ? -41.938 9.112 43.643 1.00 76.50 654 LEU A N 1
ATOM 5143 C CA . LEU A 1 654 ? -40.499 9.330 43.460 1.00 76.50 654 LEU A CA 1
ATOM 5144 C C . LEU A 1 654 ? -40.006 10.593 44.181 1.00 76.50 654 LEU A C 1
ATOM 5146 O O . LEU A 1 654 ? -38.982 10.541 44.853 1.00 76.50 654 LEU A O 1
ATOM 5150 N N . ILE A 1 655 ? -40.745 11.706 44.118 1.00 78.38 655 ILE A N 1
ATOM 5151 C CA . ILE A 1 655 ? -40.369 12.960 44.799 1.00 78.38 655 ILE A CA 1
ATOM 5152 C C . ILE A 1 655 ? -40.349 12.781 46.325 1.00 78.38 655 ILE A C 1
ATOM 5154 O O . ILE A 1 655 ? -39.499 13.352 47.007 1.00 78.38 655 ILE A O 1
ATOM 5158 N N . ARG A 1 656 ? -41.233 11.942 46.883 1.00 78.88 656 ARG A N 1
ATOM 5159 C CA . ARG A 1 656 ? -41.216 11.603 48.318 1.00 78.88 656 ARG A CA 1
ATOM 5160 C C . ARG A 1 656 ? -39.957 10.849 48.757 1.00 78.88 656 ARG A C 1
ATOM 5162 O O . ARG A 1 656 ? -39.627 10.912 49.936 1.00 78.88 656 ARG A O 1
ATOM 5169 N N . LEU A 1 657 ? -39.266 10.168 47.839 1.00 77.88 657 LEU A N 1
ATOM 5170 C CA . LEU A 1 657 ? -38.027 9.429 48.118 1.00 77.88 657 LEU A CA 1
ATOM 5171 C C . LEU A 1 657 ? -36.770 10.318 48.130 1.00 77.88 657 LEU A C 1
ATOM 5173 O O . LEU A 1 657 ? -35.690 9.812 48.441 1.00 77.88 657 LEU A O 1
ATOM 5177 N N . LEU A 1 658 ? -36.891 11.613 47.805 1.00 78.38 658 LEU A N 1
ATOM 5178 C CA . LEU A 1 658 ? -35.801 12.585 47.942 1.00 78.38 658 LEU A CA 1
ATOM 5179 C C . LEU A 1 658 ? -35.447 12.795 49.420 1.00 78.38 658 LEU A C 1
ATOM 5181 O O . LEU A 1 658 ? -36.330 12.867 50.279 1.00 78.38 658 LEU A O 1
ATOM 5185 N N . ARG A 1 659 ? -34.157 12.948 49.721 1.00 77.12 659 ARG A N 1
ATOM 5186 C CA . ARG A 1 659 ? -33.659 13.205 51.080 1.00 77.12 659 ARG A CA 1
ATOM 5187 C C . ARG A 1 659 ? -33.565 14.705 51.369 1.00 77.12 659 ARG A C 1
ATOM 5189 O O . ARG A 1 659 ? -33.951 15.121 52.456 1.00 77.12 659 ARG A O 1
ATOM 5196 N N . ASN A 1 660 ? -33.151 15.526 50.399 1.00 79.75 660 ASN A N 1
ATOM 5197 C CA . ASN A 1 660 ? -33.056 16.980 50.561 1.00 79.75 660 ASN A CA 1
ATOM 5198 C C . ASN A 1 660 ? -34.376 17.694 50.221 1.00 79.75 660 ASN A C 1
ATOM 5200 O O . ASN A 1 660 ? -34.874 17.633 49.092 1.00 79.75 660 ASN A O 1
ATOM 5204 N N . ASP A 1 661 ? -34.900 18.460 51.177 1.00 74.56 661 ASP A N 1
ATOM 5205 C CA . ASP A 1 661 ? -36.144 19.220 51.020 1.00 74.56 661 ASP A CA 1
ATOM 5206 C C . ASP A 1 661 ? -36.032 20.344 49.968 1.00 74.56 661 ASP A C 1
ATOM 5208 O O . ASP A 1 661 ? -37.011 20.683 49.307 1.00 74.56 661 ASP A O 1
ATOM 5212 N N . SER A 1 662 ? -34.819 20.829 49.686 1.00 73.88 662 SER A N 1
ATOM 5213 C CA . SER A 1 662 ? -34.535 21.770 48.585 1.00 73.88 662 SER A CA 1
ATOM 5214 C C . SER A 1 662 ? -34.803 21.166 47.215 1.00 73.88 662 SER A C 1
ATOM 5216 O O . SER A 1 662 ? -35.439 21.776 46.357 1.00 73.88 662 SER A O 1
ATOM 5218 N N . ASN A 1 663 ? -34.340 19.932 47.033 1.00 77.75 663 ASN A N 1
ATOM 5219 C CA . ASN A 1 663 ? -34.532 19.188 45.801 1.00 77.75 663 ASN A CA 1
ATOM 5220 C C . ASN A 1 663 ? -36.001 18.785 45.646 1.00 77.75 663 ASN A C 1
ATOM 5222 O O . ASN A 1 663 ? -36.498 18.781 44.524 1.00 77.75 663 ASN A O 1
ATOM 5226 N N . LYS A 1 664 ? -36.727 18.539 46.751 1.00 78.00 664 LYS A N 1
ATOM 5227 C CA . LYS A 1 664 ? -38.185 18.312 46.728 1.00 78.00 664 LYS A CA 1
ATOM 5228 C C . LYS A 1 664 ? -38.945 19.521 46.210 1.00 78.00 664 LYS A C 1
ATOM 5230 O O . LYS A 1 664 ? -39.800 19.356 45.345 1.00 78.00 664 LYS A O 1
ATOM 5235 N N . VAL A 1 665 ? -38.633 20.721 46.707 1.00 75.62 665 VAL A N 1
ATOM 5236 C CA . VAL A 1 665 ? -39.275 21.960 46.237 1.00 75.62 665 VAL A CA 1
ATOM 5237 C C . VAL A 1 665 ? -39.025 22.152 44.739 1.00 75.62 665 VAL A C 1
ATOM 5239 O O . VAL A 1 665 ? -39.982 22.329 43.987 1.00 75.62 665 VAL A O 1
ATOM 5242 N N . ASN A 1 666 ? -37.777 21.991 44.289 1.00 75.88 666 ASN A N 1
ATOM 5243 C CA . ASN A 1 666 ? -37.417 22.082 42.871 1.00 75.88 666 ASN A CA 1
ATOM 5244 C C . ASN A 1 666 ? -38.108 21.010 42.010 1.00 75.88 666 ASN A C 1
ATOM 5246 O O . ASN A 1 666 ? -38.559 21.297 40.905 1.00 75.88 666 ASN A O 1
ATOM 5250 N N . ALA A 1 667 ? -38.241 19.779 42.508 1.00 75.88 667 ALA A N 1
ATOM 5251 C CA . ALA A 1 667 ? -38.923 18.703 41.795 1.00 75.88 667 ALA A CA 1
ATOM 5252 C C . ALA A 1 667 ? -40.437 18.957 41.665 1.00 75.88 667 ALA A C 1
ATOM 5254 O O . ALA A 1 667 ? -41.006 18.734 40.597 1.00 75.88 667 ALA A O 1
ATOM 5255 N N . TYR A 1 668 ? -41.092 19.465 42.717 1.00 78.06 668 TYR A N 1
ATOM 5256 C CA . TYR A 1 668 ? -42.512 19.834 42.666 1.00 78.06 668 TYR A CA 1
ATOM 5257 C C . TYR A 1 668 ? -42.779 21.055 41.779 1.00 78.06 668 TYR A C 1
ATOM 5259 O O . TYR A 1 668 ? -43.818 21.088 41.116 1.00 78.06 668 TYR A O 1
ATOM 5267 N N . LEU A 1 669 ? -41.848 22.015 41.735 1.00 75.88 669 LEU A N 1
ATOM 5268 C CA . LEU A 1 669 ? -41.863 23.136 40.791 1.00 75.88 669 LEU A CA 1
ATOM 5269 C C . LEU A 1 669 ? -41.811 22.640 39.340 1.00 75.88 669 LEU A C 1
ATOM 5271 O O . LEU A 1 669 ? -42.676 23.003 38.548 1.00 75.88 669 LEU A O 1
ATOM 5275 N N . LEU A 1 670 ? -40.876 21.738 39.019 1.00 73.06 670 LEU A N 1
ATOM 5276 C CA . LEU A 1 670 ? -40.755 21.136 37.682 1.00 73.06 670 LEU A CA 1
ATOM 5277 C C . LEU A 1 670 ? -42.006 20.352 37.251 1.00 73.06 670 LEU A C 1
ATOM 5279 O O . LEU A 1 670 ? -42.292 20.263 36.064 1.00 73.06 670 LEU A O 1
ATOM 5283 N N . CYS A 1 671 ? -42.762 19.800 38.203 1.00 71.62 671 CYS A N 1
ATOM 5284 C CA . CYS A 1 671 ? -43.999 19.061 37.933 1.00 71.62 671 CYS A CA 1
ATOM 5285 C C . CYS A 1 671 ? -45.265 19.939 37.958 1.00 71.62 671 CYS A C 1
ATOM 5287 O O . CYS A 1 671 ? -46.369 19.399 37.979 1.00 71.62 671 CYS A O 1
ATOM 5289 N N . GLY A 1 672 ? -45.140 21.268 38.072 1.00 70.62 672 GLY A N 1
ATOM 5290 C CA . GLY A 1 672 ? -46.281 22.197 38.120 1.00 70.62 672 GLY A CA 1
ATOM 5291 C C . GLY A 1 672 ? -47.162 22.095 39.380 1.00 70.62 672 GLY A C 1
ATOM 5292 O O . GLY A 1 672 ? -48.210 22.739 39.471 1.00 70.62 672 GLY A O 1
ATOM 5293 N N . LYS A 1 673 ? -46.758 21.319 40.398 1.00 76.19 673 LYS A N 1
ATOM 5294 C CA . LYS A 1 673 ? -47.507 21.120 41.655 1.00 76.19 673 LYS A CA 1
ATOM 5295 C C . LYS A 1 673 ? -47.145 22.194 42.689 1.00 76.19 673 LYS A C 1
ATOM 5297 O O . LYS A 1 673 ? -46.613 21.908 43.764 1.00 76.19 673 LYS A O 1
ATOM 5302 N N . LEU A 1 674 ? -47.489 23.444 42.377 1.00 77.75 674 LEU A N 1
ATOM 5303 C CA . LEU A 1 674 ? -47.078 24.638 43.133 1.00 77.75 674 LEU A CA 1
ATOM 5304 C C . LEU A 1 674 ? -47.543 24.643 44.599 1.00 77.75 674 LEU A C 1
ATOM 5306 O O . LEU A 1 674 ? -46.817 25.094 45.481 1.00 77.75 674 LEU A O 1
ATOM 5310 N N . ARG A 1 675 ? -48.727 24.089 44.897 1.00 77.12 675 ARG A N 1
ATOM 5311 C CA . ARG A 1 675 ? -49.243 24.005 46.276 1.00 77.12 675 ARG A CA 1
ATOM 5312 C C . ARG A 1 675 ? -48.405 23.071 47.159 1.00 77.12 675 ARG A C 1
ATOM 5314 O O . ARG A 1 675 ? -48.158 23.400 48.314 1.00 77.12 675 ARG A O 1
ATOM 5321 N N . SER A 1 676 ? -47.951 21.935 46.625 1.00 79.31 676 SER A N 1
ATOM 5322 C CA . SER A 1 676 ? -47.084 20.993 47.349 1.00 79.31 676 SER A CA 1
ATOM 5323 C C . SER A 1 676 ? -45.673 21.555 47.532 1.00 79.31 676 SER A C 1
ATOM 5325 O O . SER A 1 676 ? -45.101 21.414 48.610 1.00 79.31 676 SER A O 1
ATOM 5327 N N . ALA A 1 677 ? -45.150 22.258 46.518 1.00 79.06 677 ALA A N 1
ATOM 5328 C CA . ALA A 1 677 ? -43.882 22.984 46.611 1.00 79.06 677 ALA A CA 1
ATOM 5329 C C . ALA A 1 677 ? -43.922 24.059 47.714 1.00 79.06 677 ALA A C 1
ATOM 5331 O O . ALA A 1 677 ? -43.024 24.120 48.552 1.00 79.06 677 ALA A O 1
ATOM 5332 N N . TYR A 1 678 ? -45.004 24.848 47.764 1.00 79.62 678 TYR A N 1
ATOM 5333 C CA . TYR A 1 678 ? -45.207 25.901 48.763 1.00 79.62 678 TYR A CA 1
ATOM 5334 C C . TYR A 1 678 ? -45.218 25.360 50.198 1.00 79.62 678 TYR A C 1
ATOM 5336 O O . TYR A 1 678 ? -44.555 25.916 51.070 1.00 79.62 678 TYR A O 1
ATOM 5344 N N . LEU A 1 679 ? -45.913 24.244 50.451 1.00 81.44 679 LEU A N 1
ATOM 5345 C CA . LEU A 1 679 ? -45.991 23.652 51.793 1.00 81.44 679 LEU A CA 1
ATOM 5346 C C . LEU A 1 679 ? -44.617 23.238 52.342 1.00 81.44 679 LEU A C 1
ATOM 5348 O O . LEU A 1 679 ? -44.353 23.425 53.529 1.00 81.44 679 LEU A O 1
ATOM 5352 N N . ILE A 1 680 ? -43.738 22.702 51.492 1.00 79.38 680 ILE A N 1
ATOM 5353 C CA . ILE A 1 680 ? -42.383 22.301 51.897 1.00 79.38 680 ILE A CA 1
ATOM 5354 C C . ILE A 1 680 ? -41.486 23.535 52.067 1.00 79.38 680 ILE A C 1
ATOM 5356 O O . ILE A 1 680 ? -40.761 23.629 53.054 1.00 79.38 680 ILE A O 1
ATOM 5360 N N . ALA A 1 681 ? -41.579 24.517 51.166 1.00 79.50 681 ALA A N 1
ATOM 5361 C CA . ALA A 1 681 ? -40.778 25.740 51.238 1.00 79.50 681 ALA A CA 1
ATOM 5362 C C . ALA A 1 681 ? -41.088 26.587 52.488 1.00 79.50 681 ALA A C 1
ATOM 5364 O O . ALA A 1 681 ? -40.176 27.128 53.115 1.00 79.50 681 ALA A O 1
ATOM 5365 N N . VAL A 1 682 ? -42.363 26.644 52.893 1.00 81.69 682 VAL A N 1
ATOM 5366 C CA . VAL A 1 682 ? -42.800 27.301 54.136 1.00 81.69 682 VAL A CA 1
ATOM 5367 C C . VAL A 1 682 ? -42.282 26.569 55.371 1.00 81.69 682 VAL A C 1
ATOM 5369 O O . VAL A 1 682 ? -41.843 27.219 56.319 1.00 81.69 682 VAL A O 1
ATOM 5372 N N . LYS A 1 683 ? -42.303 25.229 55.361 1.00 80.25 683 LYS A N 1
ATOM 5373 C CA . LYS A 1 683 ? -41.791 24.407 56.467 1.00 80.25 683 LYS A CA 1
ATOM 5374 C C . LYS A 1 683 ? -40.303 24.678 56.729 1.00 80.25 683 LYS A C 1
ATOM 5376 O O . LYS A 1 683 ? -39.917 24.839 57.881 1.00 80.25 683 LYS A O 1
ATOM 5381 N N . GLU A 1 684 ? -39.514 24.812 55.664 1.00 75.56 684 GLU A N 1
ATOM 5382 C CA . GLU A 1 684 ? -38.072 25.105 55.715 1.00 75.56 684 GLU A CA 1
ATOM 5383 C C . GLU A 1 684 ? -37.747 26.611 55.827 1.00 75.56 684 GLU A C 1
ATOM 5385 O O . GLU A 1 684 ? -36.580 26.990 55.896 1.00 75.56 684 GLU A O 1
ATOM 5390 N N . LYS A 1 685 ? -38.764 27.490 55.844 1.00 77.00 685 LYS A N 1
ATOM 5391 C CA . LYS A 1 685 ? -38.637 28.963 55.888 1.00 77.00 685 LYS A CA 1
ATOM 5392 C C . LYS A 1 685 ? -37.724 29.555 54.801 1.00 77.00 685 LYS A C 1
ATOM 5394 O O . LYS A 1 685 ? -37.027 30.541 55.043 1.00 77.00 685 LYS A O 1
ATOM 5399 N N . ARG A 1 686 ? -37.724 28.984 53.593 1.00 74.81 686 ARG A N 1
ATOM 5400 C CA . ARG A 1 686 ? -36.863 29.449 52.495 1.00 74.81 686 ARG A CA 1
ATOM 5401 C C . ARG A 1 686 ? -37.559 30.508 51.641 1.00 74.81 686 ARG A C 1
ATOM 5403 O O . ARG A 1 686 ? -38.416 30.181 50.826 1.00 74.81 686 ARG A O 1
ATOM 5410 N N . VAL A 1 687 ? -37.128 31.757 51.794 1.00 77.31 687 VAL A N 1
ATOM 5411 C CA . VAL A 1 687 ? -37.699 32.935 51.115 1.00 77.31 687 VAL A CA 1
ATOM 5412 C C . VAL A 1 687 ? -37.532 32.857 49.593 1.00 77.31 687 VAL A C 1
ATOM 5414 O O . VAL A 1 687 ? -38.524 32.923 48.875 1.00 77.31 687 VAL A O 1
ATOM 5417 N N . GLU A 1 688 ? -36.316 32.582 49.112 1.00 76.06 688 GLU A N 1
ATOM 5418 C CA . GLU A 1 688 ? -35.979 32.530 47.675 1.00 76.06 688 GLU A CA 1
ATOM 5419 C C . GLU A 1 688 ? -36.831 31.514 46.895 1.00 76.06 688 GLU A C 1
ATOM 5421 O O . GLU A 1 688 ? -37.285 31.765 45.781 1.00 76.06 688 GLU A O 1
ATOM 5426 N N . ALA A 1 689 ? -37.101 30.352 47.495 1.00 75.50 689 ALA A N 1
ATOM 5427 C CA . ALA A 1 689 ? -37.922 29.326 46.863 1.00 75.50 689 ALA A CA 1
ATOM 5428 C C . ALA A 1 689 ? -39.406 29.727 46.811 1.00 75.50 689 ALA A C 1
ATOM 5430 O O . ALA A 1 689 ? -40.110 29.361 45.875 1.00 75.50 689 ALA A O 1
ATOM 5431 N N . ILE A 1 690 ? -39.894 30.485 47.799 1.00 79.06 690 ILE A N 1
ATOM 5432 C CA . ILE A 1 690 ? -41.277 30.984 47.841 1.00 79.06 690 ILE A CA 1
ATOM 5433 C C . ILE A 1 690 ? -41.480 32.105 46.816 1.00 79.06 690 ILE A C 1
ATOM 5435 O O . IL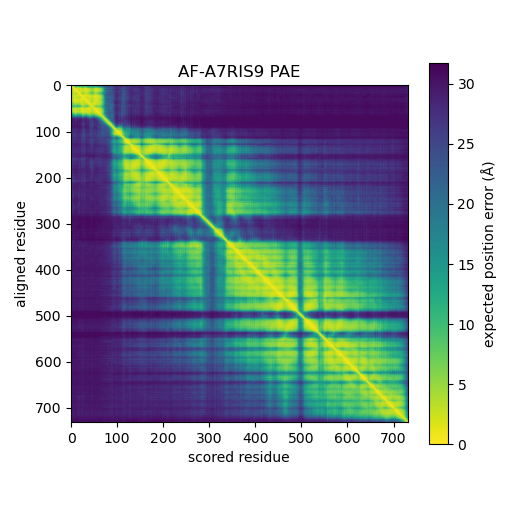E A 1 690 ? -42.543 32.160 46.195 1.00 79.06 690 ILE A O 1
ATOM 5439 N N . GLU A 1 691 ? -40.466 32.941 46.587 1.00 79.44 691 GLU A N 1
ATOM 5440 C CA . GLU A 1 691 ? -40.444 33.935 45.506 1.00 79.44 691 GLU A CA 1
ATOM 5441 C C . GLU A 1 691 ? -40.494 33.258 44.130 1.00 79.44 691 GLU A C 1
ATOM 5443 O O . GLU A 1 691 ? -41.377 33.568 43.331 1.00 79.44 691 GLU A O 1
ATOM 5448 N N . GLN A 1 692 ? -39.664 32.235 43.899 1.00 79.06 692 GLN A N 1
ATOM 5449 C CA . GLN A 1 692 ? -39.699 31.442 42.661 1.00 79.06 692 GLN A CA 1
ATOM 5450 C C . GLN A 1 692 ? -41.053 30.741 42.443 1.00 79.06 692 GLN A C 1
ATOM 5452 O O . GLN A 1 692 ? -41.587 30.738 41.333 1.00 79.06 692 GLN A O 1
ATOM 5457 N N . ILE A 1 693 ? -41.666 30.186 43.499 1.00 80.94 693 ILE A N 1
ATOM 5458 C CA . ILE A 1 693 ? -43.019 29.602 43.422 1.00 80.94 693 ILE A CA 1
ATOM 5459 C C . ILE A 1 693 ? -44.068 30.677 43.102 1.00 80.94 693 ILE A C 1
ATOM 5461 O O . ILE A 1 693 ? -45.020 30.395 42.375 1.00 80.94 693 ILE A O 1
ATOM 5465 N N . ALA A 1 694 ? -43.929 31.893 43.637 1.00 77.25 694 ALA A N 1
ATOM 5466 C CA . ALA A 1 694 ? -44.842 32.998 43.359 1.00 77.25 694 ALA A CA 1
ATOM 5467 C C . ALA A 1 694 ? -44.753 33.454 41.893 1.00 77.25 694 ALA A C 1
ATOM 5469 O O . ALA A 1 694 ? -45.788 33.668 41.261 1.00 77.25 694 ALA A O 1
ATOM 5470 N N . GLU A 1 695 ? -43.547 33.549 41.334 1.00 80.25 695 GLU A N 1
ATOM 5471 C CA . GLU A 1 695 ? -43.337 33.871 39.919 1.00 80.25 695 GLU A CA 1
ATOM 5472 C C . GLU A 1 695 ? -43.937 32.804 38.995 1.00 80.25 695 GLU A C 1
ATOM 5474 O O . GLU A 1 695 ? -44.707 33.132 38.090 1.00 80.25 695 GLU A O 1
ATOM 5479 N N . GLU A 1 696 ? -43.678 31.521 39.256 1.00 78.56 696 GLU A N 1
ATOM 5480 C CA . GLU A 1 696 ? -44.253 30.428 38.459 1.00 78.56 696 GLU A CA 1
ATOM 5481 C C . GLU A 1 696 ? -45.779 30.309 38.636 1.00 78.56 696 GLU A C 1
ATOM 5483 O O . GLU A 1 696 ? -46.506 30.053 37.675 1.00 78.56 696 GLU A O 1
ATOM 5488 N N . ALA A 1 697 ? -46.319 30.602 39.826 1.00 80.69 697 ALA A N 1
ATOM 5489 C CA . ALA A 1 697 ? -47.767 30.692 40.044 1.00 80.69 697 ALA A CA 1
ATOM 5490 C C . ALA A 1 697 ? -48.417 31.840 39.264 1.00 80.69 697 ALA A C 1
ATOM 5492 O O . ALA A 1 697 ? -49.575 31.716 38.850 1.00 80.69 697 ALA A O 1
ATOM 5493 N N . MET A 1 698 ? -47.687 32.939 39.054 1.00 77.94 698 MET A N 1
ATOM 5494 C CA . MET A 1 698 ? -48.129 34.058 38.227 1.00 77.94 698 MET A CA 1
ATOM 5495 C C . MET A 1 698 ? -48.162 33.671 36.744 1.00 77.94 698 MET A C 1
ATOM 5497 O O . MET A 1 698 ? -49.162 33.946 36.084 1.00 77.94 698 MET A O 1
ATOM 5501 N N . LYS A 1 699 ? -47.131 32.970 36.249 1.00 78.44 699 LYS A N 1
ATOM 5502 C CA . LYS A 1 699 ? -47.040 32.498 34.853 1.00 78.44 699 LYS A CA 1
ATOM 5503 C C . LYS A 1 699 ? -48.098 31.446 34.505 1.00 78.44 699 LYS A C 1
ATOM 5505 O O . LYS A 1 699 ? -48.728 31.539 33.458 1.00 78.44 699 LYS A O 1
ATOM 5510 N N . VAL A 1 700 ? -48.329 30.474 35.391 1.00 76.94 700 VAL A N 1
ATOM 5511 C CA . VAL A 1 700 ? -49.309 29.382 35.194 1.00 76.94 700 VAL A CA 1
ATOM 5512 C C . VAL A 1 700 ? -50.750 29.828 35.522 1.00 76.94 700 VAL A C 1
ATOM 5514 O O . VAL A 1 700 ? -51.713 29.122 35.233 1.00 76.94 700 VAL A O 1
ATOM 5517 N N . GLY A 1 701 ? -50.937 31.011 36.123 1.00 72.88 701 GLY A N 1
ATOM 5518 C CA . GLY A 1 701 ? -52.258 31.576 36.428 1.00 72.88 701 GLY A CA 1
ATOM 5519 C C . GLY A 1 701 ? -52.936 31.017 37.691 1.00 72.88 701 GLY A C 1
ATOM 5520 O O . GLY A 1 701 ? -54.144 31.189 37.881 1.00 72.88 701 GLY A O 1
ATOM 5521 N N . GLN A 1 702 ? -52.193 30.377 38.601 1.00 80.88 702 GLN A N 1
ATOM 5522 C CA . GLN A 1 702 ? -52.729 29.837 39.860 1.00 80.88 702 GLN A CA 1
ATOM 5523 C C . GLN A 1 702 ? -52.865 30.916 40.952 1.00 80.88 702 GLN A C 1
ATOM 5525 O O . GLN A 1 702 ? -52.070 30.996 41.893 1.00 80.88 702 GLN A O 1
ATOM 5530 N N . LYS A 1 703 ? -53.941 31.712 40.879 1.00 78.06 703 LYS A N 1
ATOM 5531 C CA . LYS A 1 703 ? -54.217 32.849 41.789 1.00 78.06 703 LYS A CA 1
ATOM 5532 C C . LYS A 1 703 ? -54.157 32.499 43.286 1.00 78.06 703 LYS A C 1
ATOM 5534 O O . LYS A 1 703 ? -53.568 33.238 44.068 1.00 78.06 703 LYS A O 1
ATOM 5539 N N . LYS A 1 704 ? -54.706 31.344 43.688 1.00 79.12 704 LYS A N 1
ATOM 5540 C CA . LYS A 1 704 ? -54.759 30.920 45.103 1.00 79.12 704 LYS A CA 1
ATOM 5541 C C . LYS A 1 704 ? -53.373 30.669 45.706 1.00 79.12 704 LYS A C 1
ATOM 5543 O O . LYS A 1 704 ? -53.152 30.985 46.869 1.00 79.12 704 LYS A O 1
ATOM 5548 N N . THR A 1 705 ? -52.448 30.092 44.941 1.00 78.25 705 THR A N 1
ATOM 5549 C CA . THR A 1 705 ? -51.083 29.815 45.416 1.00 78.25 705 THR A CA 1
ATOM 5550 C C . THR A 1 705 ? -50.263 31.106 45.472 1.00 78.25 705 THR A C 1
ATOM 5552 O O . THR A 1 705 ? -49.549 31.330 46.443 1.00 78.25 705 THR A O 1
ATOM 5555 N N . LEU A 1 706 ? -50.455 32.005 44.499 1.00 80.06 706 LEU A N 1
ATOM 5556 C CA . LEU A 1 706 ? -49.828 33.329 44.471 1.00 80.06 706 LEU A CA 1
ATOM 5557 C C . LEU A 1 706 ? -50.211 34.190 45.689 1.00 80.06 706 LEU A C 1
ATOM 5559 O O . LEU A 1 706 ? -49.348 34.816 46.301 1.00 80.06 706 LEU A O 1
ATOM 5563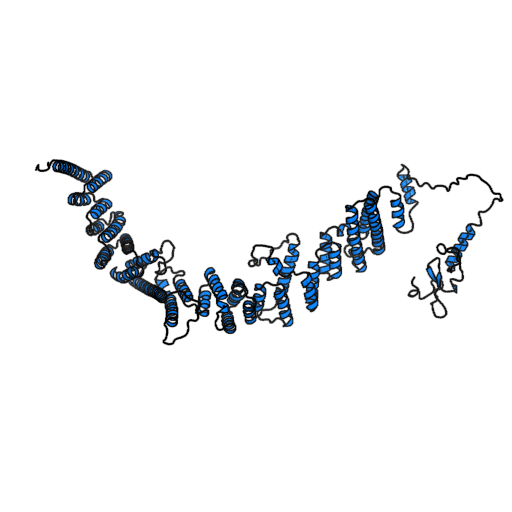 N N . GLU A 1 707 ? -51.494 34.214 46.062 1.00 81.88 707 GLU A N 1
ATOM 5564 C CA . GLU A 1 707 ? -51.957 34.930 47.258 1.00 81.88 707 GLU A CA 1
ATOM 5565 C C . GLU A 1 707 ? -51.353 34.368 48.549 1.00 81.88 707 GLU A C 1
ATOM 5567 O O . GLU A 1 707 ? -51.011 35.135 49.448 1.00 81.88 707 GLU A O 1
ATOM 5572 N N . LEU A 1 708 ? -51.200 33.042 48.641 1.00 83.31 708 LEU A N 1
ATOM 5573 C CA . LEU A 1 708 ? -50.568 32.391 49.789 1.00 83.31 708 LEU A CA 1
ATOM 5574 C C . LEU A 1 708 ? -49.088 32.782 49.906 1.00 83.31 708 LEU A C 1
ATOM 5576 O O . LEU A 1 708 ? -48.673 33.208 50.982 1.00 83.31 708 LEU A O 1
ATOM 5580 N N . CYS A 1 709 ? -48.326 32.741 48.806 1.00 80.06 709 CYS A N 1
ATOM 5581 C CA . CYS A 1 709 ? -46.926 33.176 48.796 1.00 80.06 709 CYS A CA 1
ATOM 5582 C C . CYS A 1 709 ? -46.774 34.649 49.202 1.00 80.06 709 CYS A C 1
ATOM 5584 O O . CYS A 1 709 ? -45.963 34.961 50.069 1.00 80.06 709 CYS A O 1
ATOM 5586 N N . LYS A 1 710 ? -47.590 35.554 48.638 1.00 82.12 710 LYS A N 1
ATOM 5587 C CA . LYS A 1 710 ? -47.547 36.994 48.964 1.00 82.12 710 LYS A CA 1
ATOM 5588 C C . LYS A 1 710 ? -47.861 37.273 50.434 1.00 82.12 710 LYS A C 1
ATOM 5590 O O . LYS A 1 710 ? -47.181 38.081 51.060 1.00 82.12 710 LYS A O 1
ATOM 5595 N N . LYS A 1 711 ? -48.867 36.591 50.997 1.00 84.62 711 LYS A N 1
ATOM 5596 C CA . LYS A 1 711 ? -49.217 36.713 52.422 1.00 84.62 711 LYS A CA 1
ATOM 5597 C C . LYS A 1 711 ? -48.076 36.252 53.322 1.00 84.62 711 LYS A C 1
ATOM 5599 O O . LYS A 1 711 ? -47.783 36.919 54.309 1.00 84.62 711 LYS A O 1
ATOM 5604 N N . TRP A 1 712 ? -47.428 35.142 52.977 1.00 84.31 712 TRP A N 1
ATOM 5605 C CA . TRP A 1 712 ? -46.309 34.627 53.758 1.00 84.31 712 TRP A CA 1
ATOM 5606 C C . TRP A 1 712 ? -45.078 35.536 53.684 1.00 84.31 712 TRP A C 1
ATOM 5608 O O . TRP A 1 712 ? -44.489 35.826 54.721 1.00 84.31 712 TRP A O 1
ATOM 5618 N N . LEU A 1 713 ? -44.725 36.048 52.498 1.00 82.12 713 LEU A N 1
ATOM 5619 C CA . LEU A 1 713 ? -43.593 36.970 52.328 1.00 82.12 713 LEU A CA 1
ATOM 5620 C C . LEU A 1 713 ? -43.787 38.268 53.128 1.00 82.12 713 LEU A C 1
ATOM 5622 O O . LEU A 1 713 ? -42.866 38.696 53.820 1.00 82.12 713 LEU A O 1
ATOM 5626 N N . ALA A 1 714 ? -44.998 38.837 53.122 1.00 81.12 714 ALA A N 1
ATOM 5627 C CA . ALA A 1 714 ? -45.326 40.009 53.937 1.00 81.12 714 ALA A CA 1
ATOM 5628 C C . ALA A 1 714 ? -45.211 39.717 55.446 1.00 81.12 714 ALA A C 1
ATOM 5630 O O . ALA A 1 714 ? -44.626 40.498 56.193 1.00 81.12 714 ALA A O 1
ATOM 5631 N N . GLN A 1 715 ? -45.712 38.561 55.903 1.00 80.88 715 GLN A N 1
ATOM 5632 C CA . GLN A 1 715 ? -45.566 38.134 57.300 1.00 80.88 715 GLN A CA 1
ATOM 5633 C C . GLN A 1 715 ? -44.094 37.935 57.683 1.00 80.88 715 GLN A C 1
ATOM 5635 O O . GLN A 1 715 ? -43.668 38.375 58.748 1.00 80.88 715 GLN A O 1
ATOM 5640 N N . TYR A 1 716 ? -43.289 37.335 56.810 1.00 78.56 716 TYR A N 1
ATOM 5641 C CA . TYR A 1 716 ? -41.871 37.105 57.067 1.00 78.56 716 TYR A CA 1
ATOM 5642 C C . TYR A 1 716 ? -41.063 38.413 57.154 1.00 78.56 716 TYR A C 1
ATOM 5644 O O . TYR A 1 716 ? -40.257 38.564 58.074 1.00 78.56 716 TYR A O 1
ATOM 5652 N N . GLN A 1 717 ? -41.329 39.385 56.273 1.00 74.69 717 GLN A N 1
ATOM 5653 C CA . GLN A 1 717 ? -40.707 40.718 56.315 1.00 74.69 717 GLN A CA 1
ATOM 5654 C C . GLN A 1 717 ? -41.001 41.436 57.639 1.00 74.69 717 GLN A C 1
ATOM 5656 O O . GLN A 1 717 ? -40.076 41.882 58.318 1.00 74.69 717 GLN A O 1
ATOM 5661 N N . THR A 1 718 ? -42.261 41.429 58.091 1.00 77.25 718 THR A N 1
ATOM 5662 C CA . THR A 1 718 ? -42.623 42.022 59.393 1.00 77.25 718 THR A CA 1
ATOM 5663 C C . THR A 1 718 ? -41.946 41.320 60.580 1.00 77.25 718 THR A C 1
ATOM 5665 O O . THR A 1 718 ? -41.575 41.964 61.564 1.00 77.25 718 THR A O 1
ATOM 5668 N N . MET A 1 719 ? -41.714 40.004 60.492 1.00 70.25 719 MET A N 1
ATOM 5669 C CA . MET A 1 719 ? -40.994 39.250 61.522 1.00 70.25 719 MET A CA 1
ATOM 5670 C C . MET A 1 719 ? -39.490 39.568 61.545 1.00 70.25 719 MET A C 1
ATOM 5672 O O . MET A 1 719 ? -38.935 39.707 62.636 1.00 70.25 719 MET A O 1
ATOM 5676 N N . GLN A 1 720 ? -38.824 39.733 60.396 1.00 67.38 720 GLN A N 1
ATOM 5677 C CA . GLN A 1 720 ? -37.409 40.138 60.351 1.00 67.38 720 GLN A CA 1
ATOM 5678 C C . GLN A 1 720 ? -37.194 41.559 60.888 1.00 67.38 720 GLN A C 1
ATOM 5680 O O . GLN A 1 720 ? -36.300 41.782 61.709 1.00 67.38 720 GLN A O 1
ATOM 5685 N N . GLU A 1 721 ? -38.059 42.500 60.507 1.00 66.12 721 GLU A N 1
ATOM 5686 C CA . GLU A 1 721 ? -38.025 43.879 61.007 1.00 66.12 721 GLU A CA 1
ATOM 5687 C C . GLU A 1 721 ? -38.201 43.952 62.534 1.00 66.12 721 GLU A C 1
ATOM 5689 O O . GLU A 1 721 ? -37.620 44.817 63.192 1.00 66.12 721 GLU A O 1
ATOM 5694 N N . SER A 1 722 ? -38.953 43.014 63.123 1.00 62.97 722 SER A N 1
ATOM 5695 C CA . SER A 1 722 ? -39.113 42.899 64.578 1.00 62.97 722 SER A CA 1
ATOM 5696 C C . SER A 1 722 ? -37.897 42.281 65.293 1.00 62.97 722 SER A C 1
ATOM 5698 O O . SER A 1 722 ? -37.625 42.628 66.443 1.00 62.97 722 SER A O 1
ATOM 5700 N N . GLN A 1 723 ? -37.124 41.409 64.630 1.00 58.78 723 GLN A N 1
ATOM 5701 C CA . GLN A 1 723 ? -35.905 40.806 65.193 1.00 58.78 723 GLN A CA 1
ATOM 5702 C C . GLN A 1 723 ? -34.699 41.753 65.162 1.00 58.78 723 GLN A C 1
ATOM 5704 O O . GLN A 1 723 ? -33.921 41.755 66.113 1.00 58.78 723 GLN A O 1
ATOM 5709 N N . HIS A 1 724 ? -34.562 42.594 64.131 1.00 55.38 724 HIS A N 1
ATOM 5710 C CA . HIS A 1 724 ? -33.530 43.643 64.080 1.00 55.38 724 HIS A CA 1
ATOM 5711 C C . HIS A 1 724 ? -33.770 44.800 65.068 1.00 55.38 724 HIS A C 1
ATOM 5713 O O . HIS A 1 724 ? -32.857 45.574 65.338 1.00 55.38 724 HIS A O 1
ATOM 5719 N N . ARG A 1 725 ? -34.967 44.902 65.663 1.00 57.69 725 ARG A N 1
ATOM 5720 C CA . ARG A 1 725 ? -35.304 45.895 66.701 1.00 57.69 725 ARG A CA 1
ATOM 5721 C C . ARG A 1 725 ? -35.072 45.420 68.143 1.00 57.69 725 ARG A C 1
ATOM 5723 O O . ARG A 1 725 ? -35.557 46.072 69.065 1.00 57.69 725 ARG A O 1
ATOM 5730 N N . LYS A 1 726 ? -34.346 44.320 68.384 1.00 50.34 726 LYS A N 1
ATOM 5731 C CA . LYS A 1 726 ? -33.864 43.992 69.739 1.00 50.34 726 LYS A CA 1
ATOM 5732 C C . LYS A 1 726 ? -32.541 44.731 70.012 1.00 50.34 726 LYS A C 1
ATOM 5734 O O . LYS A 1 726 ? -31.551 44.393 69.371 1.00 50.34 726 LYS A O 1
ATOM 5739 N N . PRO A 1 727 ? -32.491 45.714 70.931 1.00 50.69 727 PRO A N 1
ATOM 5740 C CA . PRO A 1 727 ? -31.237 46.357 71.315 1.00 50.69 727 PRO A CA 1
ATOM 5741 C C . PRO A 1 727 ? -30.351 45.384 72.110 1.00 50.69 727 PRO A C 1
ATOM 5743 O O . PRO A 1 727 ? -30.855 44.622 72.938 1.00 50.69 727 PRO A O 1
ATOM 5746 N N . GLU A 1 728 ? -29.037 45.426 71.867 1.00 44.12 728 GLU A N 1
ATOM 5747 C CA . GLU A 1 728 ? -28.022 44.786 72.714 1.00 44.12 728 GLU A CA 1
ATOM 5748 C C . GLU A 1 728 ? -28.250 45.147 74.196 1.00 44.12 728 GLU A C 1
ATOM 5750 O O . GLU A 1 728 ? -28.557 46.307 74.507 1.00 44.12 728 GLU A O 1
ATOM 5755 N N . PRO A 1 729 ? -28.111 44.197 75.140 1.00 51.72 729 PRO A N 1
ATOM 5756 C CA . PRO A 1 729 ? -28.171 44.532 76.551 1.00 51.72 729 PRO A CA 1
ATOM 5757 C C . PRO A 1 729 ? -26.937 45.365 76.909 1.00 51.72 729 PRO A C 1
ATOM 5759 O O . PRO A 1 729 ? -25.807 44.890 76.854 1.00 51.72 729 PRO A O 1
ATOM 5762 N N . LYS A 1 730 ? -27.157 46.626 77.294 1.00 52.53 730 LYS A N 1
ATOM 5763 C CA . LYS A 1 730 ? -26.125 47.470 77.902 1.00 52.53 730 LYS A CA 1
ATOM 5764 C C . LYS A 1 730 ? -25.668 46.858 79.231 1.00 52.53 730 LYS A C 1
ATOM 5766 O O . LYS A 1 730 ? -26.352 47.054 80.237 1.00 52.53 730 LYS A O 1
ATOM 5771 N N . ARG A 1 731 ? -24.509 46.199 79.244 1.00 39.38 731 ARG A N 1
ATOM 5772 C CA . ARG A 1 731 ? -23.404 46.446 80.189 1.00 39.38 731 ARG A CA 1
ATOM 5773 C C . ARG A 1 731 ? -22.191 45.587 79.883 1.00 39.38 731 ARG A C 1
ATOM 5775 O O . ARG A 1 731 ? -22.372 44.360 79.759 1.00 39.38 731 ARG A O 1
#

Secondary structure (DSSP, 8-state):
--GGG--B-TTT-PBP-SSS--EE-TTT--EE-STT--EEEE-TTSTT-EEEE-HHHHHHHHHHHHHTTSS-----------------------PPPS-HHHHHHHHHH---SSS--HHHHHHHHHTSS-HHHHHHHHHHHHHHHHHHTS-SSTT---TT--HHHHHHHHHHHHHHHHHHHHHHT-HHHHHHHHHHHHHHHHHHHHHHTT-S----HHHHHSHHHHHHHHHHHHHTT-HHHHHHHHHHTT--THHHHHHHHHHHHHTT-HHHHHHHHHHH---GGGTTTS------S--------------HHHHHHHHHHHHHHHHH-GGGS-TTPPPPHHHHHHHHHHHHHHS-HHHHHHHHHHTT-HHHHHHHHHHTT--HHHIIIIIIHHHHHTT-HHHHHHHHHHH-TT-GGGHHHHHHHHHHHHHHT-HHHHHHHHHHTT-HHHHHHHHHHHHHTT--SHHHHHHTHHHHHHHHHHHHHHHHHHS--SS--------S----HHHHHHHHHHHHHHHHHHHHHHHHHHHTSS----PPPTTSSPP-TTS-HHHHHHHHHHHHHHSSSHHHHHHHHHHHHHHTT--HHHHHHHHHHHHHHTT-HHHHHHHHHHHHHT--S-HHHHHHHHHHHHHHHTT-GGGHHHHHHHHTT-S-HHHHHHHHHHTT-HHHHHHHHHHTT-HHHHHHHHHHHHHHT-HHHHHHHHHHHHHHHHHHHHHTT------

Mean predicted aligned error: 20.68 Å

Radius of gyration: 56.59 Å; Cα contacts (8 Å, |Δi|>4): 688; chains: 1; bounding box: 121×73×179 Å

Foldseek 3Di:
DPPVPDQAAPPPRHGDDPVFDWDAAPAPGGTHTCVQWVAWADHPPPPRDTHIHGPVVVVVVVVVVVVVPPPDDDDDDDDDDDDDDDDDPPPPPPDDDPDPVVNVVVVVVDDDPDDDDLVVVVVVLVPDPQLLVSLVVLVVVLQVLLVVQADPDPQAAPPVDPQVVSLVSSLVSLVVSLVSCVVVVNPVSNVLSVLLNLLSVLLVVCVVVVHRGRHGSVLLQDVVSLVVVLVVCLVVVVLVNSQSSCVSSVHDCLLSLLSVLVVCVVVVNLVSSVVSCVVNADACVVVVVPDDDDDPPDPDDDDDDDDDDDDPVCSVVVSVVVVVVVVCVCVPDDQPDDDDPVVLVSVLVCCVRHNDLLVNLLSCVSNVNNLVSVVSCLVVVDDLVSCQPRPVVSCVVVVNVVVNLVSCCVVPVLCPSCVVNLVVNLVVCVVVVVLVVSLVSCVSNLVLQVNLVSLVCQLFPPDQDLLSSLVSLVSLVSSLVSLVVVLVVPPDDDDDDDDDDDPDDPDDNVRSVLVNVQSVLQNVLSVLLNVLCVVVVDDPPLDDPPVSTQQGSPDDLVSLLSSLLVLCVSDPASVSSLVSSVCSCVSVVHPPLVSLLVNLLVCLVVVVLVNNVRSLVSVVVVVPDDLVSSLSSLLSSLLNNLVDPVCVVSNVVSLVSRPDLVSSLVSCVSNVVLVSSCVSCVVVVPLVSLVVSLVSCVVVVVPVSNVVSVVVNVVVVVVVVVVVPDDDDDD

Solvent-accessible surface area (backbone atoms only — not comparable to full-atom values): 42266 Å² total; per-residue (Å²): 120,68,79,91,76,62,62,39,20,78,80,82,60,51,64,57,50,97,90,39,52,89,39,64,17,76,80,78,55,48,53,26,36,63,86,54,33,78,46,62,43,69,40,94,92,57,64,92,46,71,40,44,24,28,55,75,59,48,53,55,53,52,55,57,58,63,64,66,70,79,78,80,88,80,88,87,84,90,81,90,85,88,79,94,70,91,76,84,69,84,75,81,75,86,68,83,61,95,48,69,65,62,44,48,51,58,51,69,76,60,68,74,90,62,74,90,52,65,68,58,54,48,57,58,54,66,74,49,88,53,41,52,64,47,23,52,52,43,52,52,50,39,43,56,58,26,51,71,56,36,42,95,45,95,67,43,62,62,84,93,56,65,64,68,59,52,52,51,46,41,52,53,45,43,54,51,23,36,56,28,15,62,76,55,70,42,64,71,60,36,56,51,35,55,49,48,54,38,45,49,53,49,53,50,53,38,53,78,66,70,51,37,70,40,76,28,64,68,47,52,69,36,68,65,54,42,47,52,53,26,50,50,25,52,74,70,67,39,53,70,59,20,43,50,47,18,66,54,60,74,42,80,52,45,66,52,31,45,54,52,15,51,54,26,50,74,72,65,37,58,68,65,16,52,58,30,36,59,74,47,54,74,54,50,80,65,58,71,76,74,63,84,87,81,85,89,87,74,84,71,97,69,93,73,86,80,86,78,82,89,49,82,64,48,61,53,50,46,50,52,48,46,52,52,43,53,69,44,60,64,66,84,56,62,98,84,64,80,66,58,70,70,59,47,53,50,54,47,50,52,31,70,63,51,44,52,76,43,56,44,32,34,50,27,49,73,72,68,37,50,64,60,28,54,49,49,40,62,78,66,62,56,59,44,63,42,48,35,60,31,47,50,51,51,29,50,78,67,70,42,51,66,60,50,54,55,47,47,44,74,74,38,79,80,45,68,91,46,46,68,40,52,53,44,36,45,53,52,30,60,75,73,64,43,59,69,64,35,38,59,47,25,54,72,70,65,37,32,64,63,29,21,54,48,24,48,47,64,40,62,61,88,40,90,47,56,63,58,40,48,77,35,44,65,34,48,54,52,19,44,55,30,48,50,50,54,53,58,71,69,50,83,74,93,62,99,69,80,97,67,88,76,94,77,76,95,67,51,74,65,56,53,50,53,51,46,50,49,51,52,51,44,52,50,52,34,51,50,50,36,53,31,54,65,76,58,78,62,78,79,78,75,72,57,45,99,82,72,48,64,65,41,71,88,54,54,76,66,33,34,39,50,35,38,28,50,40,39,65,51,33,98,44,42,73,75,18,41,65,60,31,52,48,55,31,62,79,66,69,48,68,60,61,59,33,52,31,53,37,31,38,53,36,42,77,68,69,41,60,72,53,50,56,48,47,54,50,57,46,62,73,65,69,83,58,54,75,66,48,58,35,49,26,47,51,49,23,45,66,62,46,53,76,45,85,89,48,61,68,62,50,50,60,51,50,67,70,44,80,53,68,68,59,34,31,54,51,26,50,68,56,70,40,53,66,64,18,46,57,53,29,60,73,72,67,40,62,72,59,38,51,53,48,29,52,52,22,58,76,76,61,41,61,72,55,26,53,51,38,52,53,49,52,56,53,49,52,56,51,51,61,57,61,74,65,59,76,79,81,91,124

Nearest PDB structures (foldseek):
  1wfk-assembly1_A  TM=7.072E-01  e=1.952E-02  Mus musculus
  7y4i-assembly1_A  TM=2.128E-01  e=1.874E-02  Arabidopsis thaliana
  3mkq-assembly1_A  TM=2.713E-01  e=2.192E-01  Saccharomyces cerevisiae YJM789
  3mkq-assembly1_E  TM=2.553E-01  e=2.803E-01  Saccharomyces cerevisiae YJM789
  8f5o-assembly1_B  TM=2.008E-01  e=1.938E-01  Leishmania tarentolae

Organism: Nematostella vectensis (NCBI:txid45351)